Protein AF-0000000084925320 (afdb_homodimer)

Structure (mmCIF, N/CA/C/O backbone):
data_AF-0000000084925320-model_v1
#
loop_
_entity.id
_entity.type
_entity.pdbx_description
1 polymer 'Trans-isoprenyl diphosphate synthase'
#
loop_
_atom_site.g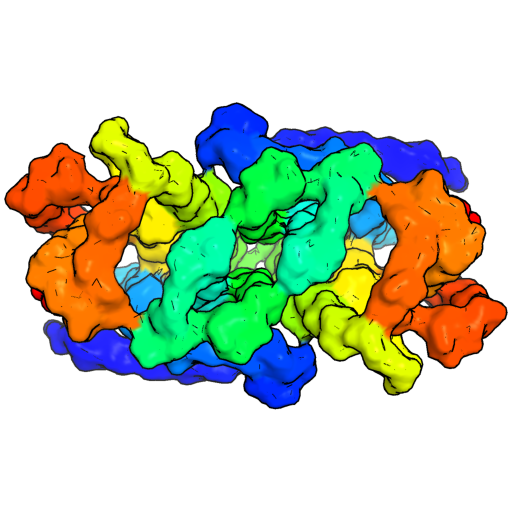roup_PDB
_atom_site.id
_atom_site.type_symbol
_atom_site.label_atom_id
_atom_site.label_alt_id
_atom_site.label_comp_id
_atom_site.label_asym_id
_atom_site.label_entity_id
_atom_site.label_seq_id
_atom_site.pdbx_PDB_ins_code
_atom_site.Cartn_x
_atom_site.Cartn_y
_atom_site.Cartn_z
_atom_site.occupancy
_atom_site.B_iso_or_equiv
_atom_site.auth_seq_id
_atom_site.auth_comp_id
_atom_site.auth_asym_id
_atom_site.auth_atom_id
_atom_site.pdbx_PDB_model_num
ATOM 1 N N . MET A 1 1 ? -9.125 21.594 29.219 1 81.38 1 MET A N 1
ATOM 2 C CA . MET A 1 1 ? -8.695 20.203 29.141 1 81.38 1 MET A CA 1
ATOM 3 C C . MET A 1 1 ? -7.172 20.109 29.188 1 81.38 1 MET A C 1
ATOM 5 O O . MET A 1 1 ? -6.469 20.984 28.703 1 81.38 1 MET A O 1
ATOM 9 N N . ASP A 1 2 ? -6.625 19.188 29.906 1 91.75 2 ASP A N 1
ATOM 10 C CA . ASP A 1 2 ? -5.199 18.875 29.953 1 91.75 2 ASP A CA 1
ATOM 11 C C . ASP A 1 2 ? -4.766 18.094 28.719 1 91.75 2 ASP A C 1
ATOM 13 O O . ASP A 1 2 ? -4.992 16.891 28.625 1 91.75 2 ASP A O 1
ATOM 17 N N . LEU A 1 3 ? -4.176 18.859 27.828 1 92.5 3 LEU A N 1
ATOM 18 C CA . LEU A 1 3 ? -3.83 18.281 26.531 1 92.5 3 LEU A CA 1
ATOM 19 C C . LEU A 1 3 ? -2.807 17.156 26.688 1 92.5 3 LEU A C 1
ATOM 21 O O . LEU A 1 3 ? -2.906 16.125 26.031 1 92.5 3 LEU A O 1
ATOM 25 N N . LYS A 1 4 ? -1.833 17.391 27.547 1 92.56 4 LYS A N 1
ATOM 26 C CA . LYS A 1 4 ? -0.781 16.406 27.766 1 92.56 4 LYS A CA 1
ATOM 27 C C . LYS A 1 4 ? -1.366 15.07 28.219 1 92.56 4 LYS A C 1
ATOM 29 O O . LYS A 1 4 ? -0.977 14.008 27.734 1 92.56 4 LYS A O 1
ATOM 34 N N . ASN A 1 5 ? -2.264 15.148 29.172 1 95.44 5 ASN A N 1
ATOM 35 C CA . ASN A 1 5 ? -2.916 13.945 29.672 1 95.44 5 ASN A CA 1
ATOM 36 C C . ASN A 1 5 ? -3.793 13.297 28.594 1 95.44 5 ASN A C 1
ATOM 38 O O . ASN A 1 5 ? -3.842 12.07 28.484 1 95.44 5 ASN A O 1
ATOM 42 N N . TYR A 1 6 ? -4.496 14.148 27.891 1 95.75 6 TYR A N 1
ATOM 43 C CA . TYR A 1 6 ? -5.332 13.656 26.797 1 95.75 6 TYR A CA 1
ATOM 44 C C . TYR A 1 6 ? -4.496 12.898 25.781 1 95.75 6 TYR A C 1
ATOM 46 O O . TYR A 1 6 ? -4.852 11.789 25.375 1 95.75 6 TYR A O 1
ATOM 54 N N . LEU A 1 7 ? -3.385 13.406 25.375 1 95.75 7 LEU A N 1
ATOM 55 C CA . LEU A 1 7 ? -2.504 12.805 24.375 1 95.75 7 LEU A CA 1
ATOM 56 C C . LEU A 1 7 ? -1.914 11.5 24.891 1 95.75 7 LEU A C 1
ATOM 58 O O . LEU A 1 7 ? -1.837 10.508 24.156 1 95.75 7 LEU A O 1
ATOM 62 N N . LYS A 1 8 ? -1.522 11.531 26.125 1 95.88 8 LYS A N 1
ATOM 63 C CA . LYS A 1 8 ? -0.953 10.336 26.734 1 95.88 8 LYS A CA 1
ATOM 64 C C . LYS A 1 8 ? -1.962 9.188 26.75 1 95.88 8 LYS A C 1
ATOM 66 O O . LYS A 1 8 ? -1.623 8.047 26.422 1 95.88 8 LYS A O 1
ATOM 71 N N . GLU A 1 9 ? -3.164 9.508 27.125 1 96.94 9 GLU A N 1
ATOM 72 C CA . GLU A 1 9 ? -4.223 8.508 27.203 1 96.94 9 GLU A CA 1
ATOM 73 C C . GLU A 1 9 ? -4.559 7.953 25.828 1 96.94 9 GLU A C 1
ATOM 75 O O . GLU A 1 9 ? -4.719 6.742 25.656 1 96.94 9 GLU A O 1
ATOM 80 N N . ARG A 1 10 ? -4.723 8.828 24.891 1 97.31 10 ARG A N 1
ATOM 81 C CA . ARG A 1 10 ? -5.055 8.398 23.531 1 97.31 10 ARG A CA 1
ATOM 82 C C . ARG A 1 10 ? -3.916 7.59 22.922 1 97.31 10 ARG A C 1
ATOM 84 O O . ARG A 1 10 ? -4.152 6.609 22.219 1 97.31 10 ARG A O 1
ATOM 91 N N . CYS A 1 11 ? -2.697 8.023 23.172 1 97.19 11 CYS A N 1
ATOM 92 C CA . CYS A 1 11 ? -1.532 7.285 22.688 1 97.19 11 CYS A CA 1
ATOM 93 C C . CYS A 1 11 ? -1.534 5.859 23.219 1 97.19 11 CYS A C 1
ATOM 95 O O . CYS A 1 11 ? -1.254 4.918 22.469 1 97.19 11 CYS A O 1
ATOM 97 N N . ALA A 1 12 ? -1.853 5.723 24.469 1 97.62 12 ALA A N 1
ATOM 98 C CA . ALA A 1 12 ? -1.895 4.398 25.078 1 97.62 12 ALA A CA 1
ATOM 99 C C . ALA A 1 12 ? -2.943 3.516 24.406 1 97.62 12 ALA A C 1
ATOM 101 O O . ALA A 1 12 ? -2.711 2.326 24.188 1 97.62 12 ALA A O 1
ATOM 102 N N . ILE A 1 13 ? -4.074 4.082 24.125 1 98.12 13 ILE A N 1
ATOM 103 C CA . ILE A 1 13 ? -5.16 3.357 23.469 1 98.12 13 ILE A CA 1
ATOM 104 C C . ILE A 1 13 ? -4.719 2.92 22.078 1 98.12 13 ILE A C 1
ATOM 106 O O . ILE A 1 13 ? -4.945 1.773 21.688 1 98.12 13 ILE A O 1
ATOM 110 N N . VAL A 1 14 ? -4.066 3.777 21.359 1 98.5 14 VAL A N 1
ATOM 111 C CA . VAL A 1 14 ? -3.602 3.492 20 1 98.5 14 VAL A CA 1
ATOM 112 C C . VAL A 1 14 ? -2.518 2.418 20.047 1 98.5 14 VAL A C 1
ATOM 114 O O . VAL A 1 14 ? -2.529 1.481 19.25 1 98.5 14 VAL A O 1
ATOM 117 N N . ASP A 1 15 ? -1.603 2.529 21 1 98.38 15 ASP A N 1
ATOM 118 C CA . ASP A 1 15 ? -0.518 1.561 21.125 1 98.38 15 ASP A CA 1
ATOM 119 C C . ASP A 1 15 ? -1.062 0.161 21.406 1 98.38 15 ASP A C 1
ATOM 121 O O . ASP A 1 15 ? -0.58 -0.822 20.844 1 98.38 15 ASP A O 1
ATOM 125 N N . GLU A 1 16 ? -2.014 0.136 22.281 1 98.31 16 GLU A N 1
ATOM 126 C CA . GLU A 1 16 ? -2.625 -1.151 22.594 1 98.31 16 GLU A CA 1
ATOM 127 C C . GLU A 1 16 ? -3.316 -1.746 21.359 1 98.31 16 GLU A C 1
ATOM 129 O O . GLU A 1 16 ? -3.227 -2.951 21.125 1 98.31 16 GLU A O 1
ATOM 134 N N . ALA A 1 17 ? -4.012 -0.927 20.656 1 98.56 17 ALA A N 1
ATOM 135 C CA . ALA A 1 17 ? -4.699 -1.382 19.453 1 98.56 17 ALA A CA 1
ATOM 136 C C . ALA A 1 17 ? -3.703 -1.823 18.391 1 98.56 17 ALA A C 1
ATOM 138 O O . ALA A 1 17 ? -3.934 -2.809 17.688 1 98.56 17 ALA A O 1
ATOM 139 N N . LEU A 1 18 ? -2.602 -1.11 18.234 1 98.69 18 LEU A N 1
ATOM 140 C CA . LEU A 1 18 ? -1.544 -1.481 17.297 1 98.69 18 LEU A CA 1
ATOM 141 C C . LEU A 1 18 ? -0.941 -2.832 17.672 1 98.69 18 LEU A C 1
ATOM 143 O O . LEU A 1 18 ? -0.675 -3.66 16.797 1 98.69 18 LEU A O 1
ATOM 147 N N . GLU A 1 19 ? -0.722 -2.99 18.938 1 98.38 19 GLU A N 1
ATOM 148 C CA . GLU A 1 19 ? -0.176 -4.254 19.422 1 98.38 19 GLU A CA 1
ATOM 149 C C . GLU A 1 19 ? -1.058 -5.43 19 1 98.38 19 GLU A C 1
ATOM 151 O O . GLU A 1 19 ? -0.553 -6.48 18.609 1 98.38 19 GLU A O 1
ATOM 156 N N . ARG A 1 20 ? -2.328 -5.234 19.016 1 97.56 20 ARG A N 1
ATOM 157 C CA . ARG A 1 20 ? -3.287 -6.293 18.719 1 97.56 20 ARG A CA 1
ATOM 158 C C . ARG A 1 20 ? -3.443 -6.469 17.203 1 97.56 20 ARG A C 1
ATOM 160 O O . ARG A 1 20 ? -3.725 -7.57 16.734 1 97.56 20 ARG A O 1
ATOM 167 N N . SER A 1 21 ? -3.279 -5.434 16.516 1 97.88 21 SER A N 1
ATOM 168 C CA . SER A 1 21 ? -3.617 -5.426 15.094 1 97.88 21 SER A CA 1
ATOM 169 C C . SER A 1 21 ? -2.449 -5.906 14.242 1 97.88 21 SER A C 1
ATOM 171 O O . SER A 1 21 ? -2.648 -6.453 13.156 1 97.88 21 SER A O 1
ATOM 173 N N . LEU A 1 22 ? -1.185 -5.738 14.695 1 98.5 22 LEU A N 1
ATOM 174 C CA . LEU A 1 22 ? -0.009 -6.125 13.93 1 98.5 22 LEU A CA 1
ATOM 175 C C . LEU A 1 22 ? 0.326 -7.598 14.148 1 98.5 22 LEU A C 1
ATOM 177 O O . LEU A 1 22 ? 0.089 -8.133 15.234 1 98.5 22 LEU A O 1
ATOM 181 N N . PRO A 1 23 ? 0.88 -8.219 13.07 1 97.75 23 PRO A N 1
ATOM 182 C CA . PRO A 1 23 ? 1.392 -9.562 13.328 1 97.75 23 PRO A CA 1
ATOM 183 C C . PRO A 1 23 ? 2.383 -9.602 14.492 1 97.75 23 PRO A C 1
ATOM 185 O O . PRO A 1 23 ? 3.168 -8.672 14.672 1 97.75 23 PRO A O 1
ATOM 188 N N . GLY A 1 24 ? 2.32 -10.688 15.18 1 97.06 24 GLY A N 1
ATOM 189 C CA . GLY A 1 24 ? 3.221 -10.836 16.312 1 97.06 24 GLY A CA 1
ATOM 190 C C . GLY A 1 24 ? 4.676 -10.945 15.906 1 97.06 24 GLY A C 1
ATOM 191 O O . GLY A 1 24 ? 4.984 -11.359 14.789 1 97.06 24 GLY A O 1
ATOM 192 N N . GLU A 1 25 ? 5.508 -10.609 16.797 1 94.88 25 GLU A N 1
ATOM 193 C CA . GLU A 1 25 ? 6.945 -10.602 16.547 1 94.88 25 GLU A CA 1
ATOM 194 C C . GLU A 1 25 ? 7.449 -12 16.188 1 94.88 25 GLU A C 1
ATOM 196 O O . GLU A 1 25 ? 8.406 -12.148 15.438 1 94.88 25 GLU A O 1
ATOM 201 N N . GLY A 1 26 ? 6.852 -12.992 16.688 1 95.5 26 GLY A N 1
ATOM 202 C CA . GLY A 1 26 ? 7.266 -14.367 16.453 1 95.5 26 GLY A CA 1
ATOM 203 C C . GLY A 1 26 ? 6.551 -15.016 15.281 1 95.5 26 GLY A C 1
ATOM 204 O O . GLY A 1 26 ? 6.887 -16.141 14.891 1 95.5 26 GLY A O 1
ATOM 205 N N . ASP A 1 27 ? 5.555 -14.312 14.68 1 96 27 ASP A N 1
ATOM 206 C CA . ASP A 1 27 ? 4.824 -14.859 13.539 1 96 27 ASP A CA 1
ATOM 207 C C . ASP A 1 27 ? 5.711 -14.938 12.305 1 96 27 ASP A C 1
ATOM 209 O O . ASP A 1 27 ? 6.531 -14.047 12.062 1 96 27 ASP A O 1
ATOM 213 N N . LEU A 1 28 ? 5.547 -15.969 11.484 1 93.88 28 LEU A N 1
ATOM 214 C CA . LEU A 1 28 ? 6.305 -16.109 10.242 1 93.88 28 LEU A CA 1
ATOM 215 C C . LEU A 1 28 ? 5.75 -15.195 9.156 1 93.88 28 LEU A C 1
ATOM 217 O O . LEU A 1 28 ? 4.531 -15.023 9.055 1 93.88 28 LEU A O 1
ATOM 221 N N . PRO A 1 29 ? 6.625 -14.672 8.328 1 96.94 29 PRO A N 1
ATOM 222 C CA . PRO A 1 29 ? 8.078 -14.68 8.469 1 96.94 29 PRO A CA 1
ATOM 223 C C . PRO A 1 29 ? 8.57 -13.75 9.578 1 96.94 29 PRO A C 1
ATOM 225 O O . PRO A 1 29 ? 8.211 -12.57 9.602 1 96.94 29 PRO A O 1
ATOM 228 N N . VAL A 1 30 ? 9.391 -14.141 10.367 1 97.44 30 VAL A N 1
ATOM 229 C CA . VAL A 1 30 ? 9.766 -13.508 11.625 1 97.44 30 VAL A CA 1
ATOM 230 C C . VAL A 1 30 ? 10.5 -12.203 11.359 1 97.44 30 VAL A C 1
ATOM 232 O O . VAL A 1 30 ? 10.219 -11.18 11.992 1 97.44 30 VAL A O 1
ATOM 235 N N . SER A 1 31 ? 11.383 -12.164 10.422 1 98 31 SER A N 1
ATOM 236 C CA . SER A 1 31 ? 12.258 -11.023 10.188 1 98 31 SER A CA 1
ATOM 237 C C . SER A 1 31 ? 11.461 -9.773 9.82 1 98 31 SER A C 1
ATOM 239 O O . SER A 1 31 ? 11.68 -8.703 10.383 1 98 31 SER A O 1
ATOM 241 N N . VAL A 1 32 ? 10.438 -9.961 8.922 1 98.62 32 VAL A N 1
ATOM 242 C CA . VAL A 1 32 ? 9.688 -8.797 8.461 1 98.62 32 VAL A CA 1
ATOM 243 C C . VAL A 1 32 ? 8.727 -8.328 9.555 1 98.62 32 VAL A C 1
ATOM 245 O O . VAL A 1 32 ? 8.508 -7.133 9.727 1 98.62 32 VAL A O 1
ATOM 248 N N . HIS A 1 33 ? 8.195 -9.242 10.336 1 98.75 33 HIS A N 1
ATOM 249 C CA . HIS A 1 33 ? 7.277 -8.859 11.398 1 98.75 33 HIS A CA 1
ATOM 250 C C . HIS A 1 33 ? 8.016 -8.172 12.539 1 98.75 33 HIS A C 1
ATOM 252 O O . HIS A 1 33 ? 7.5 -7.219 13.133 1 98.75 33 HIS A O 1
ATOM 258 N N . ARG A 1 34 ? 9.227 -8.586 12.773 1 98.69 34 ARG A N 1
ATOM 259 C CA . ARG A 1 34 ? 10.062 -7.883 13.734 1 98.69 34 ARG A CA 1
ATOM 260 C C . ARG A 1 34 ? 10.406 -6.48 13.242 1 98.69 34 ARG A C 1
ATOM 262 O O . ARG A 1 34 ? 10.375 -5.52 14.016 1 98.69 34 ARG A O 1
ATOM 269 N N . ALA A 1 35 ? 10.711 -6.418 12.016 1 98.75 35 ALA A N 1
ATOM 270 C CA . ALA A 1 35 ? 11.078 -5.137 11.422 1 98.75 35 ALA A CA 1
ATOM 271 C C . ALA A 1 35 ? 9.906 -4.156 11.461 1 98.75 35 ALA A C 1
ATOM 273 O O . ALA A 1 35 ? 10.086 -2.979 11.773 1 98.75 35 ALA A O 1
ATOM 274 N N . MET A 1 36 ? 8.688 -4.656 11.156 1 98.81 36 MET A N 1
ATOM 275 C CA . MET A 1 36 ? 7.484 -3.836 11.219 1 98.81 36 MET A CA 1
ATOM 276 C C . MET A 1 36 ? 7.266 -3.301 12.633 1 98.81 36 MET A C 1
ATOM 278 O O . MET A 1 36 ? 7.113 -2.094 12.828 1 98.81 36 MET A O 1
ATOM 282 N N . ARG A 1 37 ? 7.316 -4.191 13.555 1 98.69 37 ARG A N 1
ATOM 283 C CA . ARG A 1 37 ? 7.027 -3.84 14.938 1 98.69 37 ARG A CA 1
ATOM 284 C C . ARG A 1 37 ? 8.102 -2.924 15.508 1 98.69 37 ARG A C 1
ATOM 286 O O . ARG A 1 37 ? 7.805 -2.01 16.281 1 98.69 37 ARG A O 1
ATOM 293 N N . TYR A 1 38 ? 9.352 -3.146 15.109 1 98.62 38 TYR A N 1
ATOM 294 C CA . TYR A 1 38 ? 10.477 -2.352 15.578 1 98.62 38 TYR A CA 1
ATOM 295 C C . TYR A 1 38 ? 10.234 -0.866 15.336 1 98.62 38 TYR A C 1
ATOM 297 O O . TYR A 1 38 ? 10.391 -0.052 16.25 1 98.62 38 TYR A O 1
ATOM 305 N N . SER A 1 39 ? 9.773 -0.536 14.164 1 98.44 39 SER A N 1
ATOM 306 C CA . SER A 1 39 ? 9.609 0.868 13.805 1 98.44 39 SER A CA 1
ATOM 307 C C . SER A 1 39 ? 8.297 1.423 14.344 1 98.44 39 SER A C 1
ATOM 309 O O . SER A 1 39 ? 8.227 2.582 14.766 1 98.44 39 SER A O 1
ATOM 311 N N . VAL A 1 40 ? 7.262 0.594 14.375 1 98.56 40 VAL A N 1
ATOM 312 C CA . VAL A 1 40 ? 5.957 1.059 14.836 1 98.56 40 VAL A CA 1
ATOM 313 C C . VAL A 1 40 ? 6.027 1.399 16.328 1 98.56 40 VAL A C 1
ATOM 315 O O . VAL A 1 40 ? 5.438 2.385 16.766 1 98.56 40 VAL A O 1
ATOM 318 N N . PHE A 1 41 ? 6.773 0.626 17.047 1 97.75 41 PHE A N 1
ATOM 319 C CA . PHE A 1 41 ? 6.754 0.775 18.5 1 97.75 41 PHE A CA 1
ATOM 320 C C . PHE A 1 41 ? 8.023 1.468 18.984 1 97.75 41 PHE A C 1
ATOM 322 O O . PHE A 1 41 ? 8.367 1.38 20.172 1 97.75 41 PHE A O 1
ATOM 329 N N . ALA A 1 42 ? 8.797 2.074 18.094 1 94.88 42 ALA A N 1
ATOM 330 C CA . ALA A 1 42 ? 9.977 2.852 18.453 1 94.88 42 ALA A CA 1
ATOM 331 C C . ALA A 1 42 ? 9.586 4.152 19.156 1 94.88 42 ALA A C 1
ATOM 333 O O . ALA A 1 42 ? 10.438 4.875 19.672 1 94.88 42 ALA A O 1
ATOM 334 N N . GLY A 1 43 ? 8.266 4.398 19.234 1 89.25 43 GLY A N 1
ATOM 335 C CA . GLY A 1 43 ? 7.777 5.621 19.859 1 89.25 43 GLY A CA 1
ATOM 336 C C . GLY A 1 43 ? 7.012 6.516 18.906 1 89.25 43 GLY A C 1
ATOM 337 O O . GLY A 1 43 ? 6.43 6.035 17.922 1 89.25 43 GLY A O 1
ATOM 338 N N . GLY A 1 44 ? 6.93 7.77 19.297 1 86.19 44 GLY A N 1
ATOM 339 C CA . GLY A 1 44 ? 6.16 8.734 18.531 1 86.19 44 GLY A CA 1
ATOM 340 C C . GLY A 1 44 ? 4.965 9.281 19.281 1 86.19 44 GLY A C 1
ATOM 341 O O . GLY A 1 44 ? 4.414 8.609 20.156 1 86.19 44 GLY A O 1
ATOM 342 N N . LYS A 1 45 ? 4.594 10.391 18.922 1 87.5 45 LYS A N 1
ATOM 343 C CA . LYS A 1 45 ? 3.539 11.117 19.625 1 87.5 45 LYS A CA 1
ATOM 344 C C . LYS A 1 45 ? 2.158 10.688 19.125 1 87.5 45 LYS A C 1
ATOM 346 O O . LYS A 1 45 ? 1.143 11.055 19.734 1 87.5 45 LYS A O 1
ATOM 351 N N . ARG A 1 46 ? 2.084 9.883 18.078 1 96.31 46 ARG A N 1
ATOM 352 C CA . ARG A 1 46 ? 0.838 9.359 17.531 1 96.31 46 ARG A CA 1
ATOM 353 C C . ARG A 1 46 ? -0.141 10.484 17.219 1 96.31 46 ARG A C 1
ATOM 355 O O . ARG A 1 46 ? -1.337 10.375 17.5 1 96.31 46 ARG A O 1
ATOM 362 N N . ILE A 1 47 ? 0.333 11.562 16.703 1 95.12 47 ILE A N 1
ATOM 363 C CA . ILE A 1 47 ? -0.484 12.742 16.484 1 95.12 47 ILE A CA 1
ATOM 364 C C . ILE A 1 47 ? -1.556 12.445 15.438 1 95.12 47 ILE A C 1
ATOM 366 O O . ILE A 1 47 ? -2.717 12.82 15.602 1 95.12 47 ILE A O 1
ATOM 370 N N . ARG A 1 48 ? -1.229 11.734 14.422 1 97.88 48 ARG A N 1
ATOM 371 C CA . ARG A 1 48 ? -2.176 11.469 13.344 1 97.88 48 ARG A CA 1
ATOM 372 C C . ARG A 1 48 ? -3.312 10.57 13.82 1 97.88 48 ARG A C 1
ATOM 374 O O . ARG A 1 48 ? -4.488 10.906 13.648 1 97.88 48 ARG A O 1
ATOM 381 N N . PRO A 1 49 ? -3.004 9.492 14.5 1 98.75 49 PRO A N 1
ATOM 382 C CA . PRO A 1 49 ? -4.086 8.695 15.086 1 98.75 49 PRO A CA 1
ATOM 383 C C . PRO A 1 49 ? -4.953 9.492 16.047 1 98.75 49 PRO A C 1
ATOM 385 O O . PRO A 1 49 ? -6.184 9.391 16.016 1 98.75 49 PRO A O 1
ATOM 388 N N . VAL A 1 50 ? -4.32 10.273 16.891 1 98.25 50 VAL A N 1
ATOM 389 C CA . VAL A 1 50 ? -5.047 11.031 17.906 1 98.25 50 VAL A CA 1
ATOM 390 C C . VAL A 1 50 ? -5.965 12.047 17.219 1 98.25 50 VAL A C 1
ATOM 392 O O . VAL A 1 50 ? -7.105 12.242 17.641 1 98.25 50 VAL A O 1
ATOM 395 N N . LEU A 1 51 ? -5.488 12.68 16.203 1 98.44 51 LEU A N 1
ATOM 396 C CA . LEU A 1 51 ? -6.301 13.617 15.438 1 98.44 51 LEU A CA 1
ATOM 397 C C . LEU A 1 51 ? -7.535 12.93 14.867 1 98.44 51 LEU A C 1
ATOM 399 O O . LEU A 1 51 ? -8.633 13.492 14.883 1 98.44 51 LEU A O 1
ATOM 403 N N . MET A 1 52 ? -7.355 11.758 14.383 1 98.88 52 MET A N 1
ATOM 404 C CA . MET A 1 52 ? -8.469 11.016 13.805 1 98.88 52 MET A CA 1
ATOM 405 C C . MET A 1 52 ? -9.523 10.703 14.852 1 98.88 52 MET A C 1
ATOM 407 O O . MET A 1 52 ? -10.719 10.898 14.625 1 98.88 52 MET A O 1
ATOM 411 N N . LEU A 1 53 ? -9.055 10.219 16 1 98.81 53 LEU A N 1
ATOM 412 C CA . LEU A 1 53 ? -9.977 9.898 17.094 1 98.81 53 LEU A CA 1
ATOM 413 C C . LEU A 1 53 ? -10.719 11.148 17.547 1 98.81 53 LEU A C 1
ATOM 415 O O . LEU A 1 53 ? -11.938 11.109 17.75 1 98.81 53 LEU A O 1
ATOM 419 N N . ALA A 1 54 ? -9.984 12.234 17.703 1 98.62 54 ALA A N 1
ATOM 420 C CA . ALA A 1 54 ? -10.57 13.484 18.172 1 98.62 54 ALA A CA 1
ATOM 421 C C . ALA A 1 54 ? -11.602 14.016 17.172 1 98.62 54 ALA A C 1
ATOM 423 O O . ALA A 1 54 ? -12.648 14.523 17.578 1 98.62 54 ALA A O 1
ATOM 424 N N . ALA A 1 55 ? -11.312 13.922 15.906 1 98.88 55 ALA A N 1
ATOM 425 C CA . ALA A 1 55 ? -12.234 14.383 14.875 1 98.88 55 ALA A CA 1
ATOM 426 C C . ALA A 1 55 ? -13.516 13.555 14.883 1 98.88 55 ALA A C 1
ATOM 428 O O . ALA A 1 55 ? -14.617 14.094 14.742 1 98.88 55 ALA A O 1
ATOM 429 N N . CYS A 1 56 ? -13.344 12.266 15.008 1 98.81 56 CYS A N 1
ATOM 430 C CA . CYS A 1 56 ? -14.5 11.383 15.094 1 98.81 56 CYS A CA 1
ATOM 431 C C . CYS A 1 56 ? -15.414 11.781 16.25 1 98.81 56 CYS A C 1
ATOM 433 O O . CYS A 1 56 ? -16.625 11.906 16.078 1 98.81 56 CYS A O 1
ATOM 435 N N . GLU A 1 57 ? -14.805 12.078 17.359 1 98.31 57 GLU A N 1
ATOM 436 C CA . GLU A 1 57 ? -15.555 12.453 18.547 1 98.31 57 GLU A CA 1
ATOM 437 C C . GLU A 1 57 ? -16.203 13.828 18.391 1 98.31 57 GLU A C 1
ATOM 439 O O . GLU A 1 57 ? -17.328 14.055 18.828 1 98.31 57 GLU A O 1
ATOM 444 N N . ALA A 1 58 ? -15.555 14.695 17.766 1 98.5 58 ALA A N 1
ATOM 445 C CA . ALA A 1 58 ? -16.016 16.078 17.594 1 98.5 58 ALA A CA 1
ATOM 446 C C . ALA A 1 58 ? -17.328 16.125 16.812 1 98.5 58 ALA A C 1
ATOM 448 O O . ALA A 1 58 ? -18.156 17.016 17.031 1 98.5 58 ALA A O 1
ATOM 449 N N . VAL A 1 59 ? -17.547 15.094 15.984 1 98.38 59 VAL A N 1
ATOM 450 C CA . VAL A 1 59 ? -18.734 15.133 15.141 1 98.38 59 VAL A CA 1
ATOM 451 C C . VAL A 1 59 ? -19.781 14.156 15.68 1 98.38 59 VAL A C 1
ATOM 453 O O . VAL A 1 59 ? -20.766 13.867 15.008 1 98.38 59 VAL A O 1
ATOM 456 N N . GLY A 1 60 ? -19.5 13.555 16.781 1 97.38 60 GLY A N 1
ATOM 457 C CA . GLY A 1 60 ? -20.531 12.812 17.469 1 97.38 60 GLY A CA 1
ATOM 458 C C . GLY A 1 60 ? -20.297 11.312 17.484 1 97.38 60 GLY A C 1
ATOM 459 O O . GLY A 1 60 ? -21.047 10.562 18.094 1 97.38 60 GLY A O 1
ATOM 460 N N . GLY A 1 61 ? -19.188 10.844 16.875 1 97.5 61 GLY A N 1
ATOM 461 C CA . GLY A 1 61 ? -18.859 9.43 16.875 1 97.5 61 GLY A CA 1
ATOM 462 C C . GLY A 1 61 ? -18.141 8.984 18.141 1 97.5 61 GLY A C 1
ATOM 463 O O . GLY A 1 61 ? -17.891 9.797 19.031 1 97.5 61 GLY A O 1
ATOM 464 N N . THR A 1 62 ? -17.875 7.719 18.203 1 97.38 62 THR A N 1
ATOM 465 C CA . THR A 1 62 ? -17.094 7.141 19.281 1 97.38 62 THR A CA 1
ATOM 466 C C . THR A 1 62 ? -15.742 6.664 18.781 1 97.38 62 THR A C 1
ATOM 468 O O . THR A 1 62 ? -15.609 6.281 17.609 1 97.38 62 THR A O 1
ATOM 471 N N . PRO A 1 63 ? -14.766 6.75 19.641 1 95.5 63 PRO A N 1
ATOM 472 C CA . PRO A 1 63 ? -13.398 6.445 19.219 1 95.5 63 PRO A CA 1
ATOM 473 C C . PRO A 1 63 ? -13.266 5.055 18.594 1 95.5 63 PRO A C 1
ATOM 475 O O . PRO A 1 63 ? -12.43 4.844 17.719 1 95.5 63 PRO A O 1
ATOM 478 N N . ASP A 1 64 ? -14.07 4.117 19.047 1 96.5 64 ASP A N 1
ATOM 479 C CA . ASP A 1 64 ? -13.977 2.746 18.547 1 96.5 64 ASP A CA 1
ATOM 480 C C . ASP A 1 64 ? -14.266 2.686 17.047 1 96.5 64 ASP A C 1
ATOM 482 O O . ASP A 1 64 ? -13.766 1.797 16.344 1 96.5 64 ASP A O 1
ATOM 486 N N . LEU A 1 65 ? -15.039 3.615 16.547 1 98.12 65 LEU A N 1
ATOM 487 C CA . LEU A 1 65 ? -15.375 3.682 15.125 1 98.12 65 LEU A CA 1
ATOM 488 C C . LEU A 1 65 ? -14.148 4.066 14.305 1 98.12 65 LEU A C 1
ATOM 490 O O . LEU A 1 65 ? -14.039 3.689 13.133 1 98.12 65 LEU A O 1
ATOM 494 N N . ALA A 1 66 ? -13.188 4.777 14.953 1 98.69 66 ALA A N 1
ATOM 495 C CA . ALA A 1 66 ? -12.062 5.324 14.203 1 98.69 66 ALA A CA 1
ATOM 496 C C . ALA A 1 66 ? -10.773 4.59 14.539 1 98.69 66 ALA A C 1
ATOM 498 O O . ALA A 1 66 ? -9.766 4.73 13.836 1 98.69 66 ALA A O 1
ATOM 499 N N . LEU A 1 67 ? -10.766 3.783 15.531 1 98.81 67 LEU A N 1
ATOM 500 C CA . LEU A 1 67 ? -9.539 3.254 16.109 1 98.81 67 LEU A CA 1
ATOM 501 C C . LEU A 1 67 ? -8.789 2.387 15.102 1 98.81 67 LEU A C 1
ATOM 503 O O . LEU A 1 67 ? -7.586 2.553 14.906 1 98.81 67 LEU A O 1
ATOM 507 N N . PRO A 1 68 ? -9.477 1.454 14.367 1 98.88 68 PRO A N 1
ATOM 508 C CA . PRO A 1 68 ? -8.727 0.679 13.375 1 98.88 68 PRO A CA 1
ATOM 509 C C . PRO A 1 68 ? -8.133 1.55 12.266 1 98.8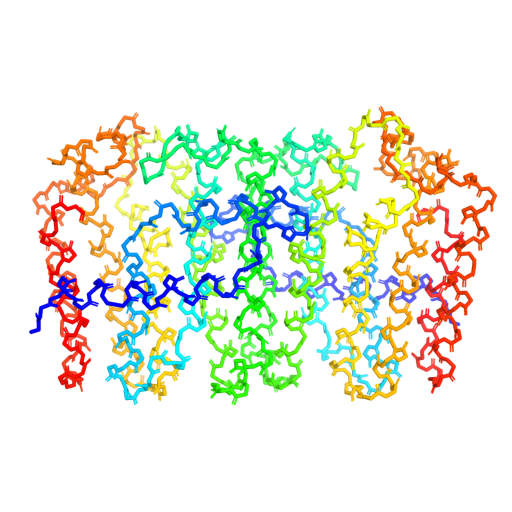8 68 PRO A C 1
ATOM 511 O O . PRO A 1 68 ? -6.992 1.337 11.852 1 98.88 68 PRO A O 1
ATOM 514 N N . ALA A 1 69 ? -8.898 2.535 11.859 1 98.94 69 ALA A N 1
ATOM 515 C CA . ALA A 1 69 ? -8.383 3.453 10.844 1 98.94 69 ALA A CA 1
ATOM 516 C C . ALA A 1 69 ? -7.223 4.281 11.391 1 98.94 69 ALA A C 1
ATOM 518 O O . ALA A 1 69 ? -6.273 4.582 10.664 1 98.94 69 ALA A O 1
ATOM 519 N N . ALA A 1 70 ? -7.305 4.652 12.609 1 98.88 70 ALA A N 1
ATOM 520 C CA . ALA A 1 70 ? -6.223 5.387 13.266 1 98.88 70 ALA A CA 1
ATOM 521 C C . ALA A 1 70 ? -4.945 4.559 13.305 1 98.88 70 ALA A C 1
ATOM 523 O O . ALA A 1 70 ? -3.854 5.074 13.055 1 98.88 70 ALA A O 1
ATOM 524 N N . CYS A 1 71 ? -5.102 3.287 13.609 1 98.88 71 CYS A N 1
ATOM 525 C CA . CYS A 1 71 ? -3.959 2.381 13.594 1 98.88 71 CYS A CA 1
ATOM 526 C C . CYS A 1 71 ? -3.396 2.24 12.18 1 98.88 71 CYS A C 1
ATOM 528 O O . CYS A 1 71 ? -2.178 2.238 11.992 1 98.88 71 CYS A O 1
ATOM 530 N N . ALA A 1 72 ? -4.289 2.146 11.273 1 98.94 72 ALA A N 1
ATOM 531 C CA . ALA A 1 72 ? -3.875 2.066 9.875 1 98.94 72 ALA A CA 1
ATOM 532 C C . ALA A 1 72 ? -3.074 3.301 9.469 1 98.94 72 ALA A C 1
ATOM 534 O O . ALA A 1 72 ? -2.055 3.188 8.781 1 98.94 72 ALA A O 1
ATOM 535 N N . MET A 1 73 ? -3.484 4.438 9.891 1 98.81 73 MET A N 1
ATOM 536 C CA . MET A 1 73 ? -2.791 5.688 9.602 1 98.81 73 MET A CA 1
ATOM 537 C C . MET A 1 73 ? -1.376 5.672 10.172 1 98.81 73 MET A C 1
ATOM 539 O O . MET A 1 73 ? -0.433 6.121 9.523 1 98.81 73 MET A O 1
ATOM 543 N N . GLU A 1 74 ? -1.257 5.164 11.336 1 98.75 74 GLU A N 1
ATOM 544 C CA . GLU A 1 74 ? 0.068 5.066 11.945 1 98.75 74 GLU A CA 1
ATOM 545 C C . GLU A 1 74 ? 0.961 4.105 11.164 1 98.75 74 GLU A C 1
ATOM 547 O O . GLU A 1 74 ? 2.164 4.336 11.031 1 98.75 74 GLU A O 1
ATOM 552 N N . MET A 1 75 ? 0.383 3.043 10.703 1 98.88 75 MET A N 1
ATOM 553 C CA . MET A 1 75 ? 1.145 2.1 9.891 1 98.88 75 MET A CA 1
ATOM 554 C C . MET A 1 75 ? 1.654 2.766 8.617 1 98.88 75 MET A C 1
ATOM 556 O O . MET A 1 75 ? 2.811 2.576 8.227 1 98.88 75 MET A O 1
ATOM 560 N N . ILE A 1 76 ? 0.819 3.564 8 1 98.88 76 ILE A N 1
ATOM 561 C CA . ILE A 1 76 ? 1.186 4.27 6.781 1 98.88 76 ILE A CA 1
ATOM 562 C C . ILE A 1 76 ? 2.27 5.301 7.082 1 98.88 76 ILE A C 1
ATOM 564 O O . ILE A 1 76 ? 3.258 5.406 6.352 1 98.88 76 ILE A O 1
ATOM 568 N N . HIS A 1 77 ? 2.098 6.004 8.148 1 98.31 77 HIS A N 1
ATOM 569 C CA . HIS A 1 77 ? 3.121 6.969 8.547 1 98.31 77 HIS A CA 1
ATOM 570 C C . HIS A 1 77 ? 4.453 6.273 8.82 1 98.31 77 HIS A C 1
ATOM 572 O O . HIS A 1 77 ? 5.504 6.742 8.375 1 98.31 77 HIS A O 1
ATOM 578 N N . THR A 1 78 ? 4.406 5.184 9.516 1 98.62 78 THR A N 1
ATOM 579 C CA . THR A 1 78 ? 5.613 4.457 9.898 1 98.62 78 THR A CA 1
ATOM 580 C C . THR A 1 78 ? 6.328 3.908 8.664 1 98.62 78 THR A C 1
ATOM 582 O O . THR A 1 78 ? 7.551 3.99 8.562 1 98.62 78 THR A O 1
ATOM 585 N N . TYR A 1 79 ? 5.535 3.34 7.723 1 98.75 79 TYR A N 1
ATOM 586 C CA . TYR A 1 79 ? 6.203 2.836 6.531 1 98.75 79 TYR A CA 1
ATOM 587 C C . TYR A 1 79 ? 6.934 3.957 5.801 1 98.75 79 TYR A C 1
ATOM 589 O O . TYR A 1 79 ? 8.016 3.748 5.25 1 98.75 79 TYR A O 1
ATOM 597 N N . SER A 1 80 ? 6.316 5.156 5.75 1 98.5 80 SER A N 1
ATOM 598 C CA . SER A 1 80 ? 6.945 6.281 5.066 1 98.5 80 SER A CA 1
ATOM 599 C C . SER A 1 80 ? 8.273 6.652 5.727 1 98.5 80 SER A C 1
ATOM 601 O O . SER A 1 80 ? 9.227 7.027 5.043 1 98.5 80 SER A O 1
ATOM 603 N N . LEU A 1 81 ? 8.359 6.535 7.078 1 97.25 81 LEU A N 1
ATOM 604 C CA . LEU A 1 81 ? 9.602 6.805 7.797 1 97.25 81 LEU A CA 1
ATOM 605 C C . LEU A 1 81 ? 10.664 5.766 7.461 1 97.25 81 LEU A C 1
ATOM 607 O O . LEU A 1 81 ? 11.828 6.109 7.238 1 97.25 81 LEU A O 1
ATOM 611 N N . ILE A 1 82 ? 10.266 4.516 7.414 1 98.69 82 ILE A N 1
ATOM 612 C CA . ILE A 1 82 ? 11.195 3.436 7.109 1 98.69 82 ILE A CA 1
ATOM 613 C C . ILE A 1 82 ? 11.812 3.656 5.73 1 98.69 82 ILE A C 1
ATOM 615 O O . ILE A 1 82 ? 13.031 3.586 5.57 1 98.69 82 ILE A O 1
ATOM 619 N N . HIS A 1 83 ? 10.961 3.939 4.762 1 98.69 83 HIS A N 1
ATOM 620 C CA . HIS A 1 83 ? 11.445 4.086 3.395 1 98.69 83 HIS A CA 1
ATOM 621 C C . HIS A 1 83 ? 12.234 5.379 3.227 1 98.69 83 HIS A C 1
ATOM 623 O O . HIS A 1 83 ? 13.25 5.406 2.527 1 98.69 83 HIS A O 1
ATOM 629 N N . ASP A 1 84 ? 11.828 6.402 3.906 1 96.62 84 ASP A N 1
ATOM 630 C CA . ASP A 1 84 ? 12.523 7.684 3.848 1 96.62 84 ASP A CA 1
ATOM 631 C C . ASP A 1 84 ? 13.93 7.57 4.426 1 96.62 84 ASP A C 1
ATOM 633 O O . ASP A 1 84 ? 14.852 8.266 3.984 1 96.62 84 ASP A O 1
ATOM 637 N N . ASP A 1 85 ? 14.148 6.707 5.375 1 96.94 85 ASP A N 1
ATOM 638 C CA . ASP A 1 85 ? 15.414 6.551 6.086 1 96.94 85 ASP A CA 1
ATOM 639 C C . ASP A 1 85 ? 16.391 5.703 5.277 1 96.94 85 ASP A C 1
ATOM 641 O O . ASP A 1 85 ? 17.562 5.594 5.633 1 96.94 85 ASP A O 1
ATOM 645 N N . LEU A 1 86 ? 16 5.133 4.133 1 98.31 86 LEU A N 1
ATOM 646 C CA . LEU A 1 86 ? 16.828 4.211 3.361 1 98.31 86 LEU A CA 1
ATOM 647 C C . LEU A 1 86 ? 18.031 4.93 2.766 1 98.31 86 LEU A C 1
ATOM 649 O O . LEU A 1 86 ? 18 6.141 2.551 1 98.31 86 LEU A O 1
A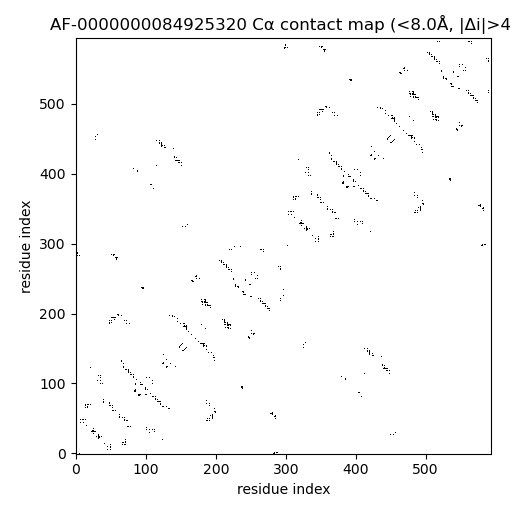TOM 653 N N . PRO A 1 87 ? 19.141 4.164 2.369 1 97.62 87 PRO A N 1
ATOM 654 C CA . PRO A 1 87 ? 20.359 4.75 1.788 1 97.62 87 PRO A CA 1
ATOM 655 C C . PRO A 1 87 ? 20.078 5.527 0.503 1 97.62 87 PRO A C 1
ATOM 657 O O . PRO A 1 87 ? 20.75 6.527 0.225 1 97.62 87 PRO A O 1
ATOM 660 N N . ALA A 1 88 ? 19.078 5.172 -0.217 1 96.69 88 ALA A N 1
ATOM 661 C CA . ALA A 1 88 ? 18.781 5.801 -1.499 1 96.69 88 ALA A CA 1
ATOM 662 C C . ALA A 1 88 ? 18.078 7.141 -1.299 1 96.69 88 ALA A C 1
ATOM 664 O O . ALA A 1 88 ? 17.938 7.918 -2.244 1 96.69 88 ALA A O 1
ATOM 665 N N . MET A 1 89 ? 17.719 7.453 -0.026 1 95.44 89 MET A N 1
ATOM 666 C CA . MET A 1 89 ? 17.016 8.695 0.268 1 95.44 89 MET A CA 1
ATOM 667 C C . MET A 1 89 ? 17.719 9.477 1.374 1 95.44 89 MET A C 1
ATOM 669 O O . MET A 1 89 ? 18.812 10.016 1.16 1 95.44 89 MET A O 1
ATOM 673 N N . ASP A 1 90 ? 17.203 9.453 2.582 1 91.12 90 ASP A N 1
ATOM 674 C CA . ASP A 1 90 ? 17.828 10.281 3.611 1 91.12 90 ASP A CA 1
ATOM 675 C C . ASP A 1 90 ? 19.016 9.57 4.242 1 91.12 90 ASP A C 1
ATOM 677 O O . ASP A 1 90 ? 19.891 10.211 4.832 1 91.12 90 ASP A O 1
ATOM 681 N N . ASP A 1 91 ? 19.062 8.305 4.141 1 94.38 91 ASP A N 1
ATOM 682 C CA . ASP A 1 91 ? 20.125 7.469 4.699 1 94.38 91 ASP A CA 1
ATOM 683 C C . ASP A 1 91 ? 20.391 7.816 6.164 1 94.38 91 ASP A C 1
ATOM 685 O O . ASP A 1 91 ? 21.547 7.961 6.578 1 94.38 91 ASP A O 1
ATOM 689 N N . ASP A 1 92 ? 19.328 7.98 6.91 1 92 92 ASP A N 1
ATOM 690 C CA . ASP A 1 92 ? 19.438 8.352 8.32 1 92 92 ASP A CA 1
ATOM 691 C C . ASP A 1 92 ? 19.906 7.16 9.156 1 92 92 ASP A C 1
ATOM 693 O O . ASP A 1 92 ? 19.484 6.027 8.93 1 92 92 ASP A O 1
ATOM 697 N N . ASP A 1 93 ? 20.719 7.438 10.219 1 94.5 93 ASP A N 1
ATOM 698 C CA . ASP A 1 93 ? 21.219 6.395 11.102 1 94.5 93 ASP A CA 1
ATOM 699 C C . ASP A 1 93 ? 20.266 6.133 12.258 1 94.5 93 ASP A C 1
ATOM 701 O O . ASP A 1 93 ? 20.188 5.016 12.766 1 94.5 93 ASP A O 1
ATOM 705 N N . PHE A 1 94 ? 19.453 7.223 12.617 1 93.12 94 PHE A N 1
ATOM 706 C CA . PHE A 1 94 ? 18.578 7.117 13.781 1 93.12 94 PHE A CA 1
ATOM 707 C C . PHE A 1 94 ? 17.188 7.68 13.477 1 93.12 94 PHE A C 1
ATOM 709 O O . PHE A 1 94 ? 17.062 8.602 12.664 1 93.12 94 PHE A O 1
ATOM 716 N N . ARG A 1 95 ? 16.219 7.113 14.102 1 91.12 95 ARG A N 1
ATOM 717 C CA . ARG A 1 95 ? 14.828 7.535 14.109 1 91.12 95 ARG A CA 1
ATOM 718 C C . ARG A 1 95 ? 14.18 7.277 15.469 1 91.12 95 ARG A C 1
ATOM 720 O O . ARG A 1 95 ? 14.211 6.152 15.969 1 91.12 95 ARG A O 1
ATOM 727 N N . ARG A 1 96 ? 13.719 8.328 16.062 1 90.31 96 ARG A N 1
ATOM 728 C CA . ARG A 1 96 ? 13.07 8.25 17.359 1 90.31 96 ARG A CA 1
ATOM 729 C C . ARG A 1 96 ? 14.016 7.66 18.406 1 90.31 96 ARG A C 1
ATOM 731 O O . ARG A 1 96 ? 13.625 6.789 19.188 1 90.31 96 ARG A O 1
ATOM 738 N N . GLY A 1 97 ? 15.266 8.055 18.281 1 90.06 97 GLY A N 1
ATOM 739 C CA . GLY A 1 97 ? 16.266 7.699 19.281 1 90.06 97 GLY A CA 1
ATOM 740 C C . GLY A 1 97 ? 16.797 6.289 19.109 1 90.06 97 GLY A C 1
ATOM 741 O O . GLY A 1 97 ? 17.625 5.84 19.906 1 90.06 97 GLY A O 1
ATOM 742 N N . ARG A 1 98 ? 16.359 5.594 18.062 1 94.88 98 ARG A N 1
ATOM 743 C CA . ARG A 1 98 ? 16.812 4.23 17.797 1 94.88 98 ARG A CA 1
ATOM 744 C C . ARG A 1 98 ? 17.422 4.117 16.406 1 94.88 98 ARG A C 1
ATOM 746 O O . ARG A 1 98 ? 17.141 4.93 15.516 1 94.88 98 ARG A O 1
ATOM 753 N N . PRO A 1 99 ? 18.359 3.146 16.234 1 97.69 99 PRO A N 1
ATOM 754 C CA . PRO A 1 99 ? 18.828 2.932 14.867 1 97.69 99 PRO A CA 1
ATOM 755 C C . PRO A 1 99 ? 17.688 2.717 13.883 1 97.69 99 PRO A C 1
ATOM 757 O O . PRO A 1 99 ? 16.672 2.104 14.227 1 97.69 99 PRO A O 1
ATOM 760 N N . THR A 1 100 ? 17.844 3.232 12.695 1 97.94 100 THR A N 1
ATOM 761 C CA . THR A 1 100 ? 16.797 3.1 11.68 1 97.94 100 THR A CA 1
ATOM 762 C C . THR A 1 100 ? 16.625 1.641 11.273 1 97.94 100 THR A C 1
ATOM 764 O O . THR A 1 100 ? 17.5 0.808 11.531 1 97.94 100 THR A O 1
ATOM 767 N N . ASN A 1 101 ? 15.555 1.389 10.711 1 98.69 101 ASN A N 1
ATOM 768 C CA . ASN A 1 101 ? 15.148 0.025 10.383 1 98.69 101 ASN A CA 1
ATOM 769 C C . ASN A 1 101 ? 16.203 -0.678 9.531 1 98.69 101 ASN A C 1
ATOM 771 O O . ASN A 1 101 ? 16.594 -1.803 9.828 1 98.69 101 ASN A O 1
ATOM 775 N N . HIS A 1 102 ? 16.719 0.027 8.453 1 98.62 102 HIS A N 1
ATOM 776 C CA . HIS A 1 102 ? 17.672 -0.594 7.535 1 98.62 102 HIS A CA 1
ATOM 777 C C . HIS A 1 102 ? 19 -0.863 8.227 1 98.62 102 HIS A C 1
ATOM 779 O O . HIS A 1 102 ? 19.75 -1.759 7.816 1 98.62 102 HIS A O 1
ATOM 785 N N . LYS A 1 103 ? 19.344 -0.064 9.234 1 98.38 103 LYS A N 1
ATOM 786 C CA . LYS A 1 103 ? 20.562 -0.295 10.008 1 98.38 103 LYS A CA 1
ATOM 787 C C . LYS A 1 103 ? 20.453 -1.562 10.852 1 98.38 103 LYS A C 1
ATOM 789 O O . LYS A 1 103 ? 21.438 -2.24 11.094 1 98.38 103 LYS A O 1
ATOM 794 N N . VAL A 1 104 ? 19.281 -1.849 11.273 1 98.62 104 VAL A N 1
ATOM 795 C CA . VAL A 1 104 ? 19.062 -2.979 12.172 1 98.62 104 VAL A CA 1
ATOM 796 C C . VAL A 1 104 ? 18.828 -4.246 11.359 1 98.62 104 VAL A C 1
ATOM 798 O O . VAL A 1 104 ? 19.375 -5.305 11.664 1 98.62 104 VAL A O 1
ATOM 801 N N . PHE A 1 105 ? 18.062 -4.152 10.258 1 98.5 105 PHE A N 1
ATOM 802 C CA . PHE A 1 105 ? 17.547 -5.359 9.617 1 98.5 105 PHE A CA 1
ATOM 803 C C . PHE A 1 105 ? 18.094 -5.496 8.203 1 98.5 105 PHE A C 1
ATOM 805 O O . PHE A 1 105 ? 17.891 -6.516 7.543 1 98.5 105 PHE A O 1
ATOM 812 N N . GLY A 1 106 ? 18.828 -4.508 7.738 1 98.19 106 GLY A N 1
ATOM 813 C CA . GLY A 1 106 ? 19.281 -4.484 6.355 1 98.19 106 GLY A CA 1
ATOM 814 C C . GLY A 1 106 ? 18.297 -3.789 5.422 1 98.19 106 GLY A C 1
ATOM 815 O O . GLY A 1 106 ? 17.125 -3.625 5.754 1 98.19 106 GLY A O 1
ATOM 816 N N . GLU A 1 107 ? 18.797 -3.389 4.305 1 98.25 107 GLU A N 1
ATOM 817 C CA . GLU A 1 107 ? 18.031 -2.582 3.355 1 98.25 107 GLU A CA 1
ATOM 818 C C . GLU A 1 107 ? 16.844 -3.359 2.789 1 98.25 107 GLU A C 1
ATOM 820 O O . GLU A 1 107 ? 15.742 -2.834 2.701 1 98.25 107 GLU A O 1
ATOM 825 N N . ALA A 1 108 ? 17.031 -4.598 2.402 1 98.25 108 ALA A N 1
ATOM 826 C CA . ALA A 1 108 ? 15.984 -5.41 1.78 1 98.25 108 ALA A CA 1
ATOM 827 C C . ALA A 1 108 ? 14.797 -5.598 2.725 1 98.25 108 ALA A C 1
ATOM 829 O O . ALA A 1 108 ? 13.648 -5.355 2.344 1 98.25 108 ALA A O 1
ATOM 830 N N . ILE A 1 109 ? 15.031 -5.969 3.924 1 98.69 109 ILE A N 1
ATOM 831 C CA . ILE A 1 109 ? 13.977 -6.211 4.898 1 98.69 109 ILE A CA 1
ATOM 832 C C . ILE A 1 109 ? 13.281 -4.895 5.242 1 98.69 109 ILE A C 1
ATOM 834 O O . ILE A 1 109 ? 12.062 -4.867 5.453 1 98.69 109 ILE A O 1
ATOM 838 N N . ALA A 1 110 ? 14.062 -3.775 5.305 1 98.81 110 ALA A N 1
ATOM 839 C CA . ALA A 1 110 ? 13.461 -2.469 5.555 1 98.81 110 ALA A CA 1
ATOM 840 C C . ALA A 1 110 ? 12.461 -2.111 4.461 1 98.81 110 ALA A C 1
ATOM 842 O O . ALA A 1 110 ? 11.359 -1.636 4.75 1 98.81 110 ALA A O 1
ATOM 843 N N . ILE A 1 111 ? 12.836 -2.357 3.193 1 98.88 111 ILE A N 1
ATOM 844 C CA . ILE A 1 111 ? 11.938 -2.088 2.074 1 98.88 111 ILE A CA 1
ATOM 845 C C . ILE A 1 111 ? 10.68 -2.941 2.205 1 98.88 111 ILE A C 1
ATOM 847 O O . ILE A 1 111 ? 9.562 -2.43 2.113 1 98.88 111 ILE A O 1
ATOM 851 N N . LEU A 1 112 ? 10.844 -4.199 2.529 1 98.88 112 LEU A N 1
ATOM 852 C CA . LEU A 1 112 ? 9.719 -5.133 2.611 1 98.88 112 LEU A CA 1
ATOM 853 C C . LEU A 1 112 ? 8.859 -4.836 3.832 1 98.88 112 LEU A C 1
ATOM 855 O O . LEU A 1 112 ? 7.637 -5.02 3.795 1 98.88 112 LEU A O 1
ATOM 859 N N . ALA A 1 113 ? 9.477 -4.375 4.914 1 98.88 113 ALA A N 1
ATOM 860 C CA . ALA A 1 113 ? 8.711 -3.971 6.094 1 98.88 113 ALA A CA 1
ATOM 861 C C . ALA A 1 113 ? 7.809 -2.783 5.777 1 98.88 113 ALA A C 1
ATOM 863 O O . ALA A 1 113 ? 6.668 -2.725 6.238 1 98.88 113 ALA A O 1
ATOM 864 N N . GLY A 1 114 ? 8.375 -1.824 5.047 1 98.88 114 GLY A N 1
ATOM 865 C CA . GLY A 1 114 ? 7.539 -0.721 4.598 1 98.88 114 GLY A CA 1
ATOM 866 C C . GLY A 1 114 ? 6.379 -1.165 3.725 1 98.88 114 GLY A C 1
ATOM 867 O O . GLY A 1 114 ? 5.238 -0.753 3.941 1 98.88 114 GLY A O 1
ATOM 868 N N . ASP A 1 115 ? 6.652 -2.053 2.762 1 98.94 115 ASP A N 1
ATOM 869 C CA . ASP A 1 115 ? 5.609 -2.598 1.9 1 98.94 115 ASP A CA 1
ATOM 870 C C . ASP A 1 115 ? 4.531 -3.305 2.721 1 98.94 115 ASP A C 1
ATOM 872 O O . ASP A 1 115 ? 3.338 -3.156 2.447 1 98.94 115 ASP A O 1
ATOM 876 N N . ALA A 1 116 ? 4.973 -4.047 3.672 1 98.88 116 ALA A N 1
ATOM 877 C CA . ALA A 1 116 ? 4.07 -4.832 4.508 1 98.88 116 ALA A CA 1
ATOM 878 C C . ALA A 1 116 ? 3.188 -3.924 5.363 1 98.88 116 ALA A C 1
ATOM 880 O O . ALA A 1 116 ? 1.986 -4.164 5.496 1 98.88 116 ALA A O 1
ATOM 881 N N . LEU A 1 117 ? 3.777 -2.91 5.941 1 98.94 117 LEU A N 1
ATOM 882 C CA . LEU A 1 117 ? 3.021 -1.992 6.785 1 98.94 117 LEU A CA 1
ATOM 883 C C . LEU A 1 117 ? 1.972 -1.243 5.973 1 98.94 117 LEU A C 1
ATOM 885 O O . LEU A 1 117 ? 0.829 -1.094 6.41 1 98.94 117 LEU A O 1
ATOM 889 N N . LEU A 1 118 ? 2.373 -0.747 4.793 1 98.94 118 LEU A N 1
ATOM 890 C CA . LEU A 1 118 ? 1.422 -0.066 3.922 1 98.94 118 LEU A CA 1
ATOM 891 C C . LEU A 1 118 ? 0.242 -0.974 3.59 1 98.94 118 LEU A C 1
ATOM 893 O O . LEU A 1 118 ? -0.914 -0.555 3.682 1 98.94 118 LEU A O 1
ATOM 897 N N . THR A 1 119 ? 0.542 -2.191 3.244 1 98.94 119 THR A N 1
ATOM 898 C CA . THR A 1 119 ? -0.5 -3.148 2.889 1 98.94 119 THR A CA 1
ATOM 899 C C . THR A 1 119 ? -1.349 -3.502 4.109 1 98.94 119 THR A C 1
ATOM 901 O O . THR A 1 119 ? -2.572 -3.619 4.008 1 98.94 119 THR A O 1
ATOM 904 N N . GLU A 1 120 ? -0.69 -3.643 5.25 1 98.88 120 GLU A N 1
ATOM 905 C CA . GLU A 1 120 ? -1.378 -3.994 6.488 1 98.88 120 GLU A CA 1
ATOM 906 C C . GLU A 1 120 ? -2.416 -2.939 6.863 1 98.88 120 GLU A C 1
ATOM 908 O O . GLU A 1 120 ? -3.463 -3.262 7.426 1 98.88 120 GLU A O 1
ATOM 913 N N . ALA A 1 121 ? -2.105 -1.722 6.59 1 98.94 121 ALA A N 1
ATOM 914 C CA . ALA A 1 121 ? -3.049 -0.637 6.848 1 98.94 121 ALA A CA 1
ATOM 915 C C . ALA A 1 121 ? -4.375 -0.881 6.129 1 98.94 121 ALA A C 1
ATOM 917 O O . ALA A 1 121 ? -5.445 -0.745 6.727 1 98.94 121 ALA A O 1
ATOM 918 N N . PHE A 1 122 ? -4.309 -1.284 4.898 1 98.94 122 PHE A N 1
ATOM 919 C CA . PHE A 1 122 ? -5.52 -1.494 4.109 1 98.94 122 PHE A CA 1
ATOM 920 C C . PHE A 1 122 ? -6.211 -2.791 4.516 1 98.94 122 PHE A C 1
ATOM 922 O O . PHE A 1 122 ? -7.438 -2.885 4.477 1 98.94 122 PHE A O 1
ATOM 929 N N . ILE A 1 123 ? -5.414 -3.811 4.93 1 98.94 123 ILE A N 1
ATOM 930 C CA . ILE A 1 123 ? -5.996 -5.035 5.473 1 98.94 123 ILE A CA 1
ATOM 931 C C . ILE A 1 123 ? -6.836 -4.707 6.703 1 98.94 123 ILE A C 1
ATOM 933 O O . ILE A 1 123 ? -7.984 -5.141 6.812 1 98.94 123 ILE A O 1
ATOM 937 N N . LEU A 1 124 ? -6.289 -3.895 7.559 1 98.88 124 LEU A N 1
ATOM 938 C CA . LEU A 1 124 ? -6.961 -3.559 8.805 1 98.88 124 LEU A CA 1
ATOM 939 C C . LEU A 1 124 ? -8.25 -2.781 8.547 1 98.88 124 LEU A C 1
ATOM 941 O O . LEU A 1 124 ? -9.297 -3.094 9.117 1 98.88 124 LEU A O 1
ATOM 945 N N . MET A 1 125 ? -8.219 -1.818 7.66 1 98.88 125 MET A N 1
ATOM 946 C CA . MET A 1 125 ? -9.383 -0.974 7.395 1 98.88 125 MET A CA 1
ATOM 947 C C . MET A 1 125 ? -10.477 -1.761 6.68 1 98.88 125 MET A C 1
ATOM 949 O O . MET A 1 125 ? -11.656 -1.435 6.793 1 98.88 125 MET A O 1
ATOM 953 N N . SER A 1 126 ? -10.07 -2.82 5.957 1 98.81 126 SER A N 1
ATOM 954 C CA . SER A 1 126 ? -11.047 -3.553 5.16 1 98.81 126 SER A CA 1
ATOM 955 C C . SER A 1 126 ? -11.508 -4.816 5.879 1 98.81 126 SER A C 1
ATOM 957 O O . SER A 1 126 ? -12.266 -5.617 5.32 1 98.81 126 SER A O 1
ATOM 959 N N . SER A 1 127 ? -11.102 -5.012 7.102 1 98.56 127 SER A N 1
ATOM 960 C CA . SER A 1 127 ? -11.398 -6.258 7.801 1 98.56 127 SER A CA 1
ATOM 961 C C . SER A 1 127 ? -12.898 -6.426 8.008 1 98.56 127 SER A C 1
ATOM 963 O O . SER A 1 127 ? -13.617 -5.449 8.234 1 98.56 127 SER A O 1
ATOM 965 N N . PRO A 1 128 ? -13.352 -7.68 7.984 1 97.94 128 PRO A N 1
ATOM 966 C CA . PRO A 1 128 ? -14.781 -7.93 8.211 1 97.94 128 PRO A CA 1
ATOM 967 C C . PRO A 1 128 ? -15.25 -7.445 9.578 1 97.94 128 PRO A C 1
ATOM 969 O O . PRO A 1 128 ? -16.375 -6.961 9.711 1 97.94 128 PRO A O 1
ATOM 972 N N . GLU A 1 129 ? -14.422 -7.578 10.531 1 97.81 129 GLU A N 1
ATOM 973 C CA . GLU A 1 129 ? -14.773 -7.121 11.875 1 97.81 129 GLU A CA 1
ATOM 974 C C . GLU A 1 129 ? -14.992 -5.609 11.898 1 97.81 129 GLU A C 1
ATOM 976 O O . GLU A 1 129 ? -15.945 -5.125 12.523 1 97.81 129 GLU A O 1
ATOM 981 N N . TYR A 1 130 ? -14.156 -4.926 11.258 1 98.31 130 TYR A N 1
ATOM 982 C CA . TYR A 1 130 ? -14.305 -3.473 11.227 1 98.31 130 TYR A CA 1
ATOM 983 C C . TYR A 1 130 ? -15.523 -3.064 10.406 1 98.31 130 TYR A C 1
ATOM 985 O O . TYR A 1 130 ? -16.25 -2.143 10.781 1 98.31 130 TYR A O 1
ATOM 993 N N . ALA A 1 131 ? -15.719 -3.768 9.297 1 97.38 131 ALA A N 1
ATOM 994 C CA . ALA A 1 131 ? -16.875 -3.498 8.453 1 97.38 131 ALA A CA 1
ATOM 995 C C . ALA A 1 131 ? -18.188 -3.684 9.227 1 97.38 131 ALA A C 1
ATOM 997 O O . ALA A 1 131 ? -19.141 -2.926 9.047 1 97.38 131 ALA A O 1
ATOM 998 N N . ALA A 1 132 ? -18.188 -4.707 10.047 1 97.38 132 ALA A N 1
ATOM 999 C CA . ALA A 1 132 ? -19.391 -4.984 10.844 1 97.38 132 ALA A CA 1
ATOM 1000 C C . ALA A 1 132 ? -19.656 -3.859 11.836 1 97.38 132 ALA A C 1
ATOM 1002 O O . ALA A 1 132 ? -20.797 -3.561 12.156 1 97.38 132 ALA A O 1
ATOM 1003 N N . LYS A 1 133 ? -18.625 -3.191 12.234 1 97.12 133 LYS A N 1
ATOM 1004 C CA . LYS A 1 133 ? -18.719 -2.158 13.258 1 97.12 133 LYS A CA 1
ATOM 1005 C C . LYS A 1 133 ? -19.031 -0.798 12.641 1 97.12 133 LYS A C 1
ATOM 1007 O O . LYS A 1 133 ? -19.953 -0.109 13.078 1 97.12 133 LYS A O 1
ATOM 1012 N N . ALA A 1 134 ? -18.312 -0.41 11.625 1 97.38 134 ALA A N 1
ATOM 1013 C CA . ALA A 1 134 ? -18.375 0.958 11.117 1 97.38 134 ALA A CA 1
ATOM 1014 C C . ALA A 1 134 ? -19.234 1.038 9.852 1 97.38 134 ALA A C 1
ATOM 1016 O O . ALA A 1 134 ? -19.688 2.119 9.477 1 97.38 134 ALA A O 1
ATOM 1017 N N . GLY A 1 135 ? -19.438 -0.113 9.203 1 97.19 135 GLY A N 1
ATOM 1018 C CA . GLY A 1 135 ? -20.219 -0.14 7.977 1 97.19 135 GLY A CA 1
ATOM 1019 C C . GLY A 1 135 ? -19.375 0.08 6.734 1 97.19 135 GLY A C 1
ATOM 1020 O O . GLY A 1 135 ? -18.484 0.943 6.719 1 97.19 135 GLY A O 1
ATOM 1021 N N . HIS A 1 136 ? -19.719 -0.634 5.648 1 96.75 136 HIS A N 1
ATOM 1022 C CA . HIS A 1 136 ? -18.984 -0.589 4.395 1 96.75 136 HIS A CA 1
ATOM 1023 C C . HIS A 1 136 ? -19.016 0.808 3.785 1 96.75 136 HIS A C 1
ATOM 1025 O O . HIS A 1 136 ? -18 1.278 3.246 1 96.75 136 HIS A O 1
ATOM 1031 N N . ALA A 1 137 ? -20.094 1.483 3.92 1 95.38 137 ALA A N 1
ATOM 1032 C CA . ALA A 1 137 ? -20.328 2.758 3.246 1 95.38 137 ALA A CA 1
ATOM 1033 C C . ALA A 1 137 ? -19.484 3.871 3.865 1 95.38 137 ALA A C 1
ATOM 1035 O O . ALA A 1 137 ? -19.234 4.895 3.227 1 95.38 137 ALA A O 1
ATOM 1036 N N . ARG A 1 138 ? -19.031 3.682 5.09 1 96.62 138 ARG A N 1
ATOM 1037 C CA . ARG A 1 138 ? -18.188 4.668 5.742 1 96.62 138 ARG A CA 1
ATOM 1038 C C . ARG A 1 138 ? -16.703 4.316 5.566 1 96.62 138 ARG A C 1
ATOM 1040 O O . ARG A 1 138 ? -15.867 5.203 5.406 1 96.62 138 ARG A O 1
ATOM 1047 N N . ILE A 1 139 ? -16.5 3.035 5.527 1 98.5 139 ILE A N 1
ATOM 1048 C CA . ILE A 1 139 ? -15.117 2.578 5.516 1 98.5 139 ILE A CA 1
ATOM 1049 C C . ILE A 1 139 ? -14.508 2.814 4.137 1 98.5 139 ILE A C 1
ATOM 1051 O O . ILE A 1 139 ? -13.367 3.258 4.023 1 98.5 139 ILE A O 1
ATOM 1055 N N . LEU A 1 140 ? -15.266 2.555 3.082 1 98.56 140 LEU A N 1
ATOM 1056 C CA . LEU A 1 140 ? -14.703 2.609 1.736 1 98.56 140 LEU A CA 1
ATOM 1057 C C . LEU A 1 140 ? -14.273 4.027 1.386 1 98.56 140 LEU A C 1
ATOM 1059 O O . LEU A 1 140 ? -13.172 4.234 0.868 1 98.56 140 LEU A O 1
ATOM 1063 N N . PRO A 1 141 ? -15.062 5.066 1.734 1 98.38 141 PRO A N 1
ATOM 1064 C CA . PRO A 1 141 ? -14.594 6.438 1.514 1 98.38 141 PRO A CA 1
ATOM 1065 C C . PRO A 1 141 ? -13.344 6.773 2.326 1 98.38 141 PRO A C 1
ATOM 1067 O O . PRO A 1 141 ? -12.5 7.551 1.873 1 98.38 141 PRO A O 1
ATOM 1070 N N . VAL A 1 142 ? -13.242 6.223 3.465 1 98.88 142 VAL A N 1
ATOM 1071 C CA . VAL A 1 142 ? -12.078 6.449 4.32 1 98.88 142 VAL A CA 1
ATOM 1072 C C . VAL A 1 142 ? -10.844 5.824 3.684 1 98.88 142 VAL A C 1
ATOM 1074 O O . VAL A 1 142 ? -9.781 6.453 3.623 1 98.88 142 VAL A O 1
ATOM 1077 N N . ILE A 1 143 ? -11 4.609 3.168 1 98.94 143 ILE A N 1
ATOM 1078 C CA . ILE A 1 143 ? -9.906 3.947 2.461 1 98.94 143 ILE A CA 1
ATOM 1079 C C . ILE A 1 143 ? -9.484 4.789 1.259 1 98.94 143 ILE A C 1
ATOM 1081 O O . ILE A 1 143 ? -8.289 4.988 1.02 1 98.94 143 ILE A O 1
ATOM 1085 N N . HIS A 1 144 ? -10.422 5.297 0.579 1 98.88 144 HIS A N 1
ATOM 1086 C CA . HIS A 1 144 ? -10.164 6.098 -0.613 1 98.88 144 HIS A CA 1
ATOM 1087 C C . HIS A 1 144 ? -9.43 7.387 -0.26 1 98.88 144 HIS A C 1
ATOM 1089 O O . HIS A 1 144 ? -8.438 7.738 -0.903 1 98.88 144 HIS A O 1
ATOM 1095 N N . GLU A 1 145 ? -9.891 8.07 0.754 1 98.75 145 GLU A N 1
ATOM 1096 C CA . GLU A 1 145 ? -9.297 9.336 1.184 1 98.75 145 GLU A CA 1
ATOM 1097 C C . GLU A 1 145 ? -7.863 9.133 1.663 1 98.75 145 GLU A C 1
ATOM 1099 O O . GLU A 1 145 ? -6.961 9.883 1.274 1 98.75 145 GLU A O 1
ATOM 1104 N N . ILE A 1 146 ? -7.691 8.164 2.484 1 98.88 146 ILE A N 1
ATOM 1105 C CA . ILE A 1 146 ? -6.363 7.891 3.014 1 98.88 146 ILE A CA 1
ATOM 1106 C C . ILE A 1 146 ? -5.43 7.473 1.876 1 98.88 146 ILE A C 1
ATOM 1108 O O . ILE A 1 146 ? -4.277 7.91 1.817 1 98.88 146 ILE A O 1
ATOM 1112 N N . GLY A 1 147 ? -5.918 6.672 0.931 1 98.88 147 GLY A N 1
ATOM 1113 C CA . GLY A 1 147 ? -5.141 6.297 -0.238 1 98.88 147 GLY A CA 1
ATOM 1114 C C . GLY A 1 147 ? -4.68 7.488 -1.057 1 98.88 147 GLY A C 1
ATOM 1115 O O . GLY A 1 147 ? -3.494 7.617 -1.364 1 98.88 147 GLY A O 1
ATOM 1116 N N . ILE A 1 148 ? -5.586 8.367 -1.363 1 98.69 148 ILE A N 1
ATOM 1117 C CA . ILE A 1 148 ? -5.273 9.547 -2.168 1 98.69 148 ILE A CA 1
ATOM 1118 C C . ILE A 1 148 ? -4.199 10.383 -1.474 1 98.69 148 ILE A C 1
ATOM 1120 O O . ILE A 1 148 ? -3.227 10.797 -2.104 1 98.69 148 ILE A O 1
ATOM 1124 N N . CYS A 1 149 ? -4.328 10.539 -0.223 1 98.75 149 CYS A N 1
ATOM 1125 C CA . CYS A 1 149 ? -3.42 11.391 0.542 1 98.75 149 CYS A CA 1
ATOM 1126 C C . CYS A 1 149 ? -2.066 10.711 0.726 1 98.75 149 CYS A C 1
ATOM 1128 O O . CYS A 1 149 ? -1.04 11.391 0.832 1 98.75 149 CYS A O 1
ATOM 1130 N N . ALA A 1 150 ? -2.041 9.391 0.718 1 98.81 150 ALA A N 1
ATOM 1131 C CA . ALA A 1 150 ? -0.799 8.641 0.911 1 98.81 150 ALA A CA 1
ATOM 1132 C C . ALA A 1 150 ? -0.101 8.383 -0.422 1 98.81 150 ALA A C 1
ATOM 1134 O O . ALA A 1 150 ? 1.077 8.023 -0.453 1 98.81 150 ALA A O 1
ATOM 1135 N N . GLY A 1 151 ? -0.789 8.547 -1.564 1 98.69 151 GLY A N 1
ATOM 1136 C CA . GLY A 1 151 ? -0.33 8.102 -2.869 1 98.69 151 GLY A CA 1
ATOM 1137 C C . GLY A 1 151 ? 0.534 9.125 -3.582 1 98.69 151 GLY A C 1
ATOM 1138 O O . GLY A 1 151 ? 1.115 10 -2.947 1 98.69 151 GLY A O 1
ATOM 1139 N N . SER A 1 152 ? 0.665 9.008 -4.906 1 98.5 152 SER A N 1
ATOM 1140 C CA . SER A 1 152 ? 1.576 9.797 -5.73 1 98.5 152 SER A CA 1
ATOM 1141 C C . SER A 1 152 ? 1.115 11.242 -5.836 1 98.5 152 SER A C 1
ATOM 1143 O O . SER A 1 152 ? 1.906 12.133 -6.164 1 98.5 152 SER A O 1
ATOM 1145 N N . ARG A 1 153 ? -0.145 11.477 -5.52 1 97.5 153 ARG A N 1
ATOM 1146 C CA . ARG A 1 153 ? -0.66 12.844 -5.535 1 97.5 153 ARG A CA 1
ATOM 1147 C C . ARG A 1 153 ? -0.778 13.406 -4.121 1 97.5 153 ARG A C 1
ATOM 1149 O O . ARG A 1 153 ? -1.355 14.469 -3.916 1 97.5 153 ARG A O 1
ATOM 1156 N N . GLY A 1 154 ? -0.305 12.664 -3.17 1 98.38 154 GLY A N 1
ATOM 1157 C CA . GLY A 1 154 ? -0.211 13.023 -1.764 1 98.38 154 GLY A CA 1
ATOM 1158 C C . GLY A 1 154 ? 1.189 12.883 -1.201 1 98.38 154 GLY A C 1
ATOM 1159 O O . GLY A 1 154 ? 2.148 13.414 -1.764 1 98.38 154 GLY A O 1
ATOM 1160 N N . MET A 1 155 ? 1.336 12.07 -0.219 1 98.56 155 MET A N 1
ATOM 1161 C CA . MET A 1 155 ? 2.555 11.922 0.569 1 98.56 155 MET A CA 1
ATOM 1162 C C . MET A 1 155 ? 3.719 11.469 -0.307 1 98.56 155 MET A C 1
ATOM 1164 O O . MET A 1 155 ? 4.812 12.031 -0.238 1 98.56 155 MET A O 1
ATOM 1168 N N . VAL A 1 156 ? 3.498 10.461 -1.153 1 98.81 156 VAL A N 1
ATOM 1169 C CA . VAL A 1 156 ? 4.562 9.953 -2.01 1 98.81 156 VAL A CA 1
ATOM 1170 C C . VAL A 1 156 ? 5.012 11.039 -2.982 1 98.81 156 VAL A C 1
ATOM 1172 O O . VAL A 1 156 ? 6.211 11.211 -3.215 1 98.81 156 VAL A O 1
ATOM 1175 N N . GLY A 1 157 ? 4.016 11.727 -3.533 1 98.38 157 GLY A N 1
ATOM 1176 C CA . GLY A 1 157 ? 4.348 12.828 -4.426 1 98.38 157 GLY A CA 1
ATOM 1177 C C . GLY A 1 157 ? 5.152 13.922 -3.748 1 98.38 157 GLY A C 1
ATOM 1178 O O . GLY A 1 157 ? 6.098 14.453 -4.332 1 98.38 157 GLY A O 1
ATOM 1179 N N . GLY A 1 158 ? 4.781 14.297 -2.529 1 97.38 158 GLY A N 1
ATOM 1180 C CA . GLY A 1 158 ? 5.547 15.25 -1.746 1 97.38 158 GLY A CA 1
ATOM 1181 C C . GLY A 1 158 ? 6.984 14.82 -1.519 1 97.38 158 GLY A C 1
ATOM 1182 O O . GLY A 1 158 ? 7.906 15.633 -1.61 1 97.38 158 GLY A O 1
ATOM 1183 N N . GLN A 1 159 ? 7.207 13.555 -1.222 1 96.94 159 GLN A N 1
ATOM 1184 C CA . GLN A 1 159 ? 8.547 13.008 -1.021 1 96.94 159 GLN A CA 1
ATOM 1185 C C . GLN A 1 159 ? 9.375 13.109 -2.295 1 96.94 159 GLN A C 1
ATOM 1187 O O . GLN A 1 159 ? 10.57 13.422 -2.24 1 96.94 159 GLN A O 1
ATOM 1192 N N . VAL A 1 160 ? 8.75 12.828 -3.434 1 97.94 160 VAL A N 1
ATOM 1193 C CA . VAL A 1 160 ? 9.438 12.891 -4.723 1 97.94 160 VAL A CA 1
ATOM 1194 C C . VAL A 1 160 ? 9.953 14.305 -4.961 1 97.94 160 VAL A C 1
ATOM 1196 O O . VAL A 1 160 ? 11.133 14.5 -5.273 1 97.94 160 VAL A O 1
ATOM 1199 N N . VAL A 1 161 ? 9.109 15.266 -4.781 1 96.44 161 VAL A N 1
ATOM 1200 C CA . VAL A 1 161 ? 9.477 16.656 -5.055 1 96.44 161 VAL A CA 1
ATOM 1201 C C . VAL A 1 161 ? 10.492 17.125 -4.02 1 96.44 161 VAL A C 1
ATOM 1203 O O . VAL A 1 161 ? 11.398 17.906 -4.34 1 96.44 161 VAL A O 1
ATOM 1206 N N . ASP A 1 162 ? 10.305 16.672 -2.771 1 93.62 162 ASP A N 1
ATOM 1207 C CA . ASP A 1 162 ? 11.289 16.984 -1.733 1 93.62 162 ASP A CA 1
ATOM 1208 C C . ASP A 1 162 ? 12.68 16.516 -2.139 1 93.62 162 ASP A C 1
ATOM 1210 O O . ASP A 1 162 ? 13.648 17.281 -2.053 1 93.62 162 ASP A O 1
ATOM 1214 N N . MET A 1 163 ? 12.789 15.289 -2.609 1 93.75 163 MET A N 1
ATOM 1215 C CA . MET A 1 163 ? 14.07 14.719 -3.027 1 93.75 163 MET A CA 1
ATOM 1216 C C . MET A 1 163 ? 14.633 15.477 -4.227 1 93.75 163 MET A C 1
ATOM 1218 O O . MET A 1 163 ? 15.828 15.773 -4.273 1 93.75 163 MET A O 1
ATOM 1222 N N . GLU A 1 164 ? 13.773 15.812 -5.125 1 93.88 164 GLU A N 1
ATOM 1223 C CA . GLU A 1 164 ? 14.203 16.484 -6.348 1 93.88 164 GLU A CA 1
ATOM 1224 C C . GLU A 1 164 ? 14.648 17.922 -6.062 1 93.88 164 GLU A C 1
ATOM 1226 O O . GLU A 1 164 ? 15.352 18.531 -6.867 1 93.88 164 GLU A O 1
ATOM 1231 N N . SER A 1 165 ? 14.203 18.469 -4.953 1 91.56 165 SER A N 1
ATOM 1232 C CA . SER A 1 165 ? 14.5 19.844 -4.59 1 91.56 165 SER A CA 1
ATOM 1233 C C . SER A 1 165 ? 15.789 19.938 -3.775 1 91.56 165 SER A C 1
ATOM 1235 O O . SER A 1 165 ? 16.344 21.016 -3.592 1 91.56 165 SER A O 1
ATOM 1237 N N . GLU A 1 166 ? 16.234 18.828 -3.328 1 86.5 166 GLU A N 1
ATOM 1238 C CA . GLU A 1 166 ? 17.422 18.828 -2.488 1 86.5 166 GLU A CA 1
ATOM 1239 C C . GLU A 1 166 ? 18.641 19.359 -3.246 1 86.5 166 GLU A C 1
ATOM 1241 O O . GLU A 1 166 ? 18.891 18.953 -4.379 1 86.5 166 GLU A O 1
ATOM 1246 N N . GLY A 1 167 ? 19.312 20.234 -2.693 1 80.38 167 GLY A N 1
ATOM 1247 C CA . GLY A 1 167 ? 20.547 20.781 -3.262 1 80.38 167 GLY A CA 1
ATOM 1248 C C . GLY A 1 167 ? 20.297 21.906 -4.238 1 80.38 167 GLY A C 1
ATOM 1249 O O . GLY A 1 167 ? 21.25 22.531 -4.719 1 80.38 167 GLY A O 1
ATOM 1250 N N . LYS A 1 168 ? 19.047 22.203 -4.457 1 82.88 168 LYS A N 1
ATOM 1251 C CA . LYS A 1 168 ? 18.734 23.312 -5.359 1 82.88 168 LYS A CA 1
ATOM 1252 C C . LYS A 1 168 ? 18.766 24.641 -4.625 1 82.88 168 LYS A C 1
ATOM 1254 O O . LYS A 1 168 ? 18.266 24.75 -3.5 1 82.88 168 LYS A O 1
ATOM 1259 N N . LYS A 1 169 ? 19.469 25.594 -5.121 1 75.81 169 LYS A N 1
ATOM 1260 C CA . LYS A 1 169 ? 19.703 26.859 -4.457 1 75.81 169 LYS A CA 1
ATOM 1261 C C . LYS A 1 169 ? 18.469 27.766 -4.566 1 75.81 169 LYS A C 1
ATOM 1263 O O . LYS A 1 169 ? 18.203 28.562 -3.662 1 75.81 169 LYS A O 1
ATOM 1268 N N . ASP A 1 170 ? 17.703 27.609 -5.594 1 81.19 170 ASP A N 1
ATOM 1269 C CA . ASP A 1 170 ? 16.641 28.578 -5.82 1 81.19 170 ASP A CA 1
ATOM 1270 C C . ASP A 1 170 ? 15.273 27.906 -5.844 1 81.19 170 ASP A C 1
ATOM 1272 O O . ASP A 1 170 ? 14.539 28.016 -6.828 1 81.19 170 ASP A O 1
ATOM 1276 N N . ILE A 1 171 ? 14.961 27.375 -4.578 1 86.88 171 ILE A N 1
ATOM 1277 C CA . ILE A 1 171 ? 13.625 26.797 -4.504 1 86.88 171 ILE A CA 1
ATOM 1278 C C . ILE A 1 171 ? 12.602 27.891 -4.172 1 86.88 171 ILE A C 1
ATOM 1280 O O . ILE A 1 171 ? 12.836 28.719 -3.285 1 86.88 171 ILE A O 1
ATOM 1284 N N . ASP A 1 172 ? 11.562 27.922 -4.934 1 89.56 172 ASP A N 1
ATOM 1285 C CA . ASP A 1 172 ? 10.562 28.953 -4.73 1 89.56 172 ASP A CA 1
ATOM 1286 C C . ASP A 1 172 ? 9.523 28.531 -3.699 1 89.56 172 ASP A C 1
ATOM 1288 O O . ASP A 1 172 ? 9.469 27.359 -3.312 1 89.56 172 ASP A O 1
ATOM 1292 N N . LEU A 1 173 ? 8.766 29.438 -3.271 1 89.5 173 LEU A N 1
ATOM 1293 C CA . LEU A 1 173 ? 7.777 29.25 -2.217 1 89.5 173 LEU A CA 1
ATOM 1294 C C . LEU A 1 173 ? 6.715 28.234 -2.65 1 89.5 173 LEU A C 1
ATOM 1296 O O . LEU A 1 173 ? 6.223 27.469 -1.834 1 89.5 173 LEU A O 1
ATOM 1300 N N . ALA A 1 174 ? 6.375 28.266 -3.875 1 92.38 174 ALA A N 1
ATOM 1301 C CA . ALA A 1 174 ? 5.352 27.359 -4.391 1 92.38 174 ALA A CA 1
ATOM 1302 C C . ALA A 1 174 ? 5.785 25.906 -4.25 1 92.38 174 ALA A C 1
ATOM 1304 O O . ALA A 1 174 ? 4.969 25.047 -3.926 1 92.38 174 ALA A O 1
ATOM 1305 N N . THR A 1 175 ? 7.008 25.672 -4.496 1 93.56 175 THR A N 1
ATOM 1306 C CA . THR A 1 175 ? 7.559 24.312 -4.371 1 93.56 175 THR A CA 1
ATOM 1307 C C . THR A 1 175 ? 7.582 23.875 -2.908 1 93.56 175 THR A C 1
ATOM 1309 O O . THR A 1 175 ? 7.219 22.75 -2.59 1 93.56 175 THR A O 1
ATOM 1312 N N . VAL A 1 176 ? 7.996 24.781 -2.055 1 92.38 176 VAL A N 1
ATOM 1313 C CA . VAL A 1 176 ? 8.031 24.484 -0.627 1 92.38 176 VAL A CA 1
ATOM 1314 C C . VAL A 1 176 ? 6.617 24.172 -0.131 1 92.38 176 VAL A C 1
ATOM 1316 O O . VAL A 1 176 ? 6.41 23.203 0.606 1 92.38 176 VAL A O 1
ATOM 1319 N N . GLN A 1 177 ? 5.715 24.922 -0.577 1 92.69 177 GLN A N 1
ATOM 1320 C CA . GLN A 1 177 ? 4.32 24.719 -0.191 1 92.69 177 GLN A CA 1
ATOM 1321 C C . GLN A 1 177 ? 3.805 23.375 -0.69 1 92.69 177 GLN A C 1
ATOM 1323 O O . GLN A 1 177 ? 3.061 22.688 0.014 1 92.69 177 GLN A O 1
ATOM 1328 N N . TYR A 1 178 ? 4.168 23.062 -1.899 1 94.75 178 TYR A N 1
ATOM 1329 C CA . TYR A 1 178 ? 3.777 21.766 -2.453 1 94.75 178 TYR A CA 1
ATOM 1330 C C . TYR A 1 178 ? 4.285 20.625 -1.581 1 94.75 178 TYR A C 1
ATOM 1332 O O . TYR A 1 178 ? 3.531 19.719 -1.235 1 94.75 178 TYR A O 1
ATOM 1340 N N . ILE A 1 179 ? 5.527 20.719 -1.238 1 95 179 ILE A N 1
ATOM 1341 C CA . ILE A 1 179 ? 6.164 19.672 -0.447 1 95 179 ILE A CA 1
ATOM 1342 C C . ILE A 1 179 ? 5.473 19.547 0.91 1 95 179 ILE A C 1
ATOM 1344 O O . ILE A 1 179 ? 5.078 18.453 1.324 1 95 179 ILE A O 1
ATOM 1348 N N . HIS A 1 180 ? 5.18 20.625 1.559 1 94.25 180 HIS A N 1
ATOM 1349 C CA . HIS A 1 180 ? 4.605 20.609 2.898 1 94.25 180 HIS A CA 1
ATOM 1350 C C . HIS A 1 180 ? 3.164 20.125 2.879 1 94.25 180 HIS A C 1
ATOM 1352 O O . HIS A 1 180 ? 2.758 19.344 3.75 1 94.25 180 HIS A O 1
ATOM 1358 N N . THR A 1 181 ? 2.443 20.531 1.868 1 95.69 181 THR A N 1
ATOM 1359 C CA . THR A 1 181 ? 1.039 20.172 1.729 1 95.69 181 THR A CA 1
ATOM 1360 C C . THR A 1 181 ? 0.899 18.672 1.464 1 95.69 181 THR A C 1
ATOM 1362 O O . THR A 1 181 ? -0.037 18.031 1.95 1 95.69 181 THR A O 1
ATOM 1365 N N . HIS A 1 182 ? 1.849 18.141 0.778 1 96.94 182 HIS A N 1
ATOM 1366 C CA . HIS A 1 182 ? 1.699 16.75 0.326 1 96.94 182 HIS A CA 1
ATOM 1367 C C . HIS A 1 182 ? 2.473 15.797 1.224 1 96.94 182 HIS A C 1
ATOM 1369 O O . HIS A 1 182 ? 1.896 14.867 1.788 1 96.94 182 HIS A O 1
ATOM 1375 N N . LYS A 1 183 ? 3.795 16.062 1.472 1 94.94 183 LYS A N 1
ATOM 1376 C CA . LYS A 1 183 ? 4.648 15.148 2.219 1 94.94 183 LYS A CA 1
ATOM 1377 C C . LYS A 1 183 ? 4.16 14.984 3.656 1 94.94 183 LYS A C 1
ATOM 1379 O O . LYS A 1 183 ? 4.16 13.875 4.199 1 94.94 183 LYS A O 1
ATOM 1384 N N . THR A 1 184 ? 3.672 16.062 4.254 1 92.62 184 THR A N 1
ATOM 1385 C CA . THR A 1 184 ? 3.291 16.031 5.664 1 92.62 184 THR A CA 1
ATOM 1386 C C . THR A 1 184 ? 1.812 16.375 5.832 1 92.62 184 THR A C 1
ATOM 1388 O O . THR A 1 184 ? 1.07 15.625 6.477 1 92.62 184 THR A O 1
ATOM 1391 N N . GLY A 1 185 ? 1.364 17.391 5.219 1 96 185 GLY A N 1
ATOM 1392 C CA . GLY A 1 185 ? 0.02 17.906 5.41 1 96 185 GLY A CA 1
ATOM 1393 C C . GLY A 1 185 ? -1.062 16.938 4.969 1 96 185 GLY A C 1
ATOM 1394 O O . GLY A 1 185 ? -2.133 16.875 5.578 1 96 185 GLY A O 1
ATOM 1395 N N . ALA A 1 186 ? -0.76 16.172 3.965 1 97.94 186 ALA A N 1
ATOM 1396 C CA . ALA A 1 186 ? -1.766 15.297 3.373 1 97.94 186 ALA A CA 1
ATOM 1397 C C . ALA A 1 186 ? -2.256 14.266 4.383 1 97.94 186 ALA A C 1
ATOM 1399 O O . ALA A 1 186 ? -3.461 14.031 4.508 1 97.94 186 ALA A O 1
ATOM 1400 N N . LEU A 1 187 ? -1.367 13.672 5.105 1 98.31 187 LEU A N 1
ATOM 1401 C CA . LEU A 1 187 ? -1.771 12.625 6.035 1 98.31 187 LEU A CA 1
ATOM 1402 C C . LEU A 1 187 ? -2.459 13.219 7.262 1 98.31 187 LEU A C 1
ATOM 1404 O O . LEU A 1 187 ? -3.326 12.578 7.863 1 98.31 187 LEU A O 1
ATOM 1408 N N . MET A 1 188 ? -2.129 14.398 7.629 1 97.06 188 MET A N 1
ATOM 1409 C CA . MET A 1 188 ? -2.83 15.062 8.727 1 97.06 188 MET A CA 1
ATOM 1410 C C . MET A 1 188 ? -4.266 15.398 8.328 1 97.06 188 MET A C 1
ATOM 1412 O O . MET A 1 188 ? -5.199 15.133 9.094 1 97.06 188 MET A O 1
ATOM 1416 N N . LYS A 1 189 ? -4.352 15.961 7.16 1 98.44 189 LYS A N 1
ATOM 1417 C CA . LYS A 1 189 ? -5.684 16.234 6.625 1 98.44 189 LYS A CA 1
ATOM 1418 C C . LYS A 1 189 ? -6.516 14.953 6.551 1 98.44 189 LYS A C 1
ATOM 1420 O O . LYS A 1 189 ? -7.676 14.938 6.969 1 98.44 189 LYS A O 1
ATOM 1425 N N . ALA A 1 190 ? -5.906 13.898 6.059 1 98.81 190 ALA A N 1
ATOM 1426 C CA . ALA A 1 190 ? -6.598 12.617 5.926 1 98.81 190 ALA A CA 1
ATOM 1427 C C . ALA A 1 190 ? -7.051 12.102 7.285 1 98.81 190 ALA A C 1
ATOM 1429 O O . ALA A 1 190 ? -8.125 11.5 7.402 1 98.81 190 ALA A O 1
ATOM 1430 N N . SER A 1 191 ? -6.219 12.266 8.266 1 98.81 191 SER A N 1
ATOM 1431 C CA . SER A 1 191 ? -6.562 11.805 9.609 1 98.81 191 SER A CA 1
ATOM 1432 C C . SER A 1 191 ? -7.836 12.477 10.117 1 98.81 191 SER A C 1
ATOM 1434 O O . SER A 1 191 ? -8.773 11.797 10.547 1 98.81 191 SER A O 1
ATOM 1436 N N . VAL A 1 192 ? -7.887 13.734 9.977 1 98.88 192 VAL A N 1
ATOM 1437 C CA . VAL A 1 192 ? -9.023 14.492 10.477 1 98.88 192 VAL A CA 1
ATOM 1438 C C . VAL A 1 192 ? -10.266 14.172 9.648 1 98.88 192 VAL A C 1
ATOM 1440 O O . VAL A 1 192 ? -11.328 13.875 10.203 1 98.88 192 VAL A O 1
ATOM 1443 N N . LYS A 1 193 ? -10.102 14.203 8.359 1 98.88 193 LYS A N 1
ATOM 1444 C CA . LYS A 1 193 ? -11.242 13.961 7.477 1 98.88 193 LYS A CA 1
ATOM 1445 C C . LYS A 1 193 ? -11.781 12.547 7.652 1 98.88 193 LYS A C 1
ATOM 1447 O O . LYS A 1 193 ? -13 12.344 7.695 1 98.88 193 LYS A O 1
ATOM 1452 N N . ALA A 1 194 ? -10.906 11.594 7.711 1 98.88 194 ALA A N 1
ATOM 1453 C CA . ALA A 1 194 ? -11.328 10.203 7.918 1 98.88 194 ALA A CA 1
ATOM 1454 C C . ALA A 1 194 ? -12.07 10.047 9.234 1 98.88 194 ALA A C 1
ATOM 1456 O O . ALA A 1 194 ? -13.102 9.367 9.297 1 98.88 194 ALA A O 1
ATOM 1457 N N . GLY A 1 195 ? -11.531 10.68 10.289 1 98.88 195 GLY A N 1
ATOM 1458 C CA . GLY A 1 195 ? -12.234 10.656 11.562 1 98.88 195 GLY A CA 1
ATOM 1459 C C . GLY A 1 195 ? -13.633 11.227 11.484 1 98.88 195 GLY A C 1
ATOM 1460 O O . GLY A 1 195 ? -14.578 10.648 12.023 1 98.88 195 GLY A O 1
ATOM 1461 N N . ALA A 1 196 ? -13.742 12.32 10.789 1 98.88 196 ALA A N 1
ATOM 1462 C CA . ALA A 1 196 ? -15.039 12.977 10.633 1 98.88 196 ALA A CA 1
ATOM 1463 C C . ALA A 1 196 ? -16.016 12.086 9.859 1 98.88 196 ALA A C 1
ATOM 1465 O O . ALA A 1 196 ? -17.172 11.953 10.234 1 98.88 196 ALA A O 1
ATOM 1466 N N . ILE A 1 197 ? -15.531 11.438 8.812 1 98.75 197 ILE A N 1
ATOM 1467 C CA . ILE A 1 197 ? -16.359 10.539 8.016 1 98.75 197 ILE A CA 1
ATOM 1468 C C . ILE A 1 197 ? -16.859 9.383 8.891 1 98.75 197 ILE A C 1
ATOM 1470 O O . ILE A 1 197 ? -18.047 9.07 8.898 1 98.75 197 ILE A O 1
ATOM 1474 N N . LEU A 1 198 ? -15.984 8.836 9.641 1 98.75 198 LEU A N 1
ATOM 1475 C CA . LEU A 1 198 ? -16.297 7.684 10.477 1 98.75 198 LEU A CA 1
ATOM 1476 C C . LEU A 1 198 ? -17.266 8.078 11.594 1 98.75 198 LEU A C 1
ATOM 1478 O O . LEU A 1 198 ? -18.078 7.262 12.031 1 98.75 198 LEU A O 1
ATOM 1482 N N . GLY A 1 199 ? -17.156 9.328 11.984 1 98.31 199 GLY A N 1
ATOM 1483 C CA . GLY A 1 199 ? -18.047 9.828 13.016 1 98.31 199 GLY A CA 1
ATOM 1484 C C . GLY A 1 199 ? -19.406 10.227 12.484 1 98.31 199 GLY A C 1
ATOM 1485 O O . GLY A 1 199 ? -20.312 10.57 13.258 1 98.31 199 GLY A O 1
ATOM 1486 N N . GLY A 1 200 ? -19.547 10.281 11.148 1 97.56 200 GLY A N 1
ATOM 1487 C CA . GLY A 1 200 ? -20.859 10.508 10.555 1 97.56 200 GLY A CA 1
ATOM 1488 C C . GLY A 1 200 ? -21.031 11.898 9.984 1 97.56 200 GLY A C 1
ATOM 1489 O O . GLY A 1 200 ? -22.125 12.289 9.594 1 97.56 200 GLY A O 1
ATOM 1490 N N . ALA A 1 201 ? -19.953 12.648 9.898 1 97.5 201 ALA A N 1
ATOM 1491 C CA . ALA A 1 201 ? -20.031 14.008 9.375 1 97.5 201 ALA A CA 1
ATOM 1492 C C . ALA A 1 201 ? -20.312 14 7.871 1 97.5 201 ALA A C 1
ATOM 1494 O O . ALA A 1 201 ? -19.766 13.172 7.141 1 97.5 201 ALA A O 1
ATOM 1495 N N . GLU A 1 202 ? -21.141 14.922 7.457 1 96.38 202 GLU A N 1
ATOM 1496 C CA . GLU A 1 202 ? -21.453 15.172 6.051 1 96.38 202 GLU A CA 1
ATOM 1497 C C . GLU A 1 202 ? -21.562 16.672 5.773 1 96.38 202 GLU A C 1
ATOM 1499 O O . GLU A 1 202 ? -21.516 17.484 6.699 1 96.38 202 GLU A O 1
ATOM 1504 N N . GLY A 1 203 ? -21.516 17.016 4.52 1 96.88 203 GLY A N 1
ATOM 1505 C CA . GLY A 1 203 ? -21.797 18.391 4.117 1 96.88 203 GLY A CA 1
ATOM 1506 C C . GLY A 1 203 ? -20.844 19.391 4.75 1 96.88 203 GLY A C 1
ATOM 1507 O O . GLY A 1 203 ? -19.625 19.234 4.691 1 96.88 203 GLY A O 1
ATOM 1508 N N . ASP A 1 204 ? -21.422 20.359 5.492 1 97.81 204 ASP A N 1
ATOM 1509 C CA . ASP A 1 204 ? -20.672 21.484 6.039 1 97.81 204 ASP A CA 1
ATOM 1510 C C . ASP A 1 204 ? -19.75 21.047 7.172 1 97.81 204 ASP A C 1
ATOM 1512 O O . ASP A 1 204 ? -18.656 21.578 7.332 1 97.81 204 ASP A O 1
ATOM 1516 N N . ALA A 1 205 ? -20.281 20.078 7.902 1 98.25 205 ALA A N 1
ATOM 1517 C CA . ALA A 1 205 ? -19.453 19.594 9.008 1 98.25 205 ALA A CA 1
ATOM 1518 C C . ALA A 1 205 ? -18.172 18.938 8.5 1 98.25 205 ALA A C 1
ATOM 1520 O O . ALA A 1 205 ? -17.094 19.172 9.047 1 98.25 205 ALA A O 1
ATOM 1521 N N . LEU A 1 206 ? -18.328 18.156 7.469 1 98.5 206 LEU A N 1
ATOM 1522 C CA . LEU A 1 206 ? -17.156 17.5 6.875 1 98.5 206 LEU A CA 1
ATOM 1523 C C . LEU A 1 206 ? -16.234 18.531 6.238 1 98.5 206 LEU A C 1
ATOM 1525 O O . LEU A 1 206 ? -15.008 18.422 6.352 1 98.5 206 LEU A O 1
ATOM 1529 N N . ALA A 1 207 ? -16.766 19.5 5.621 1 98.62 207 ALA A N 1
ATOM 1530 C CA . ALA A 1 207 ? -15.969 20.562 5 1 98.62 207 ALA A CA 1
ATOM 1531 C C . ALA A 1 207 ? -15.172 21.344 6.047 1 98.62 207 ALA A C 1
ATOM 1533 O O . ALA A 1 207 ? -14.008 21.672 5.828 1 98.62 207 ALA A O 1
ATOM 1534 N N . ALA A 1 208 ? -15.844 21.609 7.125 1 98.69 208 ALA A N 1
ATOM 1535 C CA . ALA A 1 208 ? -15.195 22.328 8.211 1 98.69 208 ALA A CA 1
ATOM 1536 C C . ALA A 1 208 ? -14.039 21.516 8.797 1 98.69 208 ALA A C 1
ATOM 1538 O O . ALA A 1 208 ? -12.961 22.062 9.039 1 98.69 208 ALA A O 1
ATOM 1539 N N . MET A 1 209 ? -14.281 20.266 8.992 1 98.75 209 MET A N 1
ATOM 1540 C CA . MET A 1 209 ? -13.234 19.391 9.508 1 98.75 209 MET A CA 1
ATOM 1541 C C . MET A 1 209 ? -12.078 19.281 8.531 1 98.75 209 MET A C 1
ATOM 1543 O O . MET A 1 209 ? -10.914 19.266 8.938 1 98.75 209 MET A O 1
ATOM 1547 N N . THR A 1 210 ? -12.391 19.203 7.277 1 98.69 210 THR A N 1
ATOM 1548 C CA . THR A 1 210 ? -11.359 19.141 6.246 1 98.69 210 THR A CA 1
ATOM 1549 C C . THR A 1 210 ? -10.5 20.406 6.258 1 98.69 210 THR A C 1
ATOM 1551 O O . THR A 1 210 ? -9.273 20.328 6.164 1 98.69 210 THR A O 1
ATOM 1554 N N . ARG A 1 211 ? -11.109 21.547 6.434 1 98.5 211 ARG A N 1
ATOM 1555 C CA . ARG A 1 211 ? -10.391 22.812 6.512 1 98.5 211 ARG A CA 1
ATOM 1556 C C . ARG A 1 211 ? -9.461 22.844 7.719 1 98.5 211 ARG A C 1
ATOM 1558 O O . ARG A 1 211 ? -8.328 23.328 7.625 1 98.5 211 ARG A O 1
ATOM 1565 N N . TYR A 1 212 ? -10.008 22.375 8.797 1 98.69 212 TYR A N 1
ATOM 1566 C CA . TYR A 1 212 ? -9.18 22.266 9.984 1 98.69 212 TYR A CA 1
ATOM 1567 C C . TYR A 1 212 ? -7.945 21.406 9.711 1 98.69 212 TYR A C 1
ATOM 1569 O O . TYR A 1 212 ? -6.824 21.797 10.031 1 98.69 212 TYR A O 1
ATOM 1577 N N . GLY A 1 213 ? -8.156 20.219 9.133 1 98.38 213 GLY A N 1
ATOM 1578 C CA . GLY A 1 213 ? -7.062 19.312 8.836 1 98.38 213 GLY A CA 1
ATOM 1579 C C . GLY A 1 213 ? -6.02 19.922 7.91 1 98.38 213 GLY A C 1
ATOM 1580 O O . GLY A 1 213 ? -4.816 19.75 8.133 1 98.38 213 GLY A O 1
ATOM 1581 N N . GLU A 1 214 ? -6.457 20.609 6.895 1 98.06 214 GLU A N 1
ATOM 1582 C CA . GLU A 1 214 ? -5.555 21.25 5.945 1 98.06 214 GLU A CA 1
ATOM 1583 C C . GLU A 1 214 ? -4.699 22.312 6.629 1 98.06 214 GLU A C 1
ATOM 1585 O O . GLU A 1 214 ? -3.486 22.375 6.422 1 98.06 214 GLU A O 1
ATOM 1590 N N . ALA A 1 215 ? -5.32 23.078 7.438 1 97.5 215 ALA A N 1
ATOM 1591 C CA . ALA A 1 215 ? -4.637 24.188 8.117 1 97.5 215 ALA A CA 1
ATOM 1592 C C . ALA A 1 215 ? -3.613 23.656 9.117 1 97.5 215 ALA A C 1
ATOM 1594 O O . ALA A 1 215 ? -2.465 24.109 9.133 1 97.5 215 ALA A O 1
ATOM 1595 N N . ILE A 1 216 ? -3.992 22.703 9.883 1 96.5 216 ILE A N 1
ATOM 1596 C CA . ILE A 1 216 ? -3.1 22.25 10.938 1 96.5 216 ILE A CA 1
ATOM 1597 C C . ILE A 1 216 ? -1.951 21.438 10.336 1 96.5 216 ILE A C 1
ATOM 1599 O O . ILE A 1 216 ? -0.839 21.438 10.867 1 96.5 216 ILE A O 1
ATOM 1603 N N . GLY A 1 217 ? -2.273 20.734 9.242 1 95.5 217 GLY A N 1
ATOM 1604 C CA . GLY A 1 217 ? -1.207 20.031 8.562 1 95.5 217 GLY A CA 1
ATOM 1605 C C . GLY A 1 217 ? -0.08 20.938 8.109 1 95.5 217 GLY A C 1
ATOM 1606 O O . GLY A 1 217 ? 1.095 20.625 8.32 1 95.5 217 GLY A O 1
ATOM 1607 N N . LEU A 1 218 ? -0.416 22 7.543 1 94.25 218 LEU A N 1
ATOM 1608 C CA . LEU A 1 218 ? 0.574 22.953 7.07 1 94.25 218 LEU A CA 1
ATOM 1609 C C . LEU A 1 218 ? 1.267 23.641 8.242 1 94.25 218 LEU A C 1
ATOM 1611 O O . LEU A 1 218 ? 2.486 23.828 8.234 1 94.25 218 LEU A O 1
ATOM 1615 N N . ALA A 1 219 ? 0.499 23.984 9.234 1 94.38 219 ALA A N 1
ATOM 1616 C CA . ALA A 1 219 ? 1.054 24.625 10.422 1 94.38 219 ALA A CA 1
ATOM 1617 C C . ALA A 1 219 ? 2.08 23.734 11.102 1 94.38 219 ALA A C 1
ATOM 1619 O O . ALA A 1 219 ? 3.117 24.203 11.57 1 94.38 219 ALA A O 1
ATOM 1620 N N . PHE A 1 220 ? 1.759 22.5 11.188 1 92.88 220 PHE A N 1
ATOM 1621 C CA . PHE A 1 220 ? 2.637 21.516 11.805 1 92.88 220 PHE A CA 1
ATOM 1622 C C . PHE A 1 220 ? 3.996 21.484 11.117 1 92.88 220 PHE A C 1
ATOM 1624 O O . PHE A 1 220 ? 5.035 21.453 11.781 1 92.88 220 PHE A O 1
ATOM 1631 N N . GLN A 1 221 ? 3.953 21.484 9.859 1 89.81 221 GLN A N 1
ATOM 1632 C CA . GLN A 1 221 ? 5.207 21.406 9.117 1 89.81 221 GLN A CA 1
ATOM 1633 C C . GLN A 1 221 ? 6.023 22.688 9.281 1 89.81 221 GLN A C 1
ATOM 1635 O O . GLN A 1 221 ? 7.246 22.625 9.438 1 89.81 221 GLN A O 1
ATOM 1640 N N . ILE A 1 222 ? 5.398 23.812 9.172 1 90.44 222 ILE A N 1
ATOM 1641 C CA . ILE A 1 222 ? 6.09 25.078 9.359 1 90.44 222 ILE A CA 1
ATOM 1642 C C . ILE A 1 222 ? 6.734 25.109 10.742 1 90.44 222 ILE A C 1
ATOM 1644 O O . ILE A 1 222 ? 7.891 25.516 10.883 1 90.44 222 ILE A O 1
ATOM 1648 N N . ALA A 1 223 ? 5.973 24.672 11.68 1 89.44 223 ALA A N 1
ATOM 1649 C CA . ALA A 1 223 ? 6.48 24.625 13.047 1 89.44 223 ALA A CA 1
ATOM 1650 C C . ALA A 1 223 ? 7.695 23.719 13.156 1 89.44 223 ALA A C 1
ATOM 1652 O O . ALA A 1 223 ? 8.656 24.031 13.859 1 89.44 223 ALA A O 1
ATOM 1653 N N . ASP A 1 224 ? 7.605 22.594 12.508 1 85.25 224 ASP A N 1
ATOM 1654 C CA . ASP A 1 224 ? 8.727 21.656 12.5 1 85.25 224 ASP A CA 1
ATOM 1655 C C . ASP A 1 224 ? 9.961 22.297 11.859 1 85.25 224 ASP A C 1
ATOM 1657 O O . ASP A 1 224 ? 11.086 22.078 12.32 1 85.25 224 ASP A O 1
ATOM 1661 N N . ASP A 1 225 ? 9.781 23 10.789 1 85.06 225 ASP A N 1
ATOM 1662 C CA . ASP A 1 225 ? 10.875 23.688 10.117 1 85.06 225 ASP A CA 1
ATOM 1663 C C . ASP A 1 225 ? 11.508 24.734 11.039 1 85.06 225 ASP A C 1
ATOM 1665 O O . ASP A 1 225 ? 12.734 24.891 11.047 1 85.06 225 ASP A O 1
ATOM 1669 N N . ILE A 1 226 ? 10.68 25.406 11.742 1 86.12 226 ILE A N 1
ATOM 1670 C CA . ILE A 1 226 ? 11.141 26.422 12.672 1 86.12 226 ILE A CA 1
ATOM 1671 C C . ILE A 1 226 ? 11.953 25.781 13.789 1 86.12 226 ILE A C 1
ATOM 1673 O O . ILE A 1 226 ? 13.023 26.281 14.156 1 86.12 226 ILE A O 1
ATOM 1677 N N . LEU A 1 227 ? 11.492 24.688 14.289 1 83.12 227 LEU A N 1
ATOM 1678 C CA . LEU A 1 227 ? 12.164 23.953 15.359 1 83.12 227 LEU A CA 1
ATOM 1679 C C . LEU A 1 227 ? 13.523 23.453 14.906 1 83.12 227 LEU A C 1
ATOM 1681 O O . LEU A 1 227 ? 14.461 23.375 15.695 1 83.12 227 LEU A O 1
ATOM 1685 N N . ASP A 1 228 ? 13.609 23.062 13.688 1 80.06 228 ASP A N 1
ATOM 1686 C CA . ASP A 1 228 ? 14.867 22.578 13.133 1 80.06 228 ASP A CA 1
ATOM 1687 C C . ASP A 1 228 ? 15.938 23.672 13.133 1 80.06 228 ASP A C 1
ATOM 1689 O O . ASP A 1 228 ? 17.125 23.375 13.195 1 80.06 228 ASP A O 1
ATOM 1693 N N . ILE A 1 229 ? 15.531 24.812 13.039 1 79.31 229 ILE A N 1
ATOM 1694 C CA . ILE A 1 229 ? 16.438 25.953 13.016 1 79.31 229 ILE A CA 1
ATOM 1695 C C . ILE A 1 229 ? 16.75 26.391 14.445 1 79.31 229 ILE A C 1
ATOM 1697 O O . ILE A 1 229 ? 17.906 26.656 14.781 1 79.31 229 ILE A O 1
ATOM 1701 N N . GLU A 1 230 ? 15.742 26.406 15.242 1 80.25 230 GLU A N 1
ATOM 1702 C CA . GLU A 1 230 ? 15.875 27 16.578 1 80.25 230 GLU A CA 1
ATOM 1703 C C . GLU A 1 230 ? 16.188 25.938 17.625 1 80.25 230 GLU A C 1
ATOM 1705 O O . GLU A 1 230 ? 16.672 26.25 18.703 1 80.25 230 GLU A O 1
ATOM 1710 N N . GLY A 1 231 ? 15.852 24.656 17.297 1 69.5 231 GLY A N 1
ATOM 1711 C CA . GLY A 1 231 ? 15.914 23.625 18.312 1 69.5 231 GLY A CA 1
ATOM 1712 C C . GLY A 1 231 ? 17.25 22.922 18.359 1 69.5 231 GLY A C 1
ATOM 1713 O O . GLY A 1 231 ? 18.094 23.109 17.484 1 69.5 231 GLY A O 1
ATOM 1714 N N . THR A 1 232 ? 17.453 22.266 19.578 1 67.94 232 THR A N 1
ATOM 1715 C CA . THR A 1 232 ? 18.625 21.422 19.766 1 67.94 232 THR A CA 1
ATOM 1716 C C . THR A 1 232 ? 18.359 20 19.266 1 67.94 232 THR A C 1
ATOM 1718 O O . THR A 1 232 ? 17.203 19.625 19.062 1 67.94 232 THR A O 1
ATOM 1721 N N . THR A 1 233 ? 19.391 19.234 18.953 1 62.59 233 THR A N 1
ATOM 1722 C CA . THR A 1 233 ? 19.297 17.859 18.516 1 62.59 233 THR A CA 1
ATOM 1723 C C . THR A 1 233 ? 18.453 17.031 19.484 1 62.59 233 THR A C 1
ATOM 1725 O O . THR A 1 233 ? 17.672 16.188 19.062 1 62.59 233 THR A O 1
ATOM 1728 N N . GLU A 1 234 ? 18.656 17.312 20.703 1 58.44 234 GLU A N 1
ATOM 1729 C CA . GLU A 1 234 ? 17.938 16.609 21.766 1 58.44 234 GLU A CA 1
ATOM 1730 C C . GLU A 1 234 ? 16.438 16.828 21.672 1 58.44 234 GLU A C 1
ATOM 1732 O O . GLU A 1 234 ? 15.648 15.898 21.859 1 58.44 234 GLU A O 1
ATOM 1737 N N . GLN A 1 235 ? 16.203 17.984 21.266 1 61.53 235 GLN A N 1
ATOM 1738 C CA . GLN A 1 235 ? 14.797 18.375 21.188 1 61.53 235 GLN A CA 1
ATOM 1739 C C . GLN A 1 235 ? 14.117 17.781 19.969 1 61.53 235 GLN A C 1
ATOM 1741 O O . GLN A 1 235 ? 12.945 17.391 20.016 1 61.53 235 GLN A O 1
ATOM 1746 N N . ILE A 1 236 ? 14.953 17.609 18.938 1 59.81 236 ILE A N 1
ATOM 1747 C CA . ILE A 1 236 ? 14.352 17.312 17.641 1 59.81 236 ILE A CA 1
ATOM 1748 C C . ILE A 1 236 ? 14.445 15.812 17.359 1 59.81 236 ILE A C 1
ATOM 1750 O O . ILE A 1 236 ? 13.703 15.281 16.547 1 59.81 236 ILE A O 1
ATOM 1754 N N . GLY A 1 237 ? 15.258 15.07 18.188 1 57.84 237 GLY A N 1
ATOM 1755 C CA . GLY A 1 237 ? 15.422 13.633 18.062 1 57.84 237 GLY A CA 1
ATOM 1756 C C . GLY A 1 237 ? 16.172 13.219 16.812 1 57.84 237 GLY A C 1
ATOM 1757 O O . GLY A 1 237 ? 16.203 12.039 16.469 1 57.84 237 GLY A O 1
ATOM 1758 N N . LYS A 1 238 ? 16.406 14.289 15.891 1 58.84 238 LYS A N 1
ATOM 1759 C CA . LYS A 1 238 ? 17.344 14.148 14.773 1 58.84 238 LYS A CA 1
ATOM 1760 C C . LYS A 1 238 ? 18.391 15.258 14.781 1 58.84 238 LYS A C 1
ATOM 1762 O O . LYS A 1 238 ? 18.344 16.156 15.633 1 58.84 238 LYS A O 1
ATOM 1767 N N . ASP A 1 239 ? 19.453 15.047 13.969 1 57.56 239 ASP A N 1
ATOM 1768 C CA . ASP A 1 239 ? 20.484 16.062 13.977 1 57.56 239 ASP A CA 1
ATOM 1769 C C . ASP A 1 239 ? 19.922 17.438 13.641 1 57.56 239 ASP A C 1
ATOM 1771 O O . ASP A 1 239 ? 19.422 17.656 12.539 1 57.56 239 ASP A O 1
ATOM 1775 N N . ALA A 1 240 ? 19.906 18.344 14.594 1 60.34 240 ALA A N 1
ATOM 1776 C CA . ALA A 1 240 ? 19.5 19.719 14.367 1 60.34 240 ALA A CA 1
ATOM 1777 C C . ALA A 1 240 ? 20.281 20.344 13.219 1 60.34 240 ALA A C 1
ATOM 1779 O O . ALA A 1 240 ? 21.484 20.094 13.062 1 60.34 240 ALA A O 1
ATOM 1780 N N . GLY A 1 241 ? 19.562 21.031 12.43 1 63.44 241 GLY A N 1
ATOM 1781 C CA . GLY A 1 241 ? 20.25 21.688 11.32 1 63.44 241 GLY A CA 1
ATOM 1782 C C . GLY A 1 241 ? 20.453 20.781 10.125 1 63.44 241 GLY A C 1
ATOM 1783 O O . GLY A 1 241 ? 21.094 21.172 9.141 1 63.44 241 GLY A O 1
ATOM 1784 N N . SER A 1 242 ? 19.844 19.625 10.258 1 61.66 242 SER A N 1
ATOM 1785 C CA . SER A 1 242 ? 20.031 18.656 9.188 1 61.66 242 SER A CA 1
ATOM 1786 C C . SER A 1 242 ? 19.406 19.141 7.883 1 61.66 242 SER A C 1
ATOM 1788 O O . SER A 1 242 ? 19.938 18.891 6.801 1 61.66 242 SER A O 1
ATOM 1790 N N . ASP A 1 243 ? 18.359 19.891 7.988 1 66.88 243 ASP A N 1
ATOM 1791 C CA . ASP A 1 243 ? 17.703 20.391 6.789 1 66.88 243 ASP A CA 1
ATOM 1792 C C . ASP A 1 243 ? 18.578 21.391 6.039 1 66.88 243 ASP A C 1
ATOM 1794 O O . ASP A 1 243 ? 18.656 21.344 4.812 1 66.88 243 ASP A O 1
ATOM 1798 N N . GLU A 1 244 ? 19.047 22.188 6.836 1 61.88 244 GLU A N 1
ATOM 1799 C CA . GLU A 1 244 ? 19.969 23.141 6.227 1 61.88 244 GLU A CA 1
ATOM 1800 C C . GLU A 1 244 ? 21.172 22.438 5.621 1 61.88 244 GLU A C 1
ATOM 1802 O O . GLU A 1 244 ? 21.625 22.781 4.527 1 61.88 244 GLU A O 1
ATOM 1807 N N . ALA A 1 245 ? 21.734 21.516 6.336 1 61.16 245 ALA A N 1
ATOM 1808 C CA . ALA A 1 245 ? 22.906 20.781 5.859 1 61.16 245 ALA A CA 1
ATOM 1809 C C . ALA A 1 245 ? 22.609 20.047 4.559 1 61.16 245 ALA A C 1
ATOM 1811 O O . ALA A 1 245 ? 23.469 19.922 3.689 1 61.16 245 ALA A O 1
ATOM 1812 N N . ARG A 1 246 ? 21.359 19.812 4.477 1 60.94 246 ARG A N 1
ATOM 1813 C CA . ARG A 1 246 ? 20.969 19.031 3.301 1 60.94 246 ARG A CA 1
ATOM 1814 C C . ARG A 1 246 ? 20.406 19.938 2.215 1 60.94 246 ARG A C 1
ATOM 1816 O O . ARG A 1 246 ? 20.109 19.484 1.109 1 60.94 246 ARG A O 1
ATOM 1823 N N . GLY A 1 247 ? 20.344 21.094 2.588 1 68.75 247 GLY A N 1
ATOM 1824 C CA . GLY A 1 247 ? 19.812 22.031 1.622 1 68.75 247 GLY A CA 1
ATOM 1825 C C . GLY A 1 247 ? 18.328 21.812 1.327 1 68.75 247 GLY A C 1
ATOM 1826 O O . GLY A 1 247 ? 17.906 21.922 0.179 1 68.75 247 GLY A O 1
ATOM 1827 N N . LYS A 1 248 ? 17.578 21.469 2.369 1 72.31 248 LYS A N 1
ATOM 1828 C CA . LYS A 1 248 ? 16.156 21.219 2.164 1 72.31 248 LYS A CA 1
ATOM 1829 C C . LYS A 1 248 ? 15.367 22.516 2.018 1 72.31 248 LYS A C 1
ATOM 1831 O O . LYS A 1 248 ? 15.766 23.547 2.547 1 72.31 248 LYS A O 1
ATOM 1836 N N . ALA A 1 249 ? 14.281 22.359 1.23 1 76.25 249 ALA A N 1
ATOM 1837 C CA . ALA A 1 249 ? 13.383 23.484 0.998 1 76.25 249 ALA A CA 1
ATOM 1838 C C . ALA A 1 249 ? 12.469 23.719 2.201 1 76.25 249 ALA A C 1
ATOM 1840 O O . ALA A 1 249 ? 11.633 22.875 2.525 1 76.25 249 ALA A O 1
ATOM 1841 N N . THR A 1 250 ? 12.711 24.875 2.902 1 82.94 250 THR A N 1
ATOM 1842 C CA . THR A 1 250 ? 11.891 25.141 4.074 1 82.94 250 THR A CA 1
ATOM 1843 C C . THR A 1 250 ? 11.328 26.562 4.027 1 82.94 250 THR A C 1
ATOM 1845 O O . THR A 1 250 ? 11.836 27.406 3.297 1 82.94 250 THR A O 1
ATOM 1848 N N . TYR A 1 251 ? 10.25 26.734 4.742 1 85.88 251 TYR A N 1
ATOM 1849 C CA . TYR A 1 251 ? 9.57 28.016 4.773 1 85.88 251 TYR A CA 1
ATOM 1850 C C . TYR A 1 251 ? 10.508 29.109 5.258 1 85.88 251 TYR A C 1
ATOM 1852 O O . TYR A 1 251 ? 10.633 30.156 4.613 1 85.88 251 TYR A O 1
ATOM 1860 N N . PRO A 1 252 ? 11.203 28.812 6.312 1 86.25 252 PRO A N 1
ATOM 1861 C CA . PRO A 1 252 ? 12.094 29.891 6.777 1 86.25 252 PRO A CA 1
ATOM 1862 C C . PRO A 1 252 ? 13.188 30.219 5.766 1 86.25 252 PRO A C 1
ATOM 1864 O O . PRO A 1 252 ? 13.609 31.375 5.664 1 86.25 252 PRO A O 1
ATOM 1867 N N . ALA A 1 253 ? 13.617 29.234 5.062 1 82.31 253 ALA A N 1
ATOM 1868 C CA . ALA A 1 253 ? 14.664 29.469 4.066 1 82.31 253 ALA A CA 1
ATOM 1869 C C . ALA A 1 253 ? 14.156 30.344 2.932 1 82.31 253 ALA A C 1
ATOM 1871 O O . ALA A 1 253 ? 14.922 31.125 2.35 1 82.31 253 ALA A O 1
ATOM 1872 N N . VAL A 1 254 ? 12.836 30.359 2.736 1 85.5 254 VAL A N 1
ATOM 1873 C CA . VAL A 1 254 ? 12.297 31.047 1.572 1 85.5 254 VAL A CA 1
ATOM 1874 C C . VAL A 1 254 ? 11.672 32.375 2.008 1 85.5 254 VAL A C 1
ATOM 1876 O O . VAL A 1 254 ? 11.789 33.375 1.314 1 85.5 254 VAL A O 1
ATOM 1879 N N . MET A 1 255 ? 11.047 32.375 3.203 1 88.5 255 MET A N 1
ATOM 1880 C CA . MET A 1 255 ? 10.273 33.562 3.553 1 88.5 255 MET A CA 1
ATOM 1881 C C . MET A 1 255 ? 10.812 34.219 4.832 1 88.5 255 MET A C 1
ATOM 1883 O O . MET A 1 255 ? 10.383 35.312 5.211 1 88.5 255 MET A O 1
ATOM 1887 N N . GLY A 1 256 ? 11.766 33.469 5.48 1 88.56 256 GLY A N 1
ATOM 1888 C CA . GLY A 1 256 ? 12.312 33.969 6.73 1 88.56 256 GLY A CA 1
ATOM 1889 C C . GLY A 1 256 ? 11.602 33.438 7.957 1 88.56 256 GLY A C 1
ATOM 1890 O O . GLY A 1 256 ? 10.461 32.969 7.863 1 88.56 256 GLY A O 1
ATOM 1891 N N . LEU A 1 257 ? 12.273 33.531 9.039 1 90.62 257 LEU A N 1
ATOM 1892 C CA . LEU A 1 257 ? 11.797 32.969 10.289 1 90.62 257 LEU A CA 1
ATOM 1893 C C . LEU A 1 257 ? 10.57 33.719 10.805 1 90.62 257 LEU A C 1
ATOM 1895 O O . LEU A 1 257 ? 9.578 33.094 11.195 1 90.62 257 LEU A O 1
ATOM 1899 N N . ALA A 1 258 ? 10.617 35 10.75 1 92.31 258 ALA A N 1
ATOM 1900 C CA . ALA A 1 258 ? 9.531 35.844 11.281 1 92.31 258 ALA A CA 1
ATOM 1901 C C . ALA A 1 258 ? 8.242 35.594 10.5 1 92.31 258 ALA A C 1
ATOM 1903 O O . ALA A 1 258 ? 7.168 35.438 11.086 1 92.31 258 ALA A O 1
ATOM 1904 N N . ASP A 1 259 ? 8.352 35.562 9.25 1 93.62 259 ASP A N 1
ATOM 1905 C CA . ASP A 1 259 ? 7.188 35.344 8.391 1 93.62 259 ASP A CA 1
ATOM 1906 C C . ASP A 1 259 ? 6.656 33.938 8.539 1 93.62 259 ASP A C 1
ATOM 1908 O O . ASP A 1 259 ? 5.449 33.688 8.445 1 93.62 259 ASP A O 1
ATOM 1912 N N . SER A 1 260 ? 7.57 33 8.727 1 93 260 SER A N 1
ATOM 1913 C CA . SER A 1 260 ? 7.164 31.625 8.961 1 93 260 SER A CA 1
ATOM 1914 C C . SER A 1 260 ? 6.348 31.5 10.242 1 93 260 SER A C 1
ATOM 1916 O O . SER A 1 260 ? 5.332 30.797 10.273 1 93 260 SER A O 1
ATOM 1918 N N . LYS A 1 261 ? 6.766 32.188 11.242 1 92.81 261 LYS A N 1
ATOM 1919 C CA . LYS A 1 261 ? 6.043 32.188 12.516 1 92.81 261 LYS A CA 1
ATOM 1920 C C . LYS A 1 261 ? 4.664 32.812 12.375 1 92.81 261 LYS A C 1
ATOM 1922 O O . LYS A 1 261 ? 3.68 32.312 12.906 1 92.81 261 LYS A O 1
ATOM 1927 N N . ARG A 1 262 ? 4.617 33.875 11.664 1 94.88 262 ARG A N 1
ATOM 1928 C CA . ARG A 1 262 ? 3.346 34.531 11.414 1 94.88 262 ARG A CA 1
ATOM 1929 C C . ARG A 1 262 ? 2.396 33.656 10.633 1 94.88 262 ARG A C 1
ATOM 1931 O O . ARG A 1 262 ? 1.215 33.531 10.969 1 94.88 262 ARG A O 1
ATOM 1938 N N . ARG A 1 263 ? 2.941 33.031 9.648 1 94.31 263 ARG A N 1
ATOM 1939 C CA . ARG A 1 263 ? 2.131 32.125 8.82 1 94.31 263 ARG A CA 1
ATOM 1940 C C . ARG A 1 263 ? 1.6 30.969 9.633 1 94.31 263 ARG A C 1
ATOM 1942 O O . ARG A 1 263 ? 0.444 30.562 9.477 1 94.31 263 ARG A O 1
ATOM 1949 N N . ALA A 1 264 ? 2.418 30.359 10.438 1 94.62 264 ALA A N 1
ATOM 1950 C CA . ALA A 1 264 ? 1.997 29.266 11.297 1 94.62 264 ALA A CA 1
ATOM 1951 C C . ALA A 1 264 ? 0.838 29.688 12.195 1 94.62 264 ALA A C 1
ATOM 1953 O O . ALA A 1 264 ? -0.135 28.938 12.352 1 94.62 264 ALA A O 1
ATOM 1954 N N . GLN A 1 265 ? 0.949 30.891 12.734 1 95.12 265 GLN A N 1
ATOM 1955 C CA . GLN A 1 265 ? -0.101 31.406 13.617 1 95.12 265 GLN A CA 1
ATOM 1956 C C . GLN A 1 265 ? -1.392 31.656 12.844 1 95.12 265 GLN A C 1
ATOM 1958 O O . GLN A 1 265 ? -2.484 31.359 13.336 1 95.12 265 GLN A O 1
ATOM 1963 N N . GLU A 1 266 ? -1.261 32.188 11.68 1 96.75 266 GLU A N 1
ATOM 1964 C CA . GLU A 1 266 ? -2.424 32.406 10.828 1 96.75 266 GLU A CA 1
ATOM 1965 C C . GLU A 1 266 ? -3.154 31.109 10.531 1 96.75 266 GLU A C 1
ATOM 1967 O O . GLU A 1 266 ? -4.387 31.062 10.523 1 96.75 266 GLU A O 1
ATOM 1972 N N . LEU A 1 267 ? -2.4 30.109 10.258 1 96.75 267 LEU A N 1
ATOM 1973 C CA . LEU A 1 267 ? -2.971 28.797 9.969 1 96.75 267 LEU A CA 1
ATOM 1974 C C . LEU A 1 267 ? -3.678 28.234 11.195 1 96.75 267 LEU A C 1
ATOM 1976 O O . LEU A 1 267 ? -4.738 27.609 11.07 1 96.75 267 LEU A O 1
ATOM 1980 N N . VAL A 1 268 ? -3.15 28.438 12.367 1 96.88 268 VAL A N 1
ATOM 1981 C CA . VAL A 1 268 ? -3.791 27.984 13.602 1 96.88 268 VAL A CA 1
ATOM 1982 C C . VAL A 1 268 ? -5.113 28.719 13.797 1 96.88 268 VAL A C 1
ATOM 1984 O O . VAL A 1 268 ? -6.117 28.125 14.18 1 96.88 268 VAL A O 1
ATOM 1987 N N . ASP A 1 269 ? -5.113 30.016 13.531 1 97.62 269 ASP A N 1
ATOM 1988 C CA . ASP A 1 269 ? -6.336 30.812 13.641 1 97.62 269 ASP A CA 1
ATOM 1989 C C . ASP A 1 269 ? -7.406 30.297 12.672 1 97.62 269 ASP A C 1
ATOM 1991 O O . ASP A 1 269 ? -8.578 30.203 13.031 1 97.62 269 ASP A O 1
ATOM 1995 N N . LEU A 1 270 ? -6.98 29.953 11.492 1 97.94 270 LEU A N 1
ATOM 1996 C CA . LEU A 1 270 ? -7.891 29.391 10.5 1 97.94 270 LEU A CA 1
ATOM 1997 C C . LEU A 1 270 ? -8.453 28.062 10.969 1 97.94 270 LEU A C 1
ATOM 1999 O O . LEU A 1 270 ? -9.641 27.781 10.781 1 97.94 270 LEU A O 1
ATOM 2003 N N . ALA A 1 271 ? -7.578 27.25 11.531 1 98.25 271 ALA A N 1
ATOM 2004 C CA . ALA A 1 271 ? -7.996 25.953 12.055 1 98.25 271 ALA A CA 1
ATOM 2005 C C . ALA A 1 271 ? -9.039 26.125 13.156 1 98.25 271 ALA A C 1
ATOM 2007 O O . ALA A 1 271 ? -10.055 25.422 13.172 1 98.25 271 ALA A O 1
ATOM 2008 N N . LEU A 1 272 ? -8.805 27.078 14.047 1 98.06 272 LEU A N 1
ATOM 2009 C CA . LEU A 1 272 ? -9.727 27.328 15.156 1 98.06 272 LEU A CA 1
ATOM 2010 C C . LEU A 1 272 ? -11.062 27.859 14.648 1 98.06 272 LEU A C 1
ATOM 2012 O O . LEU A 1 272 ? -12.117 27.469 15.141 1 98.06 272 LEU A O 1
ATOM 2016 N N . GLU A 1 273 ? -11.016 28.688 13.672 1 98.38 273 GLU A N 1
ATOM 2017 C CA . GLU A 1 273 ? -12.234 29.219 13.055 1 98.38 273 GLU A CA 1
ATOM 2018 C C . GLU A 1 273 ? -13.047 28.094 12.414 1 98.38 273 GLU A C 1
ATOM 2020 O O . GLU A 1 273 ? -14.281 28.094 12.477 1 98.38 273 GLU A O 1
ATOM 2025 N N . ALA A 1 274 ? -12.398 27.141 11.789 1 98.44 274 ALA A N 1
ATOM 2026 C CA . ALA A 1 274 ? -13.055 26.016 11.125 1 98.44 274 ALA A CA 1
ATOM 2027 C C . ALA A 1 274 ? -13.82 25.156 12.125 1 98.44 274 ALA A C 1
ATOM 2029 O O . ALA A 1 274 ? -14.781 24.469 11.766 1 98.44 274 ALA A O 1
ATOM 2030 N N . LEU A 1 275 ? -13.438 25.234 13.398 1 98.44 275 LEU A N 1
ATOM 2031 C CA . LEU A 1 275 ? -14.047 24.391 14.414 1 98.44 275 LEU A CA 1
ATOM 2032 C C . LEU A 1 275 ? -15.203 25.109 15.102 1 98.44 275 LEU A C 1
ATOM 2034 O O . LEU A 1 275 ? -15.844 24.547 15.992 1 98.44 275 LEU A O 1
ATOM 2038 N N . SER A 1 276 ? -15.562 26.328 14.672 1 97.88 276 SER A N 1
ATOM 2039 C CA . SER A 1 276 ? -16.578 27.172 15.312 1 97.88 276 SER A CA 1
ATOM 2040 C C . SER A 1 276 ? -17.922 26.469 15.367 1 97.88 276 SER A C 1
ATOM 2042 O O . SER A 1 276 ? -18.688 26.641 16.328 1 97.88 276 SER A O 1
ATOM 2044 N N . PRO A 1 277 ? -18.203 25.594 14.32 1 97.19 277 PRO A N 1
ATOM 2045 C CA . PRO A 1 277 ? -19.516 24.953 14.344 1 97.19 277 PRO A CA 1
ATOM 2046 C C . PRO A 1 277 ? -19.594 23.797 15.344 1 97.19 277 PRO A C 1
ATOM 2048 O O . PRO A 1 277 ? -20.672 23.25 15.578 1 97.19 277 PRO A O 1
ATOM 2051 N N . PHE A 1 278 ? -18.531 23.484 15.875 1 97.81 278 PHE A N 1
ATOM 2052 C CA . PHE A 1 278 ? -18.516 22.297 16.719 1 97.81 278 PHE A CA 1
ATOM 2053 C C . PHE A 1 278 ? -18.438 22.672 18.188 1 97.81 278 PHE A C 1
ATOM 2055 O O . PHE A 1 278 ? -17.844 23.688 18.547 1 97.81 278 PHE A O 1
ATOM 2062 N N . GLY A 1 279 ? -19.016 21.938 19.078 1 96 279 GLY A N 1
ATOM 2063 C CA . GLY A 1 279 ? -19.109 22.219 20.5 1 96 279 GLY A CA 1
ATOM 2064 C C . GLY A 1 279 ? -17.891 21.75 21.281 1 96 279 GLY A C 1
ATOM 2065 O O . GLY A 1 279 ? -16.781 21.75 20.75 1 96 279 GLY A O 1
ATOM 2066 N N . GLU A 1 280 ? -18.094 21.422 22.484 1 96.06 280 GLU A N 1
ATOM 2067 C CA . GLU A 1 280 ? -17.031 21.125 23.453 1 96.06 280 GLU A CA 1
ATOM 2068 C C . GLU A 1 280 ? -16.281 19.859 23.062 1 96.06 280 GLU A C 1
ATOM 2070 O O . GLU A 1 280 ? -15.102 19.703 23.391 1 96.06 280 GLU A O 1
ATOM 2075 N N . LYS A 1 281 ? -16.953 19.047 22.328 1 96.12 281 LYS A N 1
ATOM 2076 C CA . LYS A 1 281 ? -16.312 17.797 21.938 1 96.12 281 LYS A CA 1
ATOM 2077 C C . LYS A 1 281 ? -15.133 18.047 21 1 96.12 281 LYS A C 1
ATOM 2079 O O . LYS A 1 281 ? -14.297 17.172 20.812 1 96.12 281 LYS A O 1
ATOM 2084 N N . ALA A 1 282 ? -15.047 19.234 20.438 1 97.94 282 ALA A N 1
ATOM 2085 C CA . ALA A 1 282 ? -13.953 19.578 19.531 1 97.94 282 ALA A CA 1
ATOM 2086 C C . ALA A 1 282 ? -12.789 20.219 20.281 1 97.94 282 ALA A C 1
ATOM 2088 O O . ALA A 1 282 ? -11.781 20.594 19.672 1 97.94 282 ALA A O 1
ATOM 2089 N N . GLU A 1 283 ? -12.867 20.297 21.562 1 97.88 283 GLU A N 1
ATOM 2090 C CA . GLU A 1 283 ? -11.844 20.984 22.359 1 97.88 283 GLU A CA 1
ATOM 2091 C C . GLU A 1 283 ? -10.477 20.328 22.172 1 97.88 283 GLU A C 1
ATOM 2093 O O . GLU A 1 283 ? -9.461 21.016 22.078 1 97.88 283 GLU A O 1
ATOM 2098 N N . PRO A 1 284 ? -10.43 18.969 22.172 1 97.69 284 PRO A N 1
ATOM 2099 C CA . PRO A 1 284 ? -9.109 18.391 21.922 1 97.69 284 PRO A CA 1
ATOM 2100 C C . PRO A 1 284 ? -8.477 18.875 20.625 1 97.69 284 PRO A C 1
ATOM 2102 O O . PRO A 1 284 ? -7.27 19.125 20.578 1 97.69 284 PRO A O 1
ATOM 2105 N N . LEU A 1 285 ? -9.273 19.047 19.594 1 98.44 285 LEU A N 1
ATOM 2106 C CA . LEU A 1 285 ? -8.758 19.547 18.312 1 98.44 285 LEU A CA 1
ATOM 2107 C C . LEU A 1 285 ? -8.266 20.984 18.453 1 98.44 285 LEU A C 1
ATOM 2109 O O . LEU A 1 285 ? -7.227 21.344 17.891 1 98.44 285 LEU A O 1
ATOM 2113 N N . ARG A 1 286 ? -8.992 21.797 19.188 1 98 286 ARG A N 1
ATOM 2114 C CA . ARG A 1 286 ? -8.578 23.188 19.422 1 98 286 ARG A CA 1
ATOM 2115 C C . ARG A 1 286 ? -7.25 23.234 20.156 1 98 286 ARG A C 1
ATOM 2117 O O . ARG A 1 286 ? -6.352 24 19.797 1 98 286 ARG A O 1
ATOM 2124 N N . GLU A 1 287 ? -7.133 22.391 21.125 1 97.12 287 GLU A N 1
ATOM 2125 C CA . GLU A 1 287 ? -5.918 22.375 21.938 1 97.12 287 GLU A CA 1
ATOM 2126 C C . GLU A 1 287 ? -4.727 21.859 21.141 1 97.12 287 GLU A C 1
ATOM 2128 O O . GLU A 1 287 ? -3.604 22.344 21.312 1 97.12 287 GLU A O 1
ATOM 2133 N N . ILE A 1 288 ? -4.945 20.891 20.328 1 96.31 288 ILE A N 1
ATOM 2134 C CA . ILE A 1 288 ? -3.867 20.359 19.484 1 96.31 288 ILE A CA 1
ATOM 2135 C C . ILE A 1 288 ? -3.393 21.453 18.531 1 96.31 288 ILE A C 1
ATOM 2137 O O . ILE A 1 288 ? -2.189 21.625 18.312 1 96.31 288 ILE A O 1
ATOM 2141 N N . ALA A 1 289 ? -4.352 22.188 17.938 1 95.94 289 ALA A N 1
ATOM 2142 C CA . ALA A 1 289 ? -3.99 23.281 17.031 1 95.94 289 ALA A CA 1
ATOM 2143 C C . ALA A 1 289 ? -3.09 24.281 17.75 1 95.94 289 ALA A C 1
ATOM 2145 O O . ALA A 1 289 ? -2.08 24.719 17.188 1 95.94 289 ALA A O 1
ATOM 2146 N N . ARG A 1 290 ? -3.408 24.609 18.953 1 93.81 290 ARG A N 1
ATOM 2147 C CA . ARG A 1 290 ? -2.635 25.578 19.719 1 93.81 290 ARG A CA 1
ATOM 2148 C C . ARG A 1 290 ? -1.267 25.016 20.094 1 93.81 290 ARG A C 1
ATOM 2150 O O . ARG A 1 290 ? -0.271 25.734 20.094 1 93.81 290 ARG A O 1
ATOM 2157 N N . TYR A 1 291 ? -1.252 23.75 20.297 1 90.31 291 TYR A N 1
ATOM 2158 C CA . TYR A 1 291 ? -0.038 23.078 20.734 1 90.31 291 TYR A CA 1
ATOM 2159 C C . TYR A 1 291 ? 0.975 22.984 19.594 1 90.31 291 TYR A C 1
ATOM 2161 O O . TYR A 1 291 ? 2.184 23.062 19.828 1 90.31 291 TYR A O 1
ATOM 2169 N N . ILE A 1 292 ? 0.56 22.844 18.391 1 83.94 292 ILE A N 1
ATOM 2170 C CA . ILE A 1 292 ? 1.41 22.609 17.219 1 83.94 292 ILE A CA 1
ATOM 2171 C C . ILE A 1 292 ? 2.365 23.781 17.031 1 83.94 292 ILE A C 1
ATOM 2173 O O . ILE A 1 292 ? 3.533 23.594 16.688 1 83.94 292 ILE A O 1
ATOM 2177 N N . VAL A 1 293 ? 1.955 25.047 17.297 1 80.06 293 VAL A N 1
ATOM 2178 C CA . VAL A 1 293 ? 2.795 26.203 17.031 1 80.06 293 VAL A CA 1
ATOM 2179 C C . VAL A 1 293 ? 3.549 26.609 18.297 1 80.06 293 VAL A C 1
ATOM 2181 O O . VAL A 1 293 ? 4.504 27.375 18.25 1 80.06 293 VAL A O 1
ATOM 2184 N N . SER A 1 294 ? 3.109 25.984 19.391 1 78.81 294 SER A N 1
ATOM 2185 C CA . SER A 1 294 ? 3.738 26.391 20.641 1 78.81 294 SER A CA 1
ATOM 2186 C C . SER A 1 294 ? 4.742 25.344 21.109 1 78.81 294 SER A C 1
ATOM 2188 O O . SER A 1 294 ? 5.504 25.578 22.047 1 78.81 294 SER A O 1
ATOM 2190 N N . ARG A 1 295 ? 4.77 24.312 20.406 1 68.62 295 ARG A N 1
ATOM 2191 C CA . ARG A 1 295 ? 5.523 23.172 20.891 1 68.62 295 ARG A CA 1
ATOM 2192 C C . ARG A 1 295 ? 7.023 23.391 20.75 1 68.62 295 ARG A C 1
ATOM 2194 O O . ARG A 1 295 ? 7.465 24.078 19.812 1 68.62 295 ARG A O 1
ATOM 2201 N N . LYS A 1 296 ? 7.746 22.891 21.797 1 62.38 296 LYS A N 1
ATOM 2202 C CA . LYS A 1 296 ? 9.203 22.953 21.812 1 62.38 296 LYS A CA 1
ATOM 2203 C C . LYS A 1 296 ? 9.828 21.625 21.422 1 62.38 296 LYS A C 1
ATOM 2205 O O . LYS A 1 296 ? 11.047 21.453 21.531 1 62.38 296 LYS A O 1
ATOM 2210 N N . SER A 1 297 ? 8.969 20.578 21.219 1 59.88 297 SER A N 1
ATOM 2211 C CA . SER A 1 297 ? 9.422 19.266 20.781 1 59.88 297 SER A CA 1
ATOM 2212 C C . SER A 1 297 ? 8.391 18.578 19.891 1 59.88 297 SER A C 1
ATOM 2214 O O . SER A 1 297 ? 7.203 18.922 19.953 1 59.88 297 SER A O 1
ATOM 2216 N N . MET B 1 1 ? -12.492 -22.891 -27.531 1 81.31 1 MET B N 1
ATOM 2217 C CA . MET B 1 1 ? -12.164 -21.469 -27.5 1 81.31 1 MET B CA 1
ATOM 2218 C C . MET B 1 1 ? -10.695 -21.234 -27.828 1 81.31 1 MET B C 1
ATOM 2220 O O . MET B 1 1 ? -9.844 -22.062 -27.5 1 81.31 1 MET B O 1
ATOM 2224 N N . ASP B 1 2 ? -10.359 -20.281 -28.625 1 91.75 2 ASP B N 1
ATOM 2225 C CA . ASP B 1 2 ? -8.992 -19.859 -28.922 1 91.75 2 ASP B CA 1
ATOM 2226 C C . ASP B 1 2 ? -8.406 -19.047 -27.781 1 91.75 2 ASP B C 1
ATOM 2228 O O . ASP B 1 2 ? -8.703 -17.859 -27.641 1 91.75 2 ASP B O 1
ATOM 2232 N N . LEU B 1 3 ? -7.613 -19.75 -27 1 92.56 3 LEU B N 1
ATOM 2233 C CA . LEU B 1 3 ? -7.09 -19.141 -25.781 1 92.56 3 LEU B CA 1
ATOM 2234 C C . LEU B 1 3 ? -6.207 -17.938 -26.125 1 92.56 3 LEU B C 1
ATOM 2236 O O . LEU B 1 3 ? -6.27 -16.906 -25.453 1 92.56 3 LEU B O 1
ATOM 2240 N N . LYS B 1 4 ? -5.379 -18.094 -27.141 1 92.62 4 LYS B N 1
ATOM 2241 C CA . LYS B 1 4 ? -4.469 -17.016 -27.531 1 92.62 4 LYS B CA 1
ATOM 2242 C C . LYS B 1 4 ? -5.234 -15.742 -27.875 1 92.62 4 LYS B C 1
ATOM 2244 O O . LYS B 1 4 ? -4.852 -14.648 -27.453 1 92.62 4 LYS B O 1
ATOM 2249 N N . ASN B 1 5 ? -6.285 -15.906 -28.641 1 95.5 5 ASN B N 1
ATOM 2250 C CA . ASN B 1 5 ? -7.113 -14.766 -29 1 95.5 5 ASN B CA 1
ATOM 2251 C C . ASN B 1 5 ? -7.832 -14.18 -27.797 1 95.5 5 ASN B C 1
ATOM 2253 O O . ASN B 1 5 ? -7.961 -12.961 -27.672 1 95.5 5 ASN B O 1
ATOM 2257 N N . TYR B 1 6 ? -8.32 -15.078 -26.969 1 95.81 6 TYR B N 1
ATOM 2258 C CA . TYR B 1 6 ? -8.984 -14.641 -25.734 1 95.81 6 TYR B CA 1
ATOM 2259 C C . TYR B 1 6 ? -8.047 -13.812 -24.875 1 95.81 6 TYR B C 1
ATOM 2261 O O . TYR B 1 6 ? -8.406 -12.734 -24.406 1 95.81 6 TYR B O 1
ATOM 2269 N N . LEU B 1 7 ? -6.836 -14.227 -24.688 1 95.75 7 LEU B N 1
ATOM 2270 C CA . LEU B 1 7 ? -5.84 -13.539 -23.859 1 95.75 7 LEU B CA 1
ATOM 2271 C C . LEU B 1 7 ? -5.461 -12.195 -24.469 1 95.75 7 LEU B C 1
ATOM 2273 O O . LEU B 1 7 ? -5.332 -11.203 -23.75 1 95.75 7 LEU B O 1
ATOM 2277 N N . LYS B 1 8 ? -5.297 -12.195 -25.75 1 95.88 8 LYS B N 1
ATOM 2278 C CA . LYS B 1 8 ? -4.945 -10.961 -26.453 1 95.88 8 LYS B CA 1
ATOM 2279 C C . LYS B 1 8 ? -6.031 -9.906 -26.281 1 95.88 8 LYS B C 1
ATOM 2281 O O . LYS B 1 8 ? -5.73 -8.742 -26 1 95.88 8 LYS B O 1
ATOM 2286 N N . GLU B 1 9 ? -7.254 -10.336 -26.422 1 96.94 9 GLU B N 1
ATOM 2287 C CA . GLU B 1 9 ? -8.391 -9.422 -26.312 1 96.94 9 GLU B CA 1
ATOM 2288 C C . GLU B 1 9 ? -8.516 -8.883 -24.891 1 96.94 9 GLU B C 1
ATOM 2290 O O . GLU B 1 9 ? -8.742 -7.688 -24.688 1 96.94 9 GLU B O 1
ATOM 2295 N N . ARG B 1 10 ? -8.43 -9.766 -23.938 1 97.38 10 ARG B N 1
ATOM 2296 C CA . ARG B 1 10 ? -8.547 -9.352 -22.547 1 97.38 10 ARG B CA 1
ATOM 2297 C C . ARG B 1 10 ? -7.387 -8.453 -22.141 1 97.38 10 ARG B C 1
ATOM 2299 O O . ARG B 1 10 ? -7.574 -7.484 -21.406 1 97.38 10 ARG B O 1
ATOM 2306 N N . CYS B 1 11 ? -6.203 -8.773 -22.609 1 97.19 11 CYS B N 1
ATOM 2307 C CA . CYS B 1 11 ? -5.035 -7.945 -22.344 1 97.19 11 CYS B CA 1
ATOM 2308 C C . CYS B 1 11 ? -5.246 -6.523 -22.859 1 97.19 11 CYS B C 1
ATOM 2310 O O . CYS B 1 11 ? -4.918 -5.555 -22.172 1 97.19 11 CYS B O 1
ATOM 2312 N N . ALA B 1 12 ? -5.801 -6.43 -24.031 1 97.69 12 ALA B N 1
ATOM 2313 C CA . ALA B 1 12 ? -6.059 -5.117 -24.609 1 97.69 12 ALA B CA 1
ATOM 2314 C C . ALA B 1 12 ? -7.039 -4.316 -23.766 1 97.69 12 ALA B C 1
ATOM 2316 O O . ALA B 1 12 ? -6.867 -3.109 -23.578 1 97.69 12 ALA B O 1
ATOM 2317 N N . ILE B 1 13 ? -8.047 -4.973 -23.281 1 98.12 13 ILE B N 1
ATOM 2318 C CA . ILE B 1 13 ? -9.047 -4.332 -22.438 1 98.12 13 ILE B CA 1
ATOM 2319 C C . ILE B 1 13 ? -8.406 -3.848 -21.141 1 98.12 13 ILE B C 1
ATOM 2321 O O . ILE B 1 13 ? -8.641 -2.721 -20.703 1 98.12 13 ILE B O 1
ATOM 2325 N N . VAL B 1 14 ? -7.57 -4.648 -20.547 1 98.5 14 VAL B N 1
ATOM 2326 C CA . VAL B 1 14 ? -6.891 -4.312 -19.297 1 98.5 14 VAL B CA 1
ATOM 2327 C C . VAL B 1 14 ? -5.926 -3.154 -19.531 1 98.5 14 VAL B C 1
ATOM 2329 O O . VAL B 1 14 ? -5.867 -2.217 -18.734 1 98.5 14 VAL B O 1
ATOM 2332 N N . ASP B 1 15 ? -5.188 -3.195 -20.641 1 98.38 15 ASP B N 1
ATOM 2333 C CA . ASP B 1 15 ? -4.223 -2.143 -20.953 1 98.38 15 ASP B CA 1
ATOM 2334 C C . ASP B 1 15 ? -4.922 -0.794 -21.125 1 98.38 15 ASP B C 1
ATOM 2336 O O . ASP B 1 15 ? -4.43 0.23 -20.656 1 98.38 15 ASP B O 1
ATOM 2340 N N . GLU B 1 16 ? -6.012 -0.855 -21.812 1 98.31 16 GLU B N 1
ATOM 2341 C CA . GLU B 1 16 ? -6.773 0.375 -22 1 98.31 16 GLU B CA 1
ATOM 2342 C C . GLU B 1 16 ? -7.281 0.921 -20.672 1 98.31 16 GLU B C 1
ATOM 2344 O O . GLU B 1 16 ? -7.254 2.133 -20.438 1 98.31 16 GLU B O 1
ATOM 2349 N N . ALA B 1 17 ? -7.766 0.046 -19.844 1 98.56 17 ALA B N 1
ATOM 2350 C CA . ALA B 1 17 ? -8.258 0.454 -18.531 1 98.56 17 ALA B CA 1
ATOM 2351 C C . ALA B 1 17 ? -7.125 0.986 -17.656 1 98.56 17 ALA B C 1
ATOM 2353 O O . ALA B 1 17 ? -7.305 1.956 -16.922 1 98.56 17 ALA B O 1
ATOM 2354 N N . LEU B 1 18 ? -5.961 0.366 -17.719 1 98.69 18 LEU B N 1
ATOM 2355 C CA . LEU B 1 18 ? -4.785 0.832 -16.984 1 98.69 18 LEU B CA 1
ATOM 2356 C C . LEU B 1 18 ? -4.375 2.227 -17.453 1 98.69 18 LEU B C 1
ATOM 2358 O O . LEU B 1 18 ? -4.027 3.08 -16.641 1 98.69 18 LEU B O 1
ATOM 2362 N N . GLU B 1 19 ? -4.398 2.398 -18.734 1 98.38 19 GLU B N 1
ATOM 2363 C CA . GLU B 1 19 ? -4.055 3.699 -19.297 1 98.38 19 GLU B CA 1
ATOM 2364 C C . GLU B 1 19 ? -4.941 4.801 -18.719 1 98.38 19 GLU B C 1
ATOM 2366 O O . GLU B 1 19 ? -4.457 5.895 -18.422 1 98.38 19 GLU B O 1
ATOM 2371 N N . ARG B 1 20 ? -6.172 4.496 -18.5 1 97.56 20 ARG B N 1
ATOM 2372 C CA . ARG B 1 20 ? -7.145 5.473 -18.016 1 97.56 20 ARG B CA 1
ATOM 2373 C C . ARG B 1 20 ? -7.039 5.645 -16.516 1 97.56 20 ARG B C 1
ATOM 2375 O O . ARG B 1 20 ? -7.32 6.723 -15.984 1 97.56 20 ARG B O 1
ATOM 2382 N N . SER B 1 21 ? -6.66 4.633 -15.867 1 97.88 21 SER B N 1
ATOM 2383 C CA . SER B 1 21 ? -6.738 4.605 -14.406 1 97.88 21 SER B CA 1
ATOM 2384 C C . SER B 1 21 ? -5.477 5.191 -13.781 1 97.88 21 SER B C 1
ATOM 2386 O O . SER B 1 21 ? -5.52 5.727 -12.672 1 97.88 21 SER B O 1
ATOM 2388 N N . LEU B 1 22 ? -4.305 5.121 -14.461 1 98.5 22 LEU B N 1
ATOM 2389 C CA . LEU B 1 22 ? -3.043 5.613 -13.914 1 98.5 22 LEU B CA 1
ATOM 2390 C C . LEU B 1 22 ? -2.875 7.102 -14.188 1 98.5 22 LEU B C 1
ATOM 2392 O O . LEU B 1 22 ? -3.348 7.609 -15.211 1 98.5 22 LEU B O 1
ATOM 2396 N N . PRO B 1 23 ? -2.182 7.773 -13.219 1 97.75 23 PRO B N 1
ATOM 2397 C CA . PRO B 1 23 ? -1.839 9.156 -13.555 1 97.75 23 PRO B CA 1
ATOM 2398 C C . PRO B 1 23 ? -1.082 9.266 -14.875 1 97.75 23 PRO B C 1
ATOM 2400 O O . PRO B 1 23 ? -0.266 8.398 -15.203 1 97.75 23 PRO B O 1
ATOM 2403 N N . GLY B 1 24 ? -1.364 10.336 -15.539 1 97 24 GLY B N 1
ATOM 2404 C CA . GLY B 1 24 ? -0.699 10.547 -16.812 1 97 24 GLY B CA 1
ATOM 2405 C C . GLY B 1 24 ? 0.793 10.781 -16.672 1 97 24 GLY B C 1
ATOM 2406 O O . GLY B 1 24 ? 1.263 11.234 -15.633 1 97 24 GLY B O 1
ATOM 2407 N N . GLU B 1 25 ? 1.493 10.508 -17.703 1 94.81 25 GLU B N 1
ATOM 2408 C CA . GLU B 1 25 ? 2.947 10.625 -17.719 1 94.81 25 GLU B CA 1
ATOM 2409 C C . GLU B 1 25 ? 3.387 12.062 -17.453 1 94.81 25 GLU B C 1
ATOM 2411 O O . GLU B 1 25 ? 4.453 12.297 -16.891 1 94.81 25 GLU B O 1
ATOM 2416 N N . GLY B 1 26 ? 2.615 13 -17.828 1 95.44 26 GLY B N 1
ATOM 2417 C CA . GLY B 1 26 ? 2.947 14.406 -17.656 1 95.44 26 GLY B CA 1
ATOM 2418 C C . GLY B 1 26 ? 2.402 15.008 -16.375 1 95.44 26 GLY B C 1
ATOM 2419 O O . GLY B 1 26 ? 2.705 16.156 -16.047 1 95.44 26 GLY B O 1
ATOM 2420 N N . ASP B 1 27 ? 1.6 14.211 -15.609 1 96.06 27 ASP B N 1
ATOM 2421 C CA . ASP B 1 27 ? 1.042 14.703 -14.352 1 96.06 27 ASP B CA 1
ATOM 2422 C C . ASP B 1 27 ? 2.131 14.859 -13.289 1 96.06 27 ASP B C 1
ATOM 2424 O O . ASP B 1 27 ? 3.051 14.047 -13.211 1 96.06 27 ASP B O 1
ATOM 2428 N N . LEU B 1 28 ? 2.027 15.898 -12.453 1 93.81 28 LEU B N 1
ATOM 2429 C CA . LEU B 1 28 ? 2.98 16.109 -11.367 1 93.81 28 LEU B CA 1
ATOM 2430 C C . LEU B 1 28 ? 2.701 15.156 -10.211 1 93.81 28 LEU B C 1
ATOM 2432 O O . LEU B 1 28 ? 1.542 14.891 -9.891 1 93.81 28 LEU B O 1
ATOM 2436 N N . PRO B 1 29 ? 3.748 14.711 -9.539 1 96.88 29 PRO B N 1
ATOM 2437 C CA . PRO B 1 29 ? 5.148 14.844 -9.945 1 96.88 29 PRO B CA 1
ATOM 2438 C C . PRO B 1 29 ? 5.512 13.945 -11.133 1 96.88 29 PRO B C 1
ATOM 2440 O O . PRO B 1 29 ? 5.266 12.742 -11.086 1 96.88 29 PRO B O 1
ATOM 2443 N N . VAL B 1 30 ? 6.145 14.398 -12.055 1 97.44 30 VAL B N 1
ATOM 2444 C CA . VAL B 1 30 ? 6.332 13.797 -13.367 1 97.44 30 VAL B CA 1
ATOM 2445 C C . VAL B 1 30 ? 7.211 12.547 -13.25 1 97.44 30 VAL B C 1
ATOM 2447 O O . VAL B 1 30 ? 6.902 11.508 -13.828 1 97.44 30 VAL B O 1
ATOM 2450 N N . SER B 1 31 ? 8.25 12.594 -12.484 1 98 31 SER B N 1
ATOM 2451 C CA . SER B 1 31 ? 9.25 11.531 -12.43 1 98 31 SER B CA 1
ATOM 2452 C C . SER B 1 31 ? 8.633 10.227 -11.93 1 98 31 SER B C 1
ATOM 2454 O O . SER B 1 31 ? 8.836 9.172 -12.531 1 98 31 SER B O 1
ATOM 2456 N N . VAL B 1 32 ? 7.773 10.328 -10.859 1 98.62 32 VAL B N 1
ATOM 2457 C CA . VAL B 1 32 ? 7.219 9.109 -10.281 1 98.62 32 VAL B CA 1
ATOM 2458 C C . VAL B 1 32 ? 6.121 8.555 -11.18 1 98.62 32 VAL B C 1
ATOM 2460 O O . VAL B 1 32 ? 5.973 7.34 -11.32 1 98.62 32 VAL B O 1
ATOM 2463 N N . HIS B 1 33 ? 5.391 9.414 -11.844 1 98.81 33 HIS B N 1
ATOM 2464 C CA . HIS B 1 33 ? 4.328 8.945 -12.727 1 98.81 33 HIS B CA 1
ATOM 2465 C C . HIS B 1 33 ? 4.898 8.312 -13.992 1 98.81 33 HIS B C 1
ATOM 2467 O O . HIS B 1 33 ? 4.367 7.316 -14.484 1 98.81 33 HIS B O 1
ATOM 2473 N N . ARG B 1 34 ? 6.008 8.836 -14.43 1 98.69 34 ARG B N 1
ATOM 2474 C CA . ARG B 1 34 ? 6.715 8.195 -15.539 1 98.69 34 ARG B CA 1
ATOM 2475 C C . ARG B 1 34 ? 7.258 6.832 -15.125 1 98.69 34 ARG B C 1
ATOM 2477 O O . ARG B 1 34 ? 7.172 5.867 -15.891 1 98.69 34 ARG B O 1
ATOM 2484 N N . ALA B 1 35 ? 7.781 6.801 -13.977 1 98.75 35 ALA B N 1
ATOM 2485 C CA . ALA B 1 35 ? 8.352 5.559 -13.469 1 98.75 35 ALA B CA 1
ATOM 2486 C C . ALA B 1 35 ? 7.281 4.488 -13.305 1 98.75 35 ALA B C 1
ATOM 2488 O O . ALA B 1 35 ? 7.496 3.324 -13.656 1 98.75 35 ALA B O 1
ATOM 2489 N N . MET B 1 36 ? 6.105 4.879 -12.781 1 98.81 36 MET B N 1
ATOM 2490 C CA . MET B 1 36 ? 4.98 3.961 -12.633 1 98.81 36 MET B CA 1
ATOM 2491 C C . MET B 1 36 ? 4.551 3.4 -13.984 1 98.81 36 MET B C 1
ATOM 2493 O O . MET B 1 36 ? 4.473 2.184 -14.156 1 98.81 36 MET B O 1
ATOM 2497 N N . ARG B 1 37 ? 4.367 4.289 -14.891 1 98.69 37 ARG B N 1
ATOM 2498 C CA . ARG B 1 37 ? 3.859 3.906 -16.203 1 98.69 37 ARG B CA 1
ATOM 2499 C C . ARG B 1 37 ? 4.887 3.078 -16.969 1 98.69 37 ARG B C 1
ATOM 2501 O O . ARG B 1 37 ? 4.531 2.137 -17.672 1 98.69 37 ARG B O 1
ATOM 2508 N N . TYR B 1 38 ? 6.16 3.416 -16.797 1 98.56 38 TYR B N 1
ATOM 2509 C CA . TYR B 1 38 ? 7.246 2.713 -17.469 1 98.56 38 TYR B CA 1
ATOM 2510 C C . TYR B 1 38 ? 7.172 1.214 -17.203 1 98.56 38 TYR B C 1
ATOM 2512 O O . TYR B 1 38 ? 7.227 0.407 -18.125 1 98.56 38 TYR B O 1
ATOM 2520 N N . SER B 1 39 ? 6.961 0.851 -15.961 1 98.44 39 SER B N 1
ATOM 2521 C CA . SER B 1 39 ? 6.973 -0.56 -15.594 1 98.44 39 SER B CA 1
ATOM 2522 C C . SER B 1 39 ? 5.633 -1.225 -15.891 1 98.44 39 SER B C 1
ATOM 2524 O O . SER B 1 39 ? 5.59 -2.387 -16.297 1 98.44 39 SER B O 1
ATOM 2526 N N . VAL B 1 40 ? 4.547 -0.484 -15.719 1 98.56 40 VAL B N 1
ATOM 2527 C CA . VAL B 1 40 ? 3.225 -1.059 -15.945 1 98.56 40 VAL B CA 1
ATOM 2528 C C . VAL B 1 40 ? 3.053 -1.401 -17.422 1 98.56 40 VAL B C 1
ATOM 2530 O O . VAL B 1 40 ? 2.477 -2.438 -17.766 1 98.56 40 VAL B O 1
ATOM 2533 N N . PHE B 1 41 ? 3.586 -0.574 -18.266 1 97.75 41 PHE B N 1
ATOM 2534 C CA . PHE B 1 41 ? 3.316 -0.733 -19.688 1 97.75 41 PHE B CA 1
ATOM 2535 C C . PHE B 1 41 ? 4.523 -1.324 -20.406 1 97.75 41 PHE B C 1
ATOM 2537 O O . PHE B 1 41 ? 4.641 -1.218 -21.625 1 97.75 41 PHE B O 1
ATOM 2544 N N . ALA B 1 42 ? 5.5 -1.855 -19.672 1 94.75 42 ALA B N 1
ATOM 2545 C CA . ALA B 1 42 ? 6.652 -2.539 -20.25 1 94.75 42 ALA B CA 1
ATOM 2546 C C . ALA B 1 42 ? 6.246 -3.873 -20.859 1 94.75 42 ALA B C 1
ATOM 2548 O O . ALA B 1 42 ? 7.051 -4.527 -21.531 1 94.75 42 ALA B O 1
ATOM 2549 N N . GLY B 1 43 ? 4.953 -4.234 -20.703 1 89.31 43 GLY B N 1
ATOM 2550 C CA . GLY B 1 43 ? 4.461 -5.496 -21.234 1 89.31 43 GLY B CA 1
ATOM 2551 C C . GLY B 1 43 ? 3.961 -6.438 -20.156 1 89.31 43 GLY B C 1
ATOM 2552 O O . GLY B 1 43 ? 3.516 -5.996 -19.094 1 89.31 43 GLY B O 1
ATOM 2553 N N . GLY B 1 44 ? 3.922 -7.703 -20.531 1 86.44 44 GLY B N 1
ATOM 2554 C CA . GLY B 1 44 ? 3.387 -8.719 -19.641 1 86.44 44 GLY B CA 1
ATOM 2555 C C . GLY B 1 44 ? 2.121 -9.367 -20.172 1 86.44 44 GLY B C 1
ATOM 2556 O O . GLY B 1 44 ? 1.365 -8.75 -20.922 1 86.44 44 GLY B O 1
ATOM 2557 N N . LYS B 1 45 ? 1.905 -10.5 -19.766 1 87.44 45 LYS B N 1
ATOM 2558 C CA . LYS B 1 45 ? 0.804 -11.312 -20.266 1 87.44 45 LYS B CA 1
ATOM 2559 C C . LYS B 1 45 ? -0.497 -10.992 -19.531 1 87.44 45 LYS B C 1
ATOM 2561 O O . LYS B 1 45 ? -1.569 -11.445 -19.938 1 87.44 45 LYS B O 1
ATOM 2566 N N . ARG B 1 46 ? -0.446 -10.203 -18.5 1 96.31 46 ARG B N 1
ATOM 2567 C CA . ARG B 1 46 ? -1.611 -9.773 -17.734 1 96.31 46 ARG B CA 1
ATOM 2568 C C . ARG B 1 46 ? -2.422 -10.977 -17.25 1 96.31 46 ARG B C 1
ATOM 2570 O O . ARG B 1 46 ? -3.654 -10.961 -17.312 1 96.31 46 ARG B O 1
ATOM 2577 N N . ILE B 1 47 ? -1.771 -12 -16.844 1 95.06 47 ILE B N 1
ATOM 2578 C CA . ILE B 1 47 ? -2.434 -13.25 -16.484 1 95.06 47 ILE B CA 1
ATOM 2579 C C . ILE B 1 47 ? -3.318 -13.031 -15.258 1 95.06 47 ILE B C 1
ATOM 2581 O O . ILE B 1 47 ? -4.457 -13.5 -15.211 1 95.06 47 ILE B O 1
ATOM 2585 N N . ARG B 1 48 ? -2.875 -12.289 -14.312 1 97.81 48 ARG B N 1
ATOM 2586 C CA . ARG B 1 48 ? -3.627 -12.086 -13.078 1 97.81 48 ARG B CA 1
ATOM 2587 C C . ARG B 1 48 ? -4.902 -11.289 -13.336 1 97.81 48 ARG B C 1
ATOM 2589 O O . ARG B 1 48 ? -5.992 -11.719 -12.953 1 97.81 48 ARG B O 1
ATOM 2596 N N . PRO B 1 49 ? -4.812 -10.188 -14.047 1 98.69 49 PRO B N 1
ATOM 2597 C CA . PRO B 1 49 ? -6.047 -9.484 -14.414 1 98.69 49 PRO B CA 1
ATOM 2598 C C . PRO B 1 49 ? -7.008 -10.359 -15.219 1 98.69 49 PRO B C 1
ATOM 2600 O O . PRO B 1 49 ? -8.211 -10.359 -14.961 1 98.69 49 PRO B O 1
ATOM 2603 N N . VAL B 1 50 ? -6.473 -11.102 -16.156 1 98.25 50 VAL B N 1
ATOM 2604 C CA . VAL B 1 50 ? -7.309 -11.922 -17.031 1 98.25 50 VAL B CA 1
ATOM 2605 C C . VAL B 1 50 ? -8 -13.008 -16.203 1 98.25 50 VAL B C 1
ATOM 2607 O O . VAL B 1 50 ? -9.18 -13.297 -16.406 1 98.25 50 VAL B O 1
ATOM 2610 N N . LEU B 1 51 ? -7.293 -13.586 -15.289 1 98.44 51 LEU B N 1
ATOM 2611 C CA . LEU B 1 51 ? -7.879 -14.586 -14.398 1 98.44 51 LEU B CA 1
ATOM 2612 C C . LEU B 1 51 ? -9.039 -13.992 -13.602 1 98.44 51 LEU B C 1
ATOM 2614 O O . LEU B 1 51 ? -10.07 -14.641 -13.43 1 98.44 51 LEU B O 1
ATOM 2618 N N . MET B 1 52 ? -8.875 -12.812 -13.156 1 98.88 52 MET B N 1
ATOM 2619 C CA . MET B 1 52 ? -9.914 -12.156 -12.375 1 98.88 52 MET B CA 1
ATOM 2620 C C . MET B 1 52 ? -11.172 -11.938 -13.211 1 98.88 52 MET B C 1
ATOM 2622 O O . MET B 1 52 ? -12.281 -12.227 -12.766 1 98.88 52 MET B O 1
ATOM 2626 N N . LEU B 1 53 ? -10.961 -11.422 -14.422 1 98.81 53 LEU B N 1
ATOM 2627 C CA . LEU B 1 53 ? -12.086 -11.188 -15.328 1 98.81 53 LEU B CA 1
ATOM 2628 C C . LEU B 1 53 ? -12.797 -12.492 -15.656 1 98.81 53 LEU B C 1
ATOM 2630 O O . LEU B 1 53 ? -14.023 -12.562 -15.617 1 98.81 53 LEU B O 1
ATOM 2634 N N . ALA B 1 54 ? -12.008 -13.523 -15.938 1 98.62 54 ALA B N 1
ATOM 2635 C CA . ALA B 1 54 ? -12.562 -14.82 -16.297 1 98.62 54 ALA B CA 1
ATOM 2636 C C . ALA B 1 54 ? -13.344 -15.43 -15.141 1 98.62 54 ALA B C 1
ATOM 2638 O O . ALA B 1 54 ? -14.406 -16.016 -15.344 1 98.62 54 ALA B O 1
ATOM 2639 N N . ALA B 1 55 ? -12.852 -15.297 -13.945 1 98.88 55 ALA B N 1
ATOM 2640 C CA . ALA B 1 55 ? -13.531 -15.82 -12.766 1 98.88 55 ALA B CA 1
ATOM 2641 C C . ALA B 1 55 ? -14.852 -15.102 -12.531 1 98.88 55 ALA B C 1
ATOM 2643 O O . ALA B 1 55 ? -15.859 -15.727 -12.195 1 98.88 55 ALA B O 1
ATOM 2644 N N . CYS B 1 56 ? -14.812 -13.797 -12.672 1 98.81 56 CYS B N 1
ATOM 2645 C CA . CYS B 1 56 ? -16.031 -13.008 -12.547 1 98.81 56 CYS B CA 1
ATOM 2646 C C . CYS B 1 56 ? -17.094 -13.5 -13.516 1 98.81 56 CYS B C 1
ATOM 2648 O O . CYS B 1 56 ? -18.25 -13.719 -13.117 1 98.81 56 CYS B O 1
ATOM 2650 N N . GLU B 1 57 ? -16.688 -13.75 -14.727 1 98.31 57 GLU B N 1
ATOM 2651 C CA . GLU B 1 57 ? -17.609 -14.195 -15.758 1 98.31 57 GLU B CA 1
ATOM 2652 C C . GLU B 1 57 ? -18.094 -15.617 -15.492 1 98.31 57 GLU B C 1
ATOM 2654 O O . GLU B 1 57 ? -19.25 -15.938 -15.727 1 98.31 57 GLU B O 1
ATOM 2659 N N . ALA B 1 58 ? -17.266 -16.422 -15 1 98.5 58 ALA B N 1
ATOM 2660 C CA . ALA B 1 58 ? -17.578 -17.828 -14.758 1 98.5 58 ALA B CA 1
ATOM 2661 C C . ALA B 1 58 ? -18.719 -17.984 -13.758 1 98.5 58 ALA B C 1
ATOM 2663 O O . ALA B 1 58 ? -19.5 -18.938 -13.828 1 98.5 58 ALA B O 1
ATOM 2664 N N . VAL B 1 59 ? -18.875 -16.984 -12.891 1 98.38 59 VAL B N 1
ATOM 2665 C CA . VAL B 1 59 ? -19.875 -17.109 -11.852 1 98.38 59 VAL B CA 1
ATOM 2666 C C . VAL B 1 59 ? -21.078 -16.234 -12.18 1 98.38 59 VAL B C 1
ATOM 2668 O O . VAL B 1 59 ? -21.953 -16.016 -11.336 1 98.38 59 VAL B O 1
ATOM 2671 N N . GLY B 1 60 ? -21.062 -15.609 -13.305 1 97.38 60 GLY B N 1
ATOM 2672 C CA . GLY B 1 60 ? -22.266 -14.953 -13.789 1 97.38 60 GLY B CA 1
ATOM 2673 C C . GLY B 1 60 ? -22.141 -13.445 -13.836 1 97.38 60 GLY B C 1
ATOM 2674 O O . GLY B 1 60 ? -23.062 -12.758 -14.297 1 97.38 60 GLY B O 1
ATOM 2675 N N . GLY B 1 61 ? -20.984 -12.883 -13.445 1 97.5 61 GLY B N 1
ATOM 2676 C CA . GLY B 1 61 ? -20.781 -11.445 -13.5 1 97.5 61 GLY B CA 1
ATOM 2677 C C . GLY B 1 61 ? -20.344 -10.961 -14.875 1 97.5 61 GLY B C 1
ATOM 2678 O O . GLY B 1 61 ? -20.203 -11.758 -15.805 1 97.5 61 GLY B O 1
ATOM 2679 N N . THR B 1 62 ? -20.203 -9.68 -14.977 1 97.38 62 THR B N 1
ATOM 2680 C CA . THR B 1 62 ? -19.672 -9.047 -16.188 1 97.38 62 THR B CA 1
ATOM 2681 C C . THR B 1 62 ? -18.281 -8.453 -15.93 1 97.38 62 THR B C 1
ATOM 2683 O O . THR B 1 62 ? -17.984 -8.047 -14.805 1 97.38 62 THR B O 1
ATOM 2686 N N . PRO B 1 63 ? -17.484 -8.461 -16.953 1 95.44 63 PRO B N 1
ATOM 2687 C CA . PRO B 1 63 ? -16.094 -8.039 -16.781 1 95.44 63 PRO B CA 1
ATOM 2688 C C . PRO B 1 63 ? -15.969 -6.641 -16.188 1 95.44 63 PRO B C 1
ATOM 2690 O O . PRO B 1 63 ? -15.008 -6.352 -15.469 1 95.44 63 PRO B O 1
ATOM 2693 N N . ASP B 1 64 ? -16.922 -5.773 -16.469 1 96.5 64 ASP B N 1
ATOM 2694 C CA . ASP B 1 64 ? -16.859 -4.398 -15.992 1 96.5 64 ASP B CA 1
ATOM 2695 C C . ASP B 1 64 ? -16.859 -4.348 -14.461 1 96.5 64 ASP B C 1
ATOM 2697 O O . ASP B 1 64 ? -16.328 -3.414 -13.859 1 96.5 64 ASP B O 1
ATOM 2701 N N . LEU B 1 65 ? -17.453 -5.34 -13.828 1 98.19 65 LEU B N 1
ATOM 2702 C CA . LEU B 1 65 ? -17.516 -5.422 -12.367 1 98.19 65 LEU B CA 1
ATOM 2703 C C . LEU B 1 65 ? -16.141 -5.699 -11.781 1 98.19 65 LEU B C 1
ATOM 2705 O O . LEU B 1 65 ? -15.844 -5.301 -10.656 1 98.19 65 LEU B O 1
ATOM 2709 N N . ALA B 1 66 ? -15.258 -6.332 -12.609 1 98.69 66 ALA B N 1
ATOM 2710 C CA . ALA B 1 66 ? -13.977 -6.785 -12.078 1 98.69 66 ALA B CA 1
ATOM 2711 C C . ALA B 1 66 ? -12.828 -5.949 -12.633 1 98.69 66 ALA B C 1
ATOM 2713 O O . ALA B 1 66 ? -11.703 -6 -12.125 1 98.69 66 ALA B O 1
ATOM 2714 N N . LEU B 1 67 ? -13.07 -5.156 -13.609 1 98.81 67 LEU B N 1
ATOM 2715 C CA . LEU B 1 67 ? -12.016 -4.531 -14.398 1 98.81 67 LEU B CA 1
ATOM 2716 C C . LEU B 1 67 ? -11.172 -3.598 -13.531 1 98.81 67 LEU B C 1
ATOM 2718 O O . LEU B 1 67 ? -9.938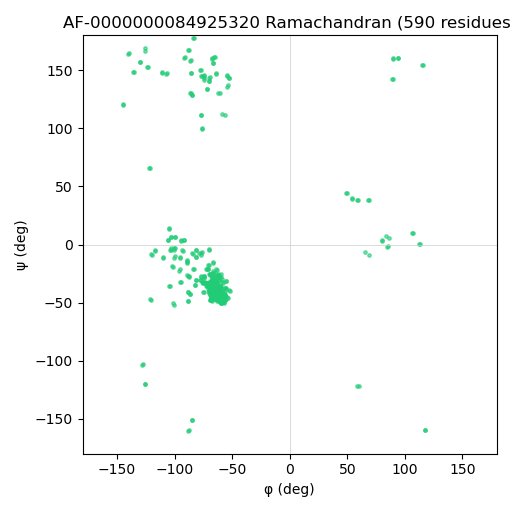 -3.66 -13.562 1 98.81 67 LEU B O 1
ATOM 2722 N N . PRO B 1 68 ? -11.781 -2.721 -12.672 1 98.88 68 PRO B N 1
ATOM 2723 C CA . PRO B 1 68 ? -10.93 -1.879 -11.82 1 98.88 68 PRO B CA 1
ATOM 2724 C C . PRO B 1 68 ? -10.078 -2.688 -10.852 1 98.88 68 PRO B C 1
ATOM 2726 O O . PRO B 1 68 ? -8.898 -2.379 -10.648 1 98.88 68 PRO B O 1
ATOM 2729 N N . ALA B 1 69 ? -10.672 -3.727 -10.312 1 98.94 69 ALA B N 1
ATOM 2730 C CA . ALA B 1 69 ? -9.906 -4.59 -9.414 1 98.94 69 ALA B CA 1
ATOM 2731 C C . ALA B 1 69 ? -8.805 -5.324 -10.164 1 98.94 69 ALA B C 1
ATOM 2733 O O . ALA B 1 69 ? -7.715 -5.543 -9.625 1 98.94 69 ALA B O 1
ATOM 2734 N N . ALA B 1 70 ? -9.078 -5.711 -11.367 1 98.88 70 ALA B N 1
ATOM 2735 C CA . ALA B 1 70 ? -8.078 -6.363 -12.203 1 98.88 70 ALA B CA 1
ATOM 2736 C C . ALA B 1 70 ? -6.898 -5.434 -12.477 1 98.88 70 ALA B C 1
ATOM 2738 O O . ALA B 1 70 ? -5.742 -5.855 -12.43 1 98.88 70 ALA B O 1
ATOM 2739 N N . CYS B 1 71 ? -7.215 -4.18 -12.742 1 98.88 71 CYS B N 1
ATOM 2740 C CA . CYS B 1 71 ? -6.164 -3.184 -12.93 1 98.88 71 CYS B CA 1
ATOM 2741 C C . CYS B 1 71 ? -5.367 -2.982 -11.641 1 98.88 71 CYS B C 1
ATOM 2743 O O . CYS B 1 71 ? -4.141 -2.879 -11.68 1 98.88 71 CYS B O 1
ATOM 2745 N N . ALA B 1 72 ? -6.086 -2.957 -10.586 1 98.94 72 ALA B N 1
ATOM 2746 C CA . ALA B 1 72 ? -5.43 -2.83 -9.281 1 98.94 72 ALA B CA 1
ATOM 2747 C C . ALA B 1 72 ? -4.469 -3.99 -9.039 1 98.94 72 ALA B C 1
ATOM 2749 O O . ALA B 1 72 ? -3.354 -3.789 -8.555 1 98.94 72 ALA B O 1
ATOM 2750 N N . MET B 1 73 ? -4.855 -5.16 -9.391 1 98.81 73 MET B N 1
ATOM 2751 C CA . MET B 1 73 ? -4.02 -6.348 -9.234 1 98.81 73 MET B CA 1
ATOM 2752 C C . MET B 1 73 ? -2.738 -6.219 -10.055 1 98.81 73 MET B C 1
ATOM 2754 O O . MET B 1 73 ? -1.658 -6.582 -9.586 1 98.81 73 MET B O 1
ATOM 2758 N N . GLU B 1 74 ? -2.873 -5.715 -11.219 1 98.75 74 GLU B N 1
ATOM 2759 C CA . GLU B 1 74 ? -1.691 -5.516 -12.055 1 98.75 74 GLU B CA 1
ATOM 2760 C C . GLU B 1 74 ? -0.756 -4.473 -11.445 1 98.75 74 GLU B C 1
ATOM 2762 O O . GLU B 1 74 ? 0.467 -4.605 -11.531 1 98.75 74 GLU B O 1
ATOM 2767 N N . MET B 1 75 ? -1.322 -3.457 -10.883 1 98.88 75 MET B N 1
ATOM 2768 C CA . MET B 1 75 ? -0.505 -2.449 -10.211 1 98.88 75 MET B CA 1
ATOM 2769 C C . MET B 1 75 ? 0.282 -3.062 -9.055 1 98.88 75 MET B C 1
ATOM 2771 O O . MET B 1 75 ? 1.468 -2.775 -8.891 1 98.88 75 MET B O 1
ATOM 2775 N N . ILE B 1 76 ? -0.363 -3.924 -8.305 1 98.88 76 ILE B N 1
ATOM 2776 C CA . ILE B 1 76 ? 0.276 -4.586 -7.172 1 98.88 76 ILE B CA 1
ATOM 2777 C C . ILE B 1 76 ? 1.37 -5.523 -7.676 1 98.88 76 ILE B C 1
ATOM 2779 O O . ILE B 1 76 ? 2.479 -5.543 -7.133 1 98.88 76 ILE B O 1
ATOM 2783 N N . HIS B 1 77 ? 1.063 -6.246 -8.695 1 98.31 77 HIS B N 1
ATOM 2784 C CA . HIS B 1 77 ? 2.074 -7.125 -9.281 1 98.31 77 HIS B CA 1
ATOM 2785 C C . HIS B 1 77 ? 3.271 -6.324 -9.781 1 98.31 77 HIS B C 1
ATOM 2787 O O . HIS B 1 77 ? 4.422 -6.699 -9.539 1 98.31 77 HIS B O 1
ATOM 2793 N N . THR B 1 78 ? 3.014 -5.254 -10.453 1 98.62 78 THR B N 1
ATOM 2794 C CA . THR B 1 78 ? 4.066 -4.438 -11.047 1 98.62 78 THR B CA 1
ATOM 2795 C C . THR B 1 78 ? 4.941 -3.818 -9.961 1 98.62 78 THR B C 1
ATOM 2797 O O . THR B 1 78 ? 6.168 -3.797 -10.078 1 98.62 78 THR B O 1
ATOM 2800 N N . TYR B 1 79 ? 4.289 -3.305 -8.883 1 98.75 79 TYR B N 1
ATOM 2801 C CA . TYR B 1 79 ? 5.117 -2.738 -7.828 1 98.75 79 TYR B CA 1
ATOM 2802 C C . TYR B 1 79 ? 6.055 -3.789 -7.246 1 98.75 79 TYR B C 1
ATOM 2804 O O . TYR B 1 79 ? 7.199 -3.484 -6.902 1 98.75 79 TYR B O 1
ATOM 2812 N N . SER B 1 80 ? 5.559 -5.035 -7.102 1 98.5 80 SER B N 1
ATOM 2813 C CA . SER B 1 80 ? 6.398 -6.098 -6.551 1 98.5 80 SER B CA 1
ATOM 2814 C C . SER B 1 80 ? 7.609 -6.359 -7.441 1 98.5 80 SER B C 1
ATOM 2816 O O . SER B 1 80 ? 8.695 -6.648 -6.941 1 98.5 80 SER B O 1
ATOM 2818 N N . LEU B 1 81 ? 7.434 -6.254 -8.789 1 97.19 81 LEU B N 1
ATOM 2819 C CA . LEU B 1 81 ? 8.539 -6.426 -9.719 1 97.19 81 LEU B CA 1
ATOM 2820 C C . LEU B 1 81 ? 9.555 -5.297 -9.57 1 97.19 81 LEU B C 1
ATOM 2822 O O . LEU B 1 81 ? 10.766 -5.543 -9.562 1 97.19 81 LEU B O 1
ATOM 2826 N N . ILE B 1 82 ? 9.07 -4.09 -9.445 1 98.69 82 ILE B N 1
ATOM 2827 C CA . ILE B 1 82 ? 9.945 -2.93 -9.305 1 98.69 82 ILE B CA 1
ATOM 2828 C C . ILE B 1 82 ? 10.82 -3.088 -8.062 1 98.69 82 ILE B C 1
ATOM 2830 O O . ILE B 1 82 ? 12.039 -2.914 -8.125 1 98.69 82 ILE B O 1
ATOM 2834 N N . HIS B 1 83 ? 10.188 -3.426 -6.961 1 98.69 83 HIS B N 1
ATOM 2835 C CA . HIS B 1 83 ? 10.922 -3.521 -5.703 1 98.69 83 HIS B CA 1
ATOM 2836 C C . HIS B 1 83 ? 11.836 -4.742 -5.691 1 98.69 83 HIS B C 1
ATOM 2838 O O . HIS B 1 83 ? 12.961 -4.676 -5.191 1 98.69 83 HIS B O 1
ATOM 2844 N N . ASP B 1 84 ? 11.406 -5.805 -6.297 1 96.56 84 ASP B N 1
ATOM 2845 C CA . ASP B 1 84 ? 12.203 -7.023 -6.375 1 96.56 84 ASP B CA 1
ATOM 2846 C C . ASP B 1 84 ? 13.469 -6.797 -7.195 1 96.56 84 ASP B C 1
ATOM 2848 O O . ASP B 1 84 ? 14.508 -7.41 -6.934 1 96.56 84 ASP B O 1
ATOM 2852 N N . ASP B 1 85 ? 13.43 -5.93 -8.164 1 96.94 85 ASP B N 1
ATOM 2853 C CA . ASP B 1 85 ? 14.531 -5.672 -9.086 1 96.94 85 ASP B CA 1
ATOM 2854 C C . ASP B 1 85 ? 15.562 -4.738 -8.469 1 96.94 85 ASP B C 1
ATOM 2856 O O . ASP B 1 85 ? 16.641 -4.539 -9.031 1 96.94 85 ASP B O 1
ATOM 2860 N N . LEU B 1 86 ? 15.344 -4.195 -7.27 1 98.31 86 LEU B N 1
ATOM 2861 C CA . LEU B 1 86 ? 16.219 -3.201 -6.656 1 98.31 86 LEU B CA 1
ATOM 2862 C C . LEU B 1 86 ? 17.562 -3.811 -6.297 1 98.31 86 LEU B C 1
ATOM 2864 O O . LEU B 1 86 ? 17.672 -5.023 -6.086 1 98.31 86 LEU B O 1
ATOM 2868 N N . PRO B 1 87 ? 18.656 -2.945 -6.098 1 97.62 87 PRO B N 1
ATOM 2869 C CA . PRO B 1 87 ? 19.984 -3.422 -5.75 1 97.62 87 PRO B CA 1
ATOM 2870 C C . PRO B 1 87 ? 20.016 -4.215 -4.445 1 97.62 87 PRO B C 1
A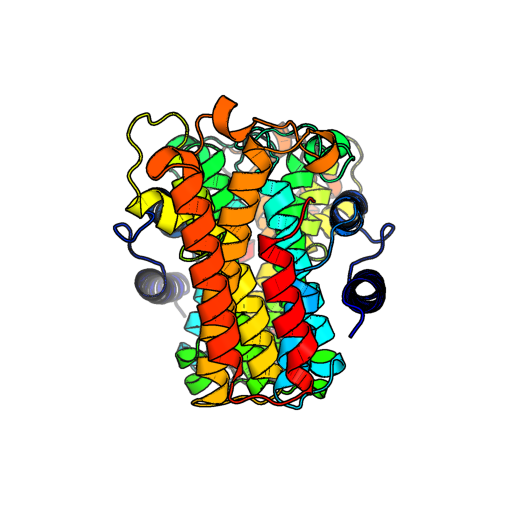TOM 2872 O O . PRO B 1 87 ? 20.797 -5.152 -4.305 1 97.62 87 PRO B O 1
ATOM 2875 N N . ALA B 1 88 ? 19.156 -3.934 -3.543 1 96.62 88 ALA B N 1
ATOM 2876 C CA . ALA B 1 88 ? 19.125 -4.578 -2.232 1 96.62 88 ALA B CA 1
ATOM 2877 C C . ALA B 1 88 ? 18.531 -5.977 -2.314 1 96.62 88 ALA B C 1
ATOM 2879 O O . ALA B 1 88 ? 18.625 -6.762 -1.369 1 96.62 88 ALA B O 1
ATOM 2880 N N . MET B 1 89 ? 17.969 -6.332 -3.508 1 95.38 89 MET B N 1
ATOM 2881 C CA . MET B 1 89 ? 17.328 -7.633 -3.678 1 95.38 89 MET B CA 1
ATOM 2882 C C . MET B 1 89 ? 17.875 -8.359 -4.902 1 95.38 89 MET B C 1
ATOM 2884 O O . MET B 1 89 ? 19.031 -8.805 -4.898 1 95.38 89 MET B O 1
ATOM 2888 N N . ASP B 1 90 ? 17.156 -8.406 -5.988 1 91 90 ASP B N 1
ATOM 2889 C CA . ASP B 1 90 ? 17.656 -9.18 -7.121 1 91 90 ASP B CA 1
ATOM 2890 C C . ASP B 1 90 ? 18.641 -8.375 -7.953 1 91 90 ASP B C 1
ATOM 2892 O O . ASP B 1 90 ? 19.453 -8.945 -8.688 1 91 90 ASP B O 1
ATOM 2896 N N . ASP B 1 91 ? 18.609 -7.109 -7.852 1 94.38 91 ASP B N 1
ATOM 2897 C CA . ASP B 1 91 ? 19.469 -6.191 -8.586 1 94.38 91 ASP B CA 1
ATOM 2898 C C . ASP B 1 91 ? 19.484 -6.531 -10.078 1 94.38 91 ASP B C 1
ATOM 2900 O O . ASP B 1 91 ? 20.547 -6.578 -10.695 1 94.38 91 ASP B O 1
ATOM 2904 N N . ASP B 1 92 ? 18.328 -6.793 -10.625 1 91.88 92 ASP B N 1
ATOM 2905 C CA . ASP B 1 92 ? 18.219 -7.16 -12.039 1 91.88 92 ASP B CA 1
ATOM 2906 C C . ASP B 1 92 ? 18.422 -5.945 -12.938 1 91.88 92 ASP B C 1
ATOM 2908 O O . ASP B 1 92 ? 17.953 -4.852 -12.625 1 91.88 92 ASP B O 1
ATOM 2912 N N . ASP B 1 93 ? 19.047 -6.16 -14.125 1 94.5 93 ASP B N 1
ATOM 2913 C CA . ASP B 1 93 ? 19.297 -5.086 -15.078 1 94.5 93 ASP B CA 1
ATOM 2914 C C . ASP B 1 93 ? 18.125 -4.914 -16.031 1 94.5 93 ASP B C 1
ATOM 2916 O O . ASP B 1 93 ? 17.859 -3.807 -16.516 1 94.5 93 ASP B O 1
ATOM 2920 N N . PHE B 1 94 ? 17.344 -6.07 -16.266 1 93.06 94 PHE B N 1
ATOM 2921 C CA . PHE B 1 94 ? 16.266 -6.047 -17.25 1 93.06 94 PHE B CA 1
ATOM 2922 C C . PHE B 1 94 ? 15.016 -6.719 -16.688 1 93.06 94 PHE B C 1
ATOM 2924 O O . PHE B 1 94 ? 15.109 -7.637 -15.875 1 93.06 94 PHE B O 1
ATOM 2931 N N . ARG B 1 95 ? 13.914 -6.238 -17.125 1 91.19 95 ARG B N 1
ATOM 2932 C CA . ARG B 1 95 ? 12.578 -6.773 -16.875 1 91.19 95 ARG B CA 1
ATOM 2933 C C . ARG B 1 95 ? 11.68 -6.578 -18.094 1 91.19 95 ARG B C 1
ATOM 2935 O O . ARG B 1 95 ? 11.523 -5.461 -18.578 1 91.19 95 ARG B O 1
ATOM 2942 N N . ARG B 1 96 ? 11.195 -7.672 -18.594 1 90.12 96 ARG B N 1
ATOM 2943 C CA . ARG B 1 96 ? 10.32 -7.656 -19.75 1 90.12 96 ARG B CA 1
ATOM 2944 C C . ARG B 1 96 ? 11.008 -7.004 -20.953 1 90.12 96 ARG B C 1
ATOM 2946 O O . ARG B 1 96 ? 10.406 -6.176 -21.641 1 90.12 96 ARG B O 1
ATOM 2953 N N . GLY B 1 97 ? 12.289 -7.293 -21.062 1 89.94 97 GLY B N 1
ATOM 2954 C CA . GLY B 1 97 ? 13.055 -6.867 -22.219 1 89.94 97 GLY B CA 1
ATOM 2955 C C . GLY B 1 97 ? 13.5 -5.418 -22.141 1 89.94 97 GLY B C 1
ATOM 2956 O O . GLY B 1 97 ? 14.133 -4.906 -23.062 1 89.94 97 GLY B O 1
ATOM 2957 N N . ARG B 1 98 ? 13.211 -4.754 -21.016 1 94.88 98 ARG B N 1
ATOM 2958 C CA . ARG B 1 98 ? 13.586 -3.355 -20.828 1 94.88 98 ARG B CA 1
ATOM 2959 C C . ARG B 1 98 ? 14.43 -3.178 -19.562 1 94.88 98 ARG B C 1
ATOM 2961 O O . ARG B 1 98 ? 14.375 -4.004 -18.656 1 94.88 98 ARG B O 1
ATOM 2968 N N . PRO B 1 99 ? 15.289 -2.129 -19.578 1 97.69 99 PRO B N 1
ATOM 2969 C CA . PRO B 1 99 ? 15.984 -1.863 -18.312 1 97.69 99 PRO B CA 1
ATOM 2970 C C . PRO B 1 99 ? 15.023 -1.736 -17.141 1 97.69 99 PRO B C 1
ATOM 2972 O O . PRO B 1 99 ? 13.914 -1.212 -17.281 1 97.69 99 PRO B O 1
ATOM 2975 N N . THR B 1 100 ? 15.438 -2.229 -16 1 97.94 100 THR B N 1
ATOM 2976 C CA . THR B 1 100 ? 14.594 -2.176 -14.812 1 97.94 100 THR B CA 1
ATOM 2977 C C . THR B 1 100 ? 14.367 -0.731 -14.375 1 97.94 100 THR B C 1
ATOM 2979 O O . THR B 1 100 ? 15.109 0.169 -14.781 1 97.94 100 THR B O 1
ATOM 2982 N N . ASN B 1 101 ? 13.406 -0.559 -13.625 1 98.69 101 ASN B N 1
ATOM 2983 C CA . ASN B 1 101 ? 12.961 0.769 -13.219 1 98.69 101 ASN B CA 1
ATOM 2984 C C . ASN B 1 101 ? 14.086 1.563 -12.562 1 98.69 101 ASN B C 1
ATOM 2986 O O . ASN B 1 101 ? 14.328 2.717 -12.922 1 98.69 101 ASN B O 1
ATOM 2990 N N . HIS B 1 102 ? 14.844 0.91 -11.602 1 98.62 102 HIS B N 1
ATOM 2991 C CA . HIS B 1 102 ? 15.891 1.614 -10.875 1 98.62 102 HIS B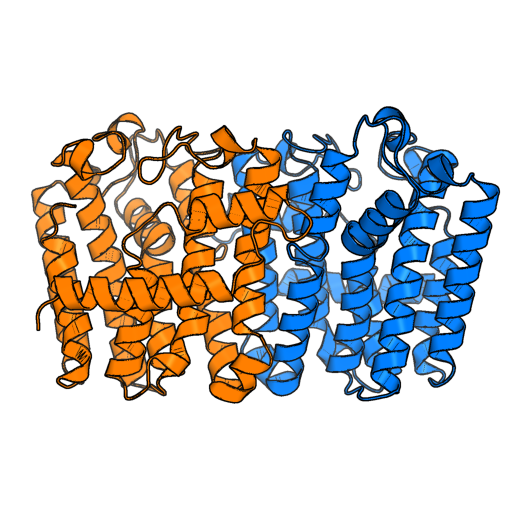 CA 1
ATOM 2992 C C . HIS B 1 102 ? 17.047 1.987 -11.789 1 98.62 102 HIS B C 1
ATOM 2994 O O . HIS B 1 102 ? 17.781 2.945 -11.516 1 98.62 102 HIS B O 1
ATOM 3000 N N . LYS B 1 103 ? 17.266 1.218 -12.852 1 98.38 103 LYS B N 1
ATOM 3001 C CA . LYS B 1 103 ? 18.297 1.541 -13.828 1 98.38 103 LYS B CA 1
ATOM 3002 C C . LYS B 1 103 ? 17.922 2.785 -14.633 1 98.38 103 LYS B C 1
ATOM 3004 O O . LYS B 1 103 ? 18.812 3.541 -15.055 1 98.38 103 LYS B O 1
ATOM 3009 N N . VAL B 1 104 ? 16.688 2.973 -14.836 1 98.62 104 VAL B N 1
ATOM 3010 C CA . VAL B 1 104 ? 16.219 4.07 -15.672 1 98.62 104 VAL B CA 1
ATOM 3011 C C . VAL B 1 104 ? 16.031 5.324 -14.82 1 98.62 104 VAL B C 1
ATOM 3013 O O . VAL B 1 104 ? 16.422 6.422 -15.219 1 98.62 104 VAL B O 1
ATOM 3016 N N . PHE B 1 105 ? 15.484 5.176 -13.594 1 98.5 105 PHE B N 1
ATOM 3017 C CA . PHE B 1 105 ? 15 6.344 -12.867 1 98.5 105 PHE B CA 1
ATOM 3018 C C . PHE B 1 105 ? 15.789 6.535 -11.57 1 98.5 105 PHE B C 1
ATOM 3020 O O . PHE B 1 105 ? 15.617 7.543 -10.883 1 98.5 105 PHE B O 1
ATOM 3027 N N . GLY B 1 106 ? 16.672 5.617 -11.258 1 98.19 106 GLY B N 1
ATOM 3028 C CA . GLY B 1 106 ? 17.359 5.641 -9.977 1 98.19 106 GLY B CA 1
ATOM 3029 C C . GLY B 1 106 ? 16.641 4.875 -8.891 1 98.19 106 GLY B C 1
ATOM 3030 O O . GLY B 1 106 ? 15.438 4.605 -9.008 1 98.19 106 GLY B O 1
ATOM 3031 N N . GLU B 1 107 ? 17.359 4.523 -7.883 1 98.25 107 GLU B N 1
ATOM 3032 C CA . GLU B 1 107 ? 16.859 3.662 -6.816 1 98.25 107 GLU B CA 1
ATOM 3033 C C . GLU B 1 107 ? 15.727 4.344 -6.039 1 98.25 107 GLU B C 1
ATOM 3035 O O . GLU B 1 107 ? 14.703 3.725 -5.758 1 98.25 107 GLU B O 1
ATOM 3040 N N . ALA B 1 108 ? 15.867 5.598 -5.68 1 98.25 108 ALA B N 1
ATOM 3041 C CA . ALA B 1 108 ? 14.891 6.32 -4.871 1 98.25 108 ALA B CA 1
ATOM 3042 C C . ALA B 1 108 ? 13.539 6.402 -5.582 1 98.25 108 ALA B C 1
ATOM 3044 O O . ALA B 1 108 ? 12.5 6.078 -5 1 98.25 108 ALA B O 1
ATOM 3045 N N . ILE B 1 109 ? 13.523 6.781 -6.801 1 98.62 109 ILE B N 1
ATOM 3046 C CA . ILE B 1 109 ? 12.289 6.926 -7.566 1 98.62 109 ILE B CA 1
ATOM 3047 C C . ILE B 1 109 ? 11.648 5.559 -7.785 1 98.62 109 ILE B C 1
ATOM 3049 O O . ILE B 1 109 ? 10.422 5.426 -7.77 1 98.62 109 ILE B O 1
ATOM 3053 N N . ALA B 1 110 ? 12.5 4.504 -7.996 1 98.81 110 ALA B N 1
ATOM 3054 C CA . ALA B 1 110 ? 11.969 3.15 -8.141 1 98.81 110 ALA B CA 1
ATOM 3055 C C . ALA B 1 110 ? 11.219 2.721 -6.883 1 98.81 110 ALA B C 1
ATOM 3057 O O . ALA B 1 110 ? 10.125 2.152 -6.969 1 98.81 110 ALA B O 1
ATOM 3058 N N . ILE B 1 111 ? 11.797 3.012 -5.703 1 98.88 111 ILE B N 1
ATOM 3059 C CA . ILE B 1 111 ? 11.148 2.68 -4.441 1 98.88 111 ILE B CA 1
ATOM 3060 C C . ILE B 1 111 ? 9.82 3.424 -4.34 1 98.88 111 ILE B C 1
ATOM 3062 O O . ILE B 1 111 ? 8.781 2.822 -4.047 1 98.88 111 ILE B O 1
ATOM 3066 N N . LEU B 1 112 ? 9.812 4.688 -4.684 1 98.88 112 LEU B N 1
ATOM 3067 C CA . LEU B 1 112 ? 8.625 5.523 -4.555 1 98.88 112 LEU B CA 1
ATOM 3068 C C . LEU B 1 112 ? 7.578 5.145 -5.602 1 98.88 112 LEU B C 1
ATOM 3070 O O . LEU B 1 112 ? 6.375 5.23 -5.34 1 98.88 112 LEU B O 1
ATOM 3074 N N . ALA B 1 113 ? 8.023 4.73 -6.77 1 98.88 113 ALA B N 1
ATOM 3075 C CA . ALA B 1 113 ? 7.098 4.254 -7.793 1 98.88 113 ALA B CA 1
ATOM 3076 C C . ALA B 1 113 ? 6.363 2.998 -7.328 1 98.88 113 ALA B C 1
ATOM 3078 O O . ALA B 1 113 ? 5.168 2.842 -7.582 1 98.88 113 ALA B O 1
ATOM 3079 N N . GLY B 1 114 ? 7.133 2.096 -6.723 1 98.88 114 GLY B N 1
ATOM 3080 C CA . GLY B 1 114 ? 6.484 0.93 -6.137 1 98.88 114 GLY B CA 1
ATOM 3081 C C . GLY B 1 114 ? 5.469 1.284 -5.066 1 98.88 114 GLY B C 1
ATOM 3082 O O . GLY B 1 114 ? 4.348 0.779 -5.078 1 98.88 114 GLY B O 1
ATOM 3083 N N . ASP B 1 115 ? 5.844 2.195 -4.164 1 98.94 115 ASP B N 1
ATOM 3084 C CA . ASP B 1 115 ? 4.934 2.66 -3.125 1 98.94 115 ASP B CA 1
ATOM 3085 C C . ASP B 1 115 ? 3.672 3.27 -3.732 1 98.94 115 ASP B C 1
ATOM 3087 O O . ASP B 1 115 ? 2.564 3.029 -3.248 1 98.94 115 ASP B O 1
ATOM 3091 N N . ALA B 1 116 ? 3.865 4.039 -4.742 1 98.88 116 ALA B N 1
ATOM 3092 C CA . ALA B 1 116 ? 2.764 4.738 -5.398 1 98.88 116 ALA B CA 1
ATOM 3093 C C . ALA B 1 116 ? 1.819 3.758 -6.082 1 98.88 116 ALA B C 1
ATOM 3095 O O . ALA B 1 116 ? 0.598 3.896 -5.996 1 98.88 116 ALA B O 1
ATOM 3096 N N . LEU B 1 117 ? 2.377 2.789 -6.762 1 98.94 117 LEU B N 1
ATOM 3097 C CA . LEU B 1 117 ? 1.56 1.805 -7.465 1 98.94 117 LEU B CA 1
ATOM 3098 C C . LEU B 1 117 ? 0.74 0.979 -6.477 1 98.94 117 LEU B C 1
ATOM 3100 O O . LEU B 1 117 ? -0.447 0.732 -6.707 1 98.94 117 LEU B O 1
ATOM 3104 N N . LEU B 1 118 ? 1.391 0.529 -5.398 1 98.94 118 LEU B N 1
ATOM 3105 C CA . LEU B 1 118 ? 0.672 -0.223 -4.375 1 98.94 118 LEU B CA 1
ATOM 3106 C C . LEU B 1 118 ? -0.499 0.587 -3.828 1 98.94 118 LEU B C 1
ATOM 3108 O O . LEU B 1 118 ? -1.613 0.073 -3.713 1 98.94 118 LEU B O 1
ATOM 3112 N N . THR B 1 119 ? -0.244 1.831 -3.529 1 98.94 119 THR B N 1
ATOM 3113 C CA . THR B 1 119 ? -1.28 2.701 -2.984 1 98.94 119 THR B CA 1
ATOM 3114 C C . THR B 1 119 ? -2.361 2.973 -4.027 1 98.94 119 THR B C 1
ATOM 3116 O O . THR B 1 119 ? -3.551 2.986 -3.705 1 98.94 119 THR B O 1
ATOM 3119 N N . GLU B 1 120 ? -1.937 3.16 -5.266 1 98.88 120 GLU B N 1
ATOM 3120 C CA . GLU B 1 120 ? -2.865 3.443 -6.355 1 98.88 120 GLU B CA 1
ATOM 3121 C C . GLU B 1 120 ? -3.861 2.303 -6.543 1 98.88 120 GLU B C 1
ATOM 3123 O O . GLU B 1 120 ? -5.016 2.535 -6.902 1 98.88 120 GLU B O 1
ATOM 3128 N N . ALA B 1 121 ? -3.398 1.118 -6.344 1 98.94 121 ALA B N 1
ATOM 3129 C CA . ALA B 1 121 ? -4.281 -0.043 -6.434 1 98.94 121 ALA B CA 1
ATOM 3130 C C . ALA B 1 121 ? -5.469 0.095 -5.484 1 98.94 121 ALA B C 1
ATOM 3132 O O . ALA B 1 121 ? -6.613 -0.132 -5.879 1 98.94 121 ALA B O 1
ATOM 3133 N N . PHE B 1 122 ? -5.215 0.508 -4.277 1 98.94 122 PHE B N 1
ATOM 3134 C CA . PHE B 1 122 ? -6.273 0.625 -3.279 1 98.94 122 PHE B CA 1
ATOM 3135 C C . PHE B 1 122 ? -7.133 1.856 -3.545 1 98.94 122 PHE B C 1
ATOM 3137 O O . PHE B 1 122 ? -8.336 1.847 -3.283 1 98.94 122 PHE B O 1
ATOM 3144 N N . ILE B 1 123 ? -6.512 2.93 -4.09 1 98.94 123 ILE B N 1
ATOM 3145 C CA . ILE B 1 123 ? -7.281 4.098 -4.508 1 98.94 123 ILE B CA 1
ATOM 3146 C C . ILE B 1 123 ? -8.305 3.691 -5.57 1 98.94 123 ILE B C 1
ATOM 3148 O O . ILE B 1 123 ? -9.484 4.027 -5.465 1 98.94 123 ILE B O 1
ATOM 3152 N N . LEU B 1 124 ? -7.855 2.924 -6.512 1 98.88 124 LEU B N 1
ATOM 3153 C CA . LEU B 1 124 ? -8.711 2.523 -7.625 1 98.88 124 LEU B CA 1
ATOM 3154 C C . LEU B 1 124 ? -9.859 1.645 -7.137 1 98.88 124 LEU B C 1
ATOM 3156 O O . LEU B 1 124 ? -11.016 1.864 -7.508 1 98.88 124 LEU B O 1
ATOM 3160 N N . MET B 1 125 ? -9.594 0.692 -6.289 1 98.88 125 MET B N 1
ATOM 3161 C CA . MET B 1 125 ? -10.617 -0.242 -5.82 1 98.88 125 MET B CA 1
ATOM 3162 C C . MET B 1 125 ? -11.625 0.458 -4.914 1 98.88 125 MET B C 1
ATOM 3164 O O . MET B 1 125 ? -12.773 0.035 -4.816 1 98.88 125 MET B O 1
ATOM 3168 N N . SER B 1 126 ? -11.18 1.554 -4.266 1 98.81 126 SER B N 1
ATOM 3169 C CA . SER B 1 126 ? -12.062 2.209 -3.301 1 98.81 126 SER B CA 1
ATOM 3170 C C . SER B 1 126 ? -12.742 3.426 -3.916 1 98.81 126 SER B C 1
ATOM 3172 O O . SER B 1 126 ? -13.453 4.164 -3.225 1 98.81 126 SER B O 1
ATOM 3174 N N . SER B 1 127 ? -12.57 3.646 -5.188 1 98.56 127 SER B N 1
ATOM 3175 C CA . SER B 1 127 ? -13.094 4.859 -5.812 1 98.56 127 SER B CA 1
ATOM 3176 C C . SER B 1 127 ? -14.617 4.906 -5.746 1 98.56 127 SER B C 1
ATOM 3178 O O . SER B 1 127 ? -15.281 3.873 -5.844 1 98.56 127 SER B O 1
ATOM 3180 N N . PRO B 1 128 ? -15.164 6.117 -5.625 1 98 128 PRO B N 1
ATOM 3181 C CA . PRO B 1 128 ? -16.625 6.25 -5.594 1 98 128 PRO B CA 1
ATOM 3182 C C . PRO B 1 128 ? -17.297 5.715 -6.855 1 98 128 PRO B C 1
ATOM 3184 O O . PRO B 1 128 ? -18.391 5.145 -6.785 1 98 128 PRO B O 1
ATOM 3187 N N . GLU B 1 129 ? -16.656 5.906 -7.949 1 97.81 129 GLU B N 1
ATOM 3188 C CA . GLU B 1 129 ? -17.203 5.41 -9.203 1 97.81 129 GLU B CA 1
ATOM 3189 C C . GLU B 1 129 ? -17.297 3.887 -9.203 1 97.81 129 GLU B C 1
ATOM 3191 O O . GLU B 1 129 ? -18.312 3.322 -9.648 1 97.81 129 GLU B O 1
ATOM 3196 N N . TYR B 1 130 ? -16.312 3.281 -8.719 1 98.25 130 TYR B N 1
ATOM 3197 C CA . TYR B 1 130 ? -16.328 1.824 -8.672 1 98.25 130 TYR B CA 1
ATOM 3198 C C . TYR B 1 130 ? -17.344 1.326 -7.652 1 98.25 130 TYR B C 1
ATOM 3200 O O . TYR B 1 130 ? -18.062 0.347 -7.898 1 98.25 130 TYR B O 1
ATOM 3208 N N . ALA B 1 131 ? -17.406 2.016 -6.52 1 97.38 131 ALA B N 1
ATOM 3209 C CA . ALA B 1 131 ? -18.375 1.662 -5.484 1 97.38 131 ALA B CA 1
ATOM 3210 C C . ALA B 1 131 ? -19.797 1.736 -6.016 1 97.38 131 ALA B C 1
ATOM 3212 O O . ALA B 1 131 ? -20.641 0.905 -5.668 1 97.38 131 ALA B O 1
ATOM 3213 N N . ALA B 1 132 ? -20.031 2.75 -6.801 1 97.38 132 ALA B N 1
ATOM 3214 C CA . ALA B 1 132 ? -21.375 2.924 -7.371 1 97.38 132 ALA B CA 1
ATOM 3215 C C . ALA B 1 132 ? -21.719 1.772 -8.312 1 97.38 132 ALA B C 1
ATOM 3217 O O . ALA B 1 132 ? -22.875 1.381 -8.422 1 97.38 132 ALA B O 1
ATOM 3218 N N . LYS B 1 133 ? -20.719 1.182 -8.891 1 97.12 133 LYS B N 1
ATOM 3219 C CA . LYS B 1 133 ? -20.922 0.135 -9.891 1 97.12 133 LYS B CA 1
ATOM 3220 C C . LYS B 1 133 ? -21.016 -1.24 -9.234 1 97.12 133 LYS B C 1
ATOM 3222 O O . LYS B 1 133 ? -21.938 -2.008 -9.508 1 97.12 133 LYS B O 1
ATOM 3227 N N . ALA B 1 134 ? -20.094 -1.56 -8.359 1 97.31 134 ALA B N 1
ATOM 3228 C CA . ALA B 1 134 ? -19.953 -2.922 -7.855 1 97.31 134 ALA B CA 1
ATOM 3229 C C . ALA B 1 134 ? -20.547 -3.059 -6.461 1 97.31 134 ALA B C 1
ATOM 3231 O O . ALA B 1 134 ? -20.844 -4.168 -6.008 1 97.31 134 ALA B O 1
ATOM 3232 N N . GLY B 1 135 ? -20.734 -1.919 -5.777 1 97.19 135 GLY B N 1
ATOM 3233 C CA . GLY B 1 135 ? -21.266 -1.943 -4.426 1 97.19 135 GLY B CA 1
ATOM 3234 C C . GLY B 1 135 ? -20.203 -2.084 -3.359 1 97.19 135 GLY B C 1
ATOM 3235 O O . GLY B 1 135 ? -19.266 -2.865 -3.514 1 97.19 135 GLY B O 1
ATOM 3236 N N . HIS B 1 136 ? -20.406 -1.387 -2.229 1 96.75 136 HIS B N 1
ATOM 3237 C CA . HIS B 1 136 ? -19.438 -1.361 -1.132 1 96.75 136 HIS B CA 1
ATOM 3238 C C . HIS B 1 136 ? -19.25 -2.754 -0.54 1 96.75 136 HIS B C 1
ATOM 3240 O O . HIS B 1 136 ? -18.125 -3.137 -0.205 1 96.75 136 HIS B O 1
ATOM 3246 N N . ALA B 1 137 ? -20.281 -3.518 -0.468 1 95.44 137 ALA B N 1
ATOM 3247 C CA . ALA B 1 137 ? -20.281 -4.801 0.229 1 95.44 137 ALA B CA 1
ATOM 3248 C C . ALA B 1 137 ? -19.484 -5.848 -0.542 1 95.44 137 ALA B C 1
ATOM 3250 O O . ALA B 1 137 ? -19.031 -6.836 0.034 1 95.44 137 ALA B O 1
ATOM 3251 N N . ARG B 1 138 ? -19.281 -5.645 -1.827 1 96.69 138 ARG B N 1
ATOM 3252 C CA . ARG B 1 138 ? -18.484 -6.562 -2.635 1 96.69 138 ARG B CA 1
ATOM 3253 C C . ARG B 1 138 ? -17.047 -6.09 -2.729 1 96.69 138 ARG B C 1
ATOM 3255 O O . ARG B 1 138 ? -16.109 -6.906 -2.73 1 96.69 138 ARG B O 1
ATOM 3262 N N . ILE B 1 139 ? -16.938 -4.793 -2.715 1 98.5 139 ILE B N 1
ATOM 3263 C CA . ILE B 1 139 ? -15.609 -4.227 -2.951 1 98.5 139 ILE B CA 1
ATOM 3264 C C . ILE B 1 139 ? -14.742 -4.402 -1.706 1 98.5 139 ILE B C 1
ATOM 3266 O O . ILE B 1 139 ? -13.562 -4.754 -1.807 1 98.5 139 ILE B O 1
ATOM 3270 N N . LEU B 1 140 ? -15.312 -4.191 -0.535 1 98.56 140 LEU B N 1
ATOM 3271 C CA . LEU B 1 140 ? -14.516 -4.191 0.686 1 98.56 140 LEU B CA 1
ATOM 3272 C C . LEU B 1 140 ? -13.906 -5.57 0.94 1 98.56 140 LEU B C 1
ATOM 3274 O O . LEU B 1 140 ? -12.719 -5.68 1.253 1 98.56 140 LEU B O 1
ATOM 3278 N N . PRO B 1 141 ? -14.664 -6.668 0.728 1 98.44 141 PRO B N 1
ATOM 3279 C CA . PRO B 1 141 ? -14.055 -7.992 0.852 1 98.44 141 PRO B CA 1
ATOM 3280 C C . PRO B 1 141 ? -12.953 -8.234 -0.175 1 98.44 141 PRO B C 1
ATOM 3282 O O . PRO B 1 141 ? -11.977 -8.938 0.112 1 98.44 141 PRO B O 1
ATOM 3285 N N . VAL B 1 142 ? -13.102 -7.684 -1.312 1 98.88 142 VAL B N 1
ATOM 3286 C CA . VAL B 1 142 ? -12.102 -7.82 -2.363 1 98.88 142 VAL B CA 1
ATOM 3287 C C . VAL B 1 142 ? -10.82 -7.094 -1.956 1 98.88 142 VAL B C 1
ATOM 3289 O O . VAL B 1 142 ? -9.719 -7.633 -2.092 1 98.88 142 VAL B O 1
ATOM 3292 N N . ILE B 1 143 ? -10.977 -5.895 -1.405 1 98.94 143 ILE B N 1
ATOM 3293 C CA . ILE B 1 143 ? -9.828 -5.145 -0.902 1 98.94 143 ILE B CA 1
ATOM 3294 C C . ILE B 1 143 ? -9.133 -5.941 0.198 1 98.94 143 ILE B C 1
ATOM 3296 O O . ILE B 1 143 ? -7.902 -6.039 0.217 1 98.94 143 ILE B O 1
ATOM 3300 N N . HIS B 1 144 ? -9.891 -6.523 1.03 1 98.88 144 HIS B N 1
ATOM 3301 C CA . HIS B 1 144 ? -9.352 -7.289 2.148 1 98.88 144 HIS B CA 1
ATOM 3302 C C . HIS B 1 144 ? -8.594 -8.516 1.658 1 98.88 144 HIS B C 1
ATOM 3304 O O . HIS B 1 144 ? -7.473 -8.781 2.107 1 98.88 144 HIS B O 1
ATOM 3310 N N . GLU B 1 145 ? -9.172 -9.242 0.738 1 98.75 145 GLU B N 1
ATOM 3311 C CA . GLU B 1 145 ? -8.57 -10.453 0.198 1 98.75 145 GLU B CA 1
ATOM 3312 C C . GLU B 1 145 ? -7.266 -10.141 -0.531 1 98.75 145 GLU B C 1
ATOM 3314 O O . GLU B 1 145 ? -6.25 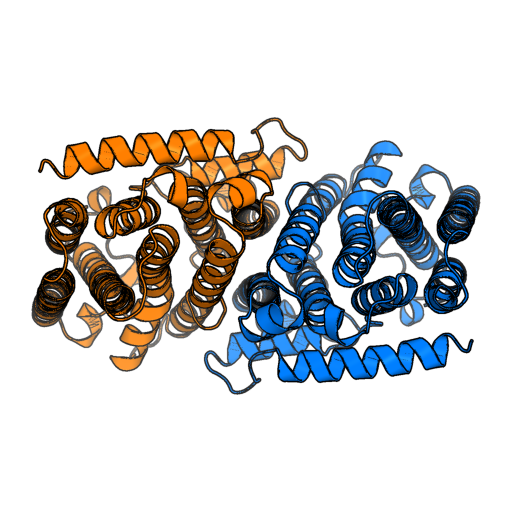-10.812 -0.315 1 98.75 145 GLU B O 1
ATOM 3319 N N . ILE B 1 146 ? -7.328 -9.164 -1.368 1 98.88 146 ILE B N 1
ATOM 3320 C CA . ILE B 1 146 ? -6.141 -8.781 -2.129 1 98.88 146 ILE B CA 1
ATOM 3321 C C . ILE B 1 146 ? -5.059 -8.281 -1.178 1 98.88 146 ILE B C 1
ATOM 3323 O O . ILE B 1 146 ? -3.881 -8.625 -1.334 1 98.88 146 ILE B O 1
ATOM 3327 N N . GLY B 1 147 ? -5.43 -7.516 -0.146 1 98.88 147 GLY B N 1
ATOM 3328 C CA . GLY B 1 147 ? -4.484 -7.07 0.867 1 98.88 147 GLY B CA 1
ATOM 3329 C C . GLY B 1 147 ? -3.789 -8.219 1.578 1 98.88 147 GLY B C 1
ATOM 3330 O O . GLY B 1 147 ? -2.561 -8.242 1.663 1 98.88 147 GLY B O 1
ATOM 3331 N N . ILE B 1 148 ? -4.547 -9.164 2.033 1 98.69 148 ILE B N 1
ATOM 3332 C CA . ILE B 1 148 ? -4 -10.305 2.76 1 98.69 148 ILE B CA 1
ATOM 3333 C C . ILE B 1 148 ? -3.004 -11.055 1.875 1 98.69 148 ILE B C 1
ATOM 3335 O O . ILE B 1 148 ? -1.901 -11.391 2.316 1 98.69 148 ILE B O 1
ATOM 3339 N N . CYS B 1 149 ? -3.344 -11.234 0.666 1 98.75 149 CYS B N 1
ATOM 3340 C CA . CYS B 1 149 ? -2.523 -12.016 -0.256 1 98.75 149 CYS B CA 1
ATOM 3341 C C . CYS B 1 149 ? -1.285 -11.227 -0.677 1 98.75 149 CYS B C 1
ATOM 3343 O O . CYS B 1 149 ? -0.245 -11.82 -0.975 1 98.75 149 CYS B O 1
ATOM 3345 N N . ALA B 1 150 ? -1.366 -9.906 -0.66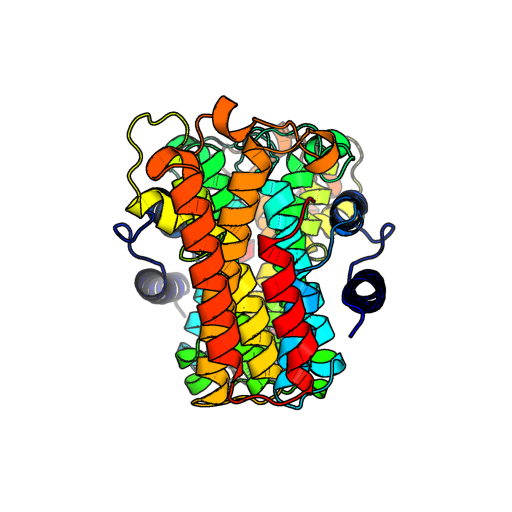7 1 98.81 150 ALA B N 1
ATOM 3346 C CA . ALA B 1 150 ? -0.247 -9.062 -1.076 1 98.81 150 ALA B CA 1
ATOM 3347 C C . ALA B 1 150 ? 0.657 -8.734 0.109 1 98.81 150 ALA B C 1
ATOM 3349 O O . ALA B 1 150 ? 1.787 -8.273 -0.072 1 98.81 150 ALA B O 1
ATOM 3350 N N . GLY B 1 151 ? 0.202 -8.953 1.36 1 98.69 151 GLY B N 1
ATOM 3351 C CA . GLY B 1 151 ? 0.852 -8.453 2.564 1 98.69 151 GLY B CA 1
ATOM 3352 C C . GLY B 1 151 ? 1.912 -9.398 3.1 1 98.69 151 GLY B C 1
ATOM 3353 O O . GLY B 1 151 ? 2.434 -10.234 2.361 1 98.69 151 GLY B O 1
ATOM 3354 N N . SER B 1 152 ? 2.279 -9.258 4.375 1 98.5 152 SER B N 1
ATOM 3355 C CA . SER B 1 152 ? 3.389 -9.961 5.012 1 98.5 152 SER B CA 1
ATOM 3356 C C . SER B 1 152 ? 3.074 -11.438 5.191 1 98.5 152 SER B C 1
ATOM 3358 O O . SER B 1 152 ? 3.982 -12.258 5.363 1 98.5 152 SER B O 1
ATOM 3360 N N . ARG B 1 153 ? 1.797 -11.781 5.109 1 97.5 153 ARG B N 1
ATOM 3361 C CA . ARG B 1 153 ? 1.41 -13.188 5.211 1 97.5 153 ARG B CA 1
ATOM 3362 C C . ARG B 1 153 ? 1.083 -13.766 3.84 1 97.5 153 ARG B C 1
ATOM 3364 O O . ARG B 1 153 ? 0.574 -14.883 3.736 1 97.5 153 ARG B O 1
ATOM 3371 N N . GLY B 1 154 ? 1.31 -13 2.814 1 98.38 154 GLY B N 1
ATOM 3372 C CA . GLY B 1 154 ? 1.173 -13.367 1.414 1 98.38 154 GLY B CA 1
ATOM 3373 C C . GLY B 1 154 ? 2.43 -13.109 0.604 1 98.38 154 GLY B C 1
ATOM 3374 O O . GLY B 1 154 ? 3.518 -13.562 0.977 1 98.38 154 GLY B O 1
ATOM 3375 N N . MET B 1 155 ? 2.326 -12.297 -0.38 1 98.56 155 MET B N 1
ATOM 3376 C CA . MET B 1 155 ? 3.365 -12.055 -1.377 1 98.56 155 MET B CA 1
ATOM 3377 C C . MET B 1 155 ? 4.629 -11.5 -0.725 1 98.56 155 MET B C 1
ATOM 3379 O O . MET B 1 155 ? 5.73 -11.977 -0.997 1 98.56 155 MET B O 1
ATOM 3383 N N . VAL B 1 156 ? 4.484 -10.508 0.155 1 98.81 156 VAL B N 1
ATOM 3384 C CA . VAL B 1 156 ? 5.641 -9.906 0.806 1 98.81 156 VAL B CA 1
ATOM 3385 C C . VAL B 1 156 ? 6.348 -10.945 1.671 1 98.81 156 VAL B C 1
ATOM 3387 O O . VAL B 1 156 ? 7.578 -11.023 1.678 1 98.81 156 VAL B O 1
ATOM 3390 N N . GLY B 1 157 ? 5.531 -11.703 2.395 1 98.38 157 GLY B N 1
ATOM 3391 C CA . GLY B 1 157 ? 6.109 -12.766 3.205 1 98.38 157 GLY B CA 1
ATOM 3392 C C . GLY B 1 157 ? 6.863 -13.797 2.385 1 98.38 157 GLY B C 1
ATOM 3393 O O . GLY B 1 157 ? 7.938 -14.258 2.783 1 98.38 157 GLY B O 1
ATOM 3394 N N . GLY B 1 158 ? 6.301 -14.219 1.248 1 97.38 158 GLY B N 1
ATOM 3395 C CA . GLY B 1 158 ? 6.988 -15.109 0.331 1 97.38 158 GLY B CA 1
ATOM 3396 C C . GLY B 1 158 ? 8.32 -14.562 -0.152 1 97.38 158 GLY B C 1
ATOM 3397 O O . GLY B 1 158 ? 9.305 -15.297 -0.231 1 97.38 158 GLY B O 1
ATOM 3398 N N . GLN B 1 159 ? 8.383 -13.289 -0.479 1 96.88 159 GLN B N 1
ATOM 3399 C CA . GLN B 1 159 ? 9.609 -12.633 -0.916 1 96.88 159 GLN B CA 1
ATOM 3400 C C . GLN B 1 159 ? 10.672 -12.648 0.185 1 96.88 159 GLN B C 1
ATOM 3402 O O . GLN B 1 159 ? 11.852 -12.867 -0.087 1 96.88 159 GLN B O 1
ATOM 3407 N N . VAL B 1 160 ? 10.242 -12.414 1.419 1 97.94 160 VAL B N 1
ATOM 3408 C CA . VAL B 1 160 ? 11.148 -12.414 2.562 1 97.94 160 VAL B CA 1
ATOM 3409 C C . VAL B 1 160 ? 11.82 -13.773 2.693 1 97.94 160 VAL B C 1
ATOM 3411 O O . VAL B 1 160 ? 13.047 -13.867 2.781 1 97.94 160 VAL B O 1
ATOM 3414 N N . VAL B 1 161 ? 11.039 -14.812 2.668 1 96.44 161 VAL B N 1
ATOM 3415 C CA . VAL B 1 161 ? 11.562 -16.156 2.859 1 96.44 161 VAL B CA 1
ATOM 3416 C C . VAL B 1 161 ? 12.414 -16.562 1.653 1 96.44 161 VAL B C 1
ATOM 3418 O O . VAL B 1 161 ? 13.422 -17.25 1.799 1 96.44 161 VAL B O 1
ATOM 3421 N N . ASP B 1 162 ? 11.961 -16.125 0.463 1 93.56 162 ASP B N 1
ATOM 3422 C CA . ASP B 1 162 ? 12.758 -16.359 -0.739 1 93.56 162 ASP B CA 1
ATOM 3423 C C . ASP B 1 162 ? 14.164 -15.781 -0.594 1 93.56 162 ASP B C 1
ATOM 3425 O O . ASP B 1 162 ? 15.156 -16.453 -0.859 1 93.56 162 ASP B O 1
ATOM 3429 N N . MET B 1 163 ? 14.25 -14.539 -0.145 1 93.69 163 MET B N 1
ATOM 3430 C CA . MET B 1 163 ? 15.531 -13.859 0.035 1 93.69 163 MET B CA 1
ATOM 3431 C C . MET B 1 163 ? 16.359 -14.555 1.104 1 93.69 163 MET B C 1
ATOM 3433 O O . MET B 1 163 ? 17.562 -14.75 0.925 1 93.69 163 MET B O 1
ATOM 3437 N N . GLU B 1 164 ? 15.719 -14.961 2.15 1 93.81 164 GLU B N 1
ATOM 3438 C CA . GLU B 1 164 ? 16.422 -15.586 3.27 1 93.81 164 GLU B CA 1
ATOM 3439 C C . GLU B 1 164 ? 16.922 -16.984 2.895 1 93.81 164 GLU B C 1
ATOM 3441 O O . GLU B 1 164 ? 17.812 -17.516 3.547 1 93.81 164 GLU B O 1
ATOM 3446 N N . SER B 1 165 ? 16.328 -17.578 1.881 1 91.5 165 SER B N 1
ATOM 3447 C CA . SER B 1 165 ? 16.672 -18.922 1.457 1 91.5 165 SER B CA 1
ATOM 3448 C C . SER B 1 165 ? 17.797 -18.906 0.421 1 91.5 165 SER B C 1
ATOM 3450 O O . SER B 1 165 ? 18.391 -19.953 0.13 1 91.5 165 SER B O 1
ATOM 3452 N N . GLU B 1 166 ? 18.047 -17.781 -0.102 1 86.38 166 GLU B N 1
ATOM 3453 C CA . GLU B 1 166 ? 19.062 -17.672 -1.146 1 86.38 166 GLU B CA 1
ATOM 3454 C C . GLU B 1 166 ? 20.438 -18.109 -0.628 1 86.38 166 GLU B C 1
ATOM 3456 O O . GLU B 1 166 ? 20.859 -17.672 0.441 1 86.38 166 GLU B O 1
ATOM 3461 N N . GLY B 1 167 ? 21.078 -18.922 -1.317 1 80 167 GLY B N 1
ATOM 3462 C CA . GLY B 1 167 ? 22.438 -19.359 -0.991 1 80 167 GLY B CA 1
ATOM 3463 C C . GLY B 1 167 ? 22.469 -20.5 0.005 1 80 167 GLY B C 1
ATOM 3464 O O . GLY B 1 167 ? 23.531 -21.047 0.295 1 80 167 GLY B O 1
ATOM 3465 N N . LYS B 1 168 ? 21.297 -20.891 0.456 1 82.75 168 LYS B N 1
ATOM 3466 C CA . LYS B 1 168 ? 21.25 -22.016 1.394 1 82.75 168 LYS B CA 1
ATOM 3467 C C . LYS B 1 168 ? 21.25 -23.344 0.657 1 82.75 168 LYS B C 1
ATOM 3469 O O . LYS B 1 168 ? 20.562 -23.484 -0.365 1 82.75 168 LYS B O 1
ATOM 3474 N N . LYS B 1 169 ? 22.094 -24.234 1 1 75.56 169 LYS B N 1
ATOM 3475 C CA . LYS B 1 169 ? 22.297 -25.5 0.293 1 75.56 169 LYS B CA 1
ATOM 3476 C C . LYS B 1 169 ? 21.188 -26.5 0.628 1 75.56 169 LYS B C 1
ATOM 3478 O O . LYS B 1 169 ? 20.812 -27.312 -0.21 1 75.56 169 LYS B O 1
ATOM 3483 N N . ASP B 1 170 ? 20.609 -26.375 1.788 1 81.06 170 ASP B N 1
ATOM 3484 C CA . ASP B 1 170 ? 19.688 -27.438 2.205 1 81.06 170 ASP B CA 1
ATOM 3485 C C . ASP B 1 170 ? 18.297 -26.875 2.482 1 81.06 170 ASP B C 1
ATOM 3487 O O . ASP B 1 170 ? 17.766 -27.031 3.584 1 81.06 170 ASP B O 1
ATOM 3491 N N . ILE B 1 171 ? 17.719 -26.391 1.303 1 86.81 171 ILE B N 1
ATOM 3492 C CA . ILE B 1 171 ? 16.344 -25.922 1.476 1 86.81 171 ILE B CA 1
ATOM 3493 C C . ILE B 1 171 ? 15.375 -27.094 1.327 1 86.81 171 ILE B C 1
ATOM 3495 O O . ILE B 1 171 ? 15.5 -27.906 0.405 1 86.81 171 ILE B O 1
ATOM 3499 N N . ASP B 1 172 ? 14.492 -27.203 2.268 1 89.56 172 ASP B N 1
ATOM 3500 C CA . ASP B 1 172 ? 13.562 -28.344 2.244 1 89.56 172 ASP B CA 1
ATOM 3501 C C . ASP B 1 172 ? 12.312 -28 1.426 1 89.56 172 ASP B C 1
ATOM 3503 O O . ASP B 1 172 ? 12.102 -26.844 1.054 1 89.56 172 ASP B O 1
ATOM 3507 N N . LEU B 1 173 ? 11.578 -28.984 1.141 1 89.5 173 LEU B N 1
ATOM 3508 C CA . LEU B 1 173 ? 10.398 -28.875 0.288 1 89.5 173 LEU B CA 1
ATOM 3509 C C . LEU B 1 173 ? 9.359 -27.953 0.917 1 89.5 173 LEU B C 1
ATOM 3511 O O . LEU B 1 173 ? 8.664 -27.234 0.208 1 89.5 173 LEU B O 1
ATOM 3515 N N . ALA B 1 174 ? 9.242 -28 2.178 1 92.44 174 ALA B N 1
ATOM 3516 C CA . ALA B 1 174 ? 8.266 -27.172 2.883 1 92.44 174 ALA B CA 1
ATOM 3517 C C . ALA B 1 174 ? 8.547 -25.688 2.674 1 92.44 174 ALA B C 1
ATOM 3519 O O . ALA B 1 174 ? 7.621 -24.891 2.508 1 92.44 174 ALA B O 1
ATOM 3520 N N . THR B 1 175 ? 9.773 -25.344 2.688 1 93.56 175 THR B N 1
ATOM 3521 C CA . THR B 1 175 ? 10.18 -23.969 2.473 1 93.56 175 THR B CA 1
ATOM 3522 C C . THR B 1 175 ? 9.898 -23.531 1.035 1 93.56 175 THR B C 1
ATOM 3524 O O . THR B 1 175 ? 9.391 -22.438 0.798 1 93.56 175 THR B O 1
ATOM 3527 N N . VAL B 1 176 ? 10.219 -24.406 0.12 1 92.31 176 VAL B N 1
ATOM 3528 C CA . VAL B 1 176 ? 9.969 -24.109 -1.288 1 92.31 176 VAL B CA 1
ATOM 3529 C C . VAL B 1 176 ? 8.469 -23.922 -1.516 1 92.31 176 VAL B C 1
ATOM 3531 O O . VAL B 1 176 ? 8.055 -22.984 -2.197 1 92.31 176 VAL B O 1
ATOM 3534 N N . GLN B 1 177 ? 7.73 -24.75 -0.915 1 92.69 177 GLN B N 1
ATOM 3535 C CA . GLN B 1 177 ? 6.277 -24.656 -1.037 1 92.69 177 GLN B CA 1
ATOM 3536 C C . GLN B 1 177 ? 5.754 -23.359 -0.442 1 92.69 177 GLN B C 1
ATOM 3538 O O . GLN B 1 177 ? 4.844 -22.734 -0.993 1 92.69 177 GLN B O 1
ATOM 3543 N N . TYR B 1 178 ? 6.297 -23 0.68 1 94.75 178 TYR B N 1
ATOM 3544 C CA . TYR B 1 178 ? 5.91 -21.734 1.306 1 94.75 178 TYR B CA 1
ATOM 3545 C C . TYR B 1 178 ? 6.16 -20.562 0.365 1 94.75 178 TYR B C 1
ATOM 3547 O O . TYR B 1 178 ? 5.281 -19.719 0.169 1 94.75 178 TYR B O 1
ATOM 3555 N N . ILE B 1 179 ? 7.328 -20.562 -0.2 1 95 179 ILE B N 1
ATOM 3556 C CA . ILE B 1 179 ? 7.719 -19.469 -1.085 1 95 179 ILE B CA 1
ATOM 3557 C C . ILE B 1 179 ? 6.789 -19.422 -2.293 1 95 179 ILE B C 1
ATOM 3559 O O . ILE B 1 179 ? 6.234 -18.359 -2.619 1 95 179 ILE B O 1
ATOM 3563 N N . HIS B 1 180 ? 6.469 -20.516 -2.889 1 94.19 180 HIS B N 1
ATOM 3564 C CA . HIS B 1 180 ? 5.66 -20.562 -4.102 1 94.19 180 HIS B CA 1
ATOM 3565 C C . HIS B 1 180 ? 4.211 -20.188 -3.816 1 94.19 180 HIS B C 1
ATOM 3567 O O . HIS B 1 180 ? 3.59 -19.453 -4.594 1 94.19 180 HIS B O 1
ATOM 3573 N N . THR B 1 181 ? 3.73 -20.656 -2.701 1 95.69 181 THR B N 1
ATOM 3574 C CA . THR B 1 181 ? 2.35 -20.406 -2.307 1 95.69 181 THR B CA 1
ATOM 3575 C C . THR B 1 181 ? 2.137 -18.922 -2.008 1 95.69 181 THR B C 1
ATOM 3577 O O . THR B 1 181 ? 1.079 -18.359 -2.312 1 95.69 181 THR B O 1
ATOM 3580 N N . HIS B 1 182 ? 3.146 -18.297 -1.505 1 97 182 HIS B N 1
ATOM 3581 C CA . HIS B 1 182 ? 2.969 -16.938 -1.02 1 97 182 HIS B CA 1
ATOM 3582 C C . HIS B 1 182 ? 3.49 -15.922 -2.029 1 97 182 HIS B C 1
ATOM 3584 O O . HIS B 1 182 ? 2.75 -15.031 -2.461 1 97 182 HIS B O 1
ATOM 3590 N N . LYS B 1 183 ? 4.75 -16.094 -2.523 1 94.94 183 LYS B N 1
ATOM 3591 C CA . LYS B 1 183 ? 5.379 -15.109 -3.406 1 94.94 183 LYS B CA 1
ATOM 3592 C C . LYS B 1 183 ? 4.629 -15 -4.73 1 94.94 183 LYS B C 1
ATOM 3594 O O . LYS B 1 183 ? 4.445 -13.906 -5.258 1 94.94 183 LYS B O 1
ATOM 3599 N N . THR B 1 184 ? 4.125 -16.125 -5.234 1 92.5 184 THR B N 1
ATOM 3600 C CA . THR B 1 184 ? 3.494 -16.125 -6.551 1 92.5 184 THR B CA 1
ATOM 3601 C C . THR B 1 184 ? 2.043 -16.594 -6.453 1 92.5 184 THR B C 1
ATOM 3603 O O . THR B 1 184 ? 1.139 -15.914 -6.953 1 92.5 184 THR B O 1
ATOM 3606 N N . GLY B 1 185 ? 1.809 -17.641 -5.773 1 96 185 GLY B N 1
ATOM 3607 C CA . GLY B 1 185 ? 0.498 -18.266 -5.719 1 96 185 GLY B CA 1
ATOM 3608 C C . GLY B 1 185 ? -0.561 -17.375 -5.082 1 96 185 GLY B C 1
ATOM 3609 O O . GLY B 1 185 ? -1.728 -17.422 -5.48 1 96 185 GLY B O 1
ATOM 3610 N N . ALA B 1 186 ? -0.142 -16.594 -4.145 1 97.88 186 ALA B N 1
ATOM 3611 C CA . ALA B 1 186 ? -1.091 -15.797 -3.373 1 97.88 186 ALA B CA 1
ATOM 3612 C C . ALA B 1 186 ? -1.843 -14.812 -4.27 1 97.88 186 ALA B C 1
ATOM 3614 O O . ALA B 1 186 ? -3.066 -14.688 -4.176 1 97.88 186 ALA B O 1
ATOM 3615 N N . LEU B 1 187 ? -1.149 -14.148 -5.137 1 98.38 187 LEU B N 1
ATOM 3616 C CA . LEU B 1 187 ? -1.802 -13.141 -5.969 1 98.38 187 LEU B CA 1
ATOM 3617 C C . LEU B 1 187 ? -2.648 -13.805 -7.055 1 98.38 187 LEU B C 1
ATOM 3619 O O . LEU B 1 187 ? -3.66 -13.242 -7.48 1 98.38 187 LEU B O 1
ATOM 3623 N N . MET B 1 188 ? -2.299 -14.961 -7.48 1 97.06 188 MET B N 1
ATOM 3624 C CA . MET B 1 188 ? -3.131 -15.68 -8.438 1 97.06 188 MET B CA 1
ATOM 3625 C C . MET B 1 188 ? -4.438 -16.125 -7.793 1 97.06 188 MET B C 1
ATOM 3627 O O . MET B 1 188 ? -5.512 -15.953 -8.367 1 97.06 188 MET B O 1
ATOM 3631 N N . LYS B 1 189 ? -4.266 -16.688 -6.625 1 98.44 189 LYS B N 1
ATOM 3632 C CA . LYS B 1 189 ? -5.449 -17.062 -5.859 1 98.44 189 LYS B CA 1
ATOM 3633 C C . LYS B 1 189 ? -6.355 -15.867 -5.629 1 98.44 189 LYS B C 1
ATOM 3635 O O . LYS B 1 189 ? -7.57 -15.953 -5.824 1 98.44 189 LYS B O 1
ATOM 3640 N N . ALA B 1 190 ? -5.754 -14.758 -5.254 1 98.81 190 ALA B N 1
ATOM 3641 C CA . ALA B 1 190 ? -6.516 -13.539 -4.984 1 98.81 190 ALA B CA 1
ATOM 3642 C C . ALA B 1 190 ? -7.25 -13.07 -6.238 1 98.81 190 ALA B C 1
ATOM 3644 O O . ALA B 1 190 ? -8.375 -12.562 -6.152 1 98.81 190 ALA B O 1
ATOM 3645 N N . SER B 1 191 ? -6.605 -13.172 -7.352 1 98.81 191 SER B N 1
ATOM 3646 C CA . SER B 1 191 ? -7.223 -12.758 -8.609 1 98.81 191 SER B CA 1
ATOM 3647 C C . SER B 1 191 ? -8.508 -13.531 -8.875 1 98.81 191 SER B C 1
ATOM 3649 O O . SER B 1 191 ? -9.562 -12.938 -9.125 1 98.81 191 SER B O 1
ATOM 3651 N N . VAL B 1 192 ? -8.422 -14.789 -8.734 1 98.88 192 VAL B N 1
ATOM 3652 C CA . VAL B 1 192 ? -9.57 -15.641 -9.031 1 98.88 192 VAL B CA 1
ATOM 3653 C C . VAL B 1 192 ? -10.664 -15.414 -7.984 1 98.88 192 VAL B C 1
ATOM 3655 O O . VAL B 1 192 ? -11.828 -15.203 -8.328 1 98.88 192 VAL B O 1
ATOM 3658 N N . LYS B 1 193 ? -10.266 -15.422 -6.746 1 98.88 193 LYS B N 1
ATOM 3659 C CA . LYS B 1 193 ? -11.234 -15.273 -5.668 1 98.88 193 LYS B CA 1
ATOM 3660 C C . LYS B 1 193 ? -11.914 -13.906 -5.73 1 98.88 193 LYS B C 1
ATOM 3662 O O . LYS B 1 193 ? -13.133 -13.805 -5.551 1 98.88 193 LYS B O 1
ATOM 3667 N N . ALA B 1 194 ? -11.148 -12.891 -5.945 1 98.88 194 ALA B N 1
ATOM 3668 C CA . ALA B 1 194 ? -11.703 -11.539 -6.059 1 98.88 194 ALA B CA 1
ATOM 3669 C C . ALA B 1 194 ? -12.688 -11.453 -7.219 1 98.88 194 ALA B C 1
ATOM 3671 O O . ALA B 1 194 ? -13.766 -10.859 -7.09 1 98.88 194 ALA B O 1
ATOM 3672 N N . GLY B 1 195 ? -12.297 -12.039 -8.359 1 98.88 195 GLY B N 1
ATOM 3673 C CA . GLY B 1 195 ? -13.227 -12.086 -9.484 1 98.88 195 GLY B CA 1
ATOM 3674 C C . GLY B 1 195 ? -14.539 -12.766 -9.148 1 98.88 195 GLY B C 1
ATOM 3675 O O . GLY B 1 195 ? -15.609 -12.273 -9.508 1 98.88 195 GLY B O 1
ATOM 3676 N N . ALA B 1 196 ? -14.422 -13.859 -8.461 1 98.88 196 ALA B N 1
ATOM 3677 C CA . ALA B 1 196 ? -15.609 -14.617 -8.078 1 98.88 196 ALA B CA 1
ATOM 3678 C C . ALA B 1 196 ? -16.484 -13.805 -7.129 1 98.88 196 ALA B C 1
ATOM 3680 O O . ALA B 1 196 ? -17.719 -13.773 -7.289 1 98.88 196 ALA B O 1
ATOM 3681 N N . ILE B 1 197 ? -15.891 -13.117 -6.18 1 98.75 197 ILE B N 1
ATOM 3682 C CA . ILE B 1 197 ? -16.641 -12.281 -5.242 1 98.75 197 ILE B CA 1
ATOM 3683 C C . ILE B 1 197 ? -17.359 -11.172 -6 1 98.75 197 ILE B C 1
ATOM 3685 O O . ILE B 1 197 ? -18.562 -10.961 -5.793 1 98.75 197 ILE B O 1
ATOM 3689 N N . LEU B 1 198 ? -16.688 -10.555 -6.887 1 98.75 198 LEU B N 1
ATOM 3690 C CA . LEU B 1 198 ? -17.25 -9.445 -7.645 1 98.75 198 LEU B CA 1
ATOM 3691 C C . LEU B 1 198 ? -18.375 -9.93 -8.57 1 98.75 198 LEU B C 1
ATOM 3693 O O . LEU B 1 198 ? -19.312 -9.188 -8.844 1 98.75 198 LEU B O 1
ATOM 3697 N N . GLY B 1 199 ? -18.234 -11.156 -8.984 1 98.31 199 GLY B N 1
ATOM 3698 C CA . GLY B 1 199 ? -19.25 -11.734 -9.844 1 98.31 199 GLY B CA 1
ATOM 3699 C C . GLY B 1 199 ? -20.453 -12.242 -9.078 1 98.31 199 GLY B C 1
ATOM 3700 O O . GLY B 1 199 ? -21.438 -12.672 -9.672 1 98.31 199 GLY B O 1
ATOM 3701 N N . GLY B 1 200 ? -20.344 -12.312 -7.73 1 97.56 200 GLY B N 1
ATOM 3702 C CA . GLY B 1 200 ? -21.5 -12.641 -6.914 1 97.56 200 GLY B CA 1
ATOM 3703 C C . GLY B 1 200 ? -21.453 -14.039 -6.328 1 97.56 200 GLY B C 1
ATOM 3704 O O . GLY B 1 200 ? -22.422 -14.516 -5.75 1 97.56 200 GLY B O 1
ATOM 3705 N N . ALA B 1 201 ? -20.312 -14.695 -6.453 1 97.56 201 ALA B N 1
ATOM 3706 C CA . ALA B 1 201 ? -20.188 -16.047 -5.93 1 97.56 201 ALA B CA 1
ATOM 3707 C C . ALA B 1 201 ? -20.188 -16.047 -4.402 1 97.56 201 ALA B C 1
ATOM 3709 O O . ALA B 1 201 ? -19.578 -15.18 -3.777 1 97.56 201 ALA B O 1
ATOM 3710 N N . GLU B 1 202 ? -20.859 -17.031 -3.834 1 96.38 202 GLU B N 1
ATOM 3711 C CA . GLU B 1 202 ? -20.875 -17.297 -2.398 1 96.38 202 GLU B CA 1
ATOM 3712 C C . GLU B 1 202 ? -20.812 -18.797 -2.113 1 96.38 202 GLU B C 1
ATOM 3714 O O . GLU B 1 202 ? -20.859 -19.609 -3.035 1 96.38 202 GLU B O 1
ATOM 3719 N N . GLY B 1 203 ? -20.516 -19.125 -0.894 1 96.88 203 GLY B N 1
ATOM 3720 C CA . GLY B 1 203 ? -20.594 -20.516 -0.456 1 96.88 203 GLY B CA 1
ATOM 3721 C C . GLY B 1 203 ? -19.703 -21.438 -1.261 1 96.88 203 GLY B C 1
ATOM 3722 O O . GLY B 1 203 ? -18.516 -21.172 -1.431 1 96.88 203 GLY B O 1
ATOM 3723 N N . ASP B 1 204 ? -20.328 -22.453 -1.889 1 97.81 204 ASP B N 1
ATOM 3724 C CA . ASP B 1 204 ? -19.609 -23.516 -2.568 1 97.81 204 ASP B CA 1
ATOM 3725 C C . ASP B 1 204 ? -18.953 -23.016 -3.848 1 97.81 204 ASP B C 1
ATOM 3727 O O . ASP B 1 204 ? -17.859 -23.469 -4.211 1 97.81 204 ASP B O 1
ATOM 3731 N N . ALA B 1 205 ? -19.656 -22.109 -4.473 1 98.25 205 ALA B N 1
ATOM 3732 C CA . ALA B 1 205 ? -19.109 -21.562 -5.707 1 98.25 205 ALA B CA 1
ATOM 3733 C C . ALA B 1 205 ? -17.812 -20.812 -5.434 1 98.25 205 ALA B C 1
ATOM 3735 O O . ALA B 1 205 ? -16.828 -20.953 -6.172 1 98.25 205 ALA B O 1
ATOM 3736 N N . LEU B 1 206 ? -17.844 -20.031 -4.387 1 98.5 206 LEU B N 1
ATOM 3737 C CA . LEU B 1 206 ? -16.641 -19.281 -4.016 1 98.5 206 LEU B CA 1
ATOM 3738 C C . LEU B 1 206 ? -15.531 -20.219 -3.564 1 98.5 206 LEU B C 1
ATOM 3740 O O . LEU B 1 206 ? -14.367 -20 -3.902 1 98.5 206 LEU B O 1
ATOM 3744 N N . ALA B 1 207 ? -15.867 -21.234 -2.861 1 98.56 207 ALA B N 1
ATOM 3745 C CA . ALA B 1 207 ? -14.883 -22.203 -2.402 1 98.56 207 ALA B CA 1
ATOM 3746 C C . ALA B 1 207 ? -14.234 -22.922 -3.58 1 98.56 207 ALA B C 1
ATOM 3748 O O . ALA B 1 207 ? -13.023 -23.156 -3.578 1 98.56 207 ALA B O 1
ATOM 3749 N N . ALA B 1 208 ? -15.055 -23.25 -4.52 1 98.69 208 ALA B N 1
ATOM 3750 C CA . ALA B 1 208 ? -14.555 -23.938 -5.711 1 98.69 208 ALA B CA 1
ATOM 3751 C C . ALA B 1 208 ? -13.602 -23.047 -6.496 1 98.69 208 ALA B C 1
ATOM 3753 O O . ALA B 1 208 ? -12.539 -23.5 -6.938 1 98.69 208 ALA B O 1
ATOM 3754 N N . MET B 1 209 ? -13.977 -21.812 -6.641 1 98.75 209 MET B N 1
ATOM 3755 C CA . MET B 1 209 ? -13.117 -20.859 -7.332 1 98.75 209 MET B CA 1
ATOM 3756 C C . MET B 1 209 ? -11.805 -20.656 -6.578 1 98.75 209 MET B C 1
ATOM 3758 O O . MET B 1 209 ? -10.742 -20.547 -7.191 1 98.75 209 MET B O 1
ATOM 3762 N N . THR B 1 210 ? -11.898 -20.594 -5.297 1 98.69 210 THR B N 1
ATOM 3763 C CA . THR B 1 210 ? -10.711 -20.438 -4.469 1 98.69 210 THR B CA 1
ATOM 3764 C C . THR B 1 210 ? -9.766 -21.625 -4.645 1 98.69 210 THR B C 1
ATOM 3766 O O . THR B 1 210 ? -8.555 -21.438 -4.777 1 98.69 210 THR B O 1
ATOM 3769 N N . ARG B 1 211 ? -10.297 -22.812 -4.719 1 98.44 211 ARG B N 1
ATOM 3770 C CA . ARG B 1 211 ? -9.508 -24.016 -4.934 1 98.44 211 ARG B CA 1
ATOM 3771 C C . ARG B 1 211 ? -8.812 -23.984 -6.293 1 98.44 211 ARG B C 1
ATOM 3773 O O . ARG B 1 211 ? -7.648 -24.359 -6.41 1 98.44 211 ARG B O 1
ATOM 3780 N N . TYR B 1 212 ? -9.586 -23.562 -7.25 1 98.69 212 TYR B N 1
ATOM 3781 C CA . TYR B 1 212 ? -9 -23.391 -8.57 1 98.69 212 TYR B CA 1
ATOM 3782 C C . TYR B 1 212 ? -7.812 -22.438 -8.523 1 98.69 212 TYR B C 1
ATOM 3784 O O . TYR B 1 212 ? -6.738 -22.75 -9.039 1 98.69 212 TYR B O 1
ATOM 3792 N N . GLY B 1 213 ? -8.008 -21.281 -7.898 1 98.38 213 GLY B N 1
ATOM 3793 C CA . GLY B 1 213 ? -6.957 -20.281 -7.801 1 98.38 213 GLY B CA 1
ATOM 3794 C C . GLY B 1 213 ? -5.715 -20.781 -7.09 1 98.38 213 GLY B C 1
ATOM 3795 O O . GLY B 1 213 ? -4.594 -20.516 -7.527 1 98.38 213 GLY B O 1
ATOM 3796 N N . GLU B 1 214 ? -5.906 -21.5 -6.008 1 98.06 214 GLU B N 1
ATOM 3797 C CA . GLU B 1 214 ? -4.797 -22.062 -5.246 1 98.06 214 GLU B CA 1
ATOM 3798 C C . GLU B 1 214 ? -4 -23.062 -6.078 1 98.06 214 GLU B C 1
ATOM 3800 O O . GLU B 1 214 ? -2.77 -23.016 -6.102 1 98.06 214 GLU B O 1
ATOM 3805 N N . ALA B 1 215 ? -4.695 -23.891 -6.77 1 97.44 215 ALA B N 1
ATOM 3806 C CA . ALA B 1 215 ? -4.062 -24.938 -7.566 1 97.44 215 ALA B CA 1
ATOM 3807 C C . ALA B 1 215 ? -3.281 -24.328 -8.734 1 97.44 215 ALA B C 1
ATOM 3809 O O . ALA B 1 215 ? -2.125 -24.688 -8.969 1 97.44 215 ALA B O 1
ATOM 3810 N N . ILE B 1 216 ? -3.863 -23.422 -9.414 1 96.5 216 ILE B N 1
ATOM 3811 C CA . ILE B 1 216 ? -3.215 -22.906 -10.617 1 96.5 216 ILE B CA 1
ATOM 3812 C C . ILE B 1 216 ? -2.047 -22 -10.219 1 96.5 216 ILE B C 1
ATOM 3814 O O . ILE B 1 216 ? -1.053 -21.906 -10.945 1 96.5 216 ILE B O 1
ATOM 3818 N N . GLY B 1 217 ? -2.229 -21.312 -9.086 1 95.5 217 GLY B N 1
ATOM 3819 C CA . GLY B 1 217 ? -1.117 -20.516 -8.602 1 95.5 217 GLY B CA 1
ATOM 3820 C C . GLY B 1 217 ? 0.144 -21.328 -8.359 1 95.5 217 GLY B C 1
ATOM 3821 O O . GLY B 1 217 ? 1.231 -20.922 -8.781 1 95.5 217 GLY B O 1
ATOM 3822 N N . LEU B 1 218 ? 0.005 -22.406 -7.75 1 94.25 218 LEU B N 1
ATOM 3823 C CA . LEU B 1 218 ? 1.141 -23.281 -7.477 1 94.25 218 LEU B CA 1
ATOM 3824 C C . LEU B 1 218 ? 1.661 -23.922 -8.758 1 94.25 218 LEU B C 1
ATOM 3826 O O . LEU B 1 218 ? 2.873 -24 -8.969 1 94.25 218 LEU B O 1
ATOM 3830 N N . ALA B 1 219 ? 0.756 -24.344 -9.594 1 94.31 219 ALA B N 1
ATOM 3831 C CA . ALA B 1 219 ? 1.135 -24.938 -10.867 1 94.31 219 ALA B CA 1
ATOM 3832 C C . ALA B 1 219 ? 1.945 -23.969 -11.719 1 94.31 219 ALA B C 1
ATOM 3834 O O . ALA B 1 219 ? 2.912 -24.359 -12.375 1 94.31 219 ALA B O 1
ATOM 3835 N N . PHE B 1 220 ? 1.519 -22.766 -11.727 1 92.81 220 PHE B N 1
ATOM 3836 C CA . PHE B 1 220 ? 2.186 -21.719 -12.492 1 92.81 220 PHE B CA 1
ATOM 3837 C C . PHE B 1 220 ? 3.641 -21.578 -12.062 1 92.81 220 PHE B C 1
ATOM 3839 O O . PHE B 1 220 ? 4.535 -21.469 -12.906 1 92.81 220 PHE B O 1
ATOM 3846 N N . GLN B 1 221 ? 3.82 -21.562 -10.828 1 89.69 221 GLN B N 1
ATOM 3847 C CA . GLN B 1 221 ? 5.18 -21.375 -10.328 1 89.69 221 GLN B CA 1
ATOM 3848 C C . GLN B 1 221 ? 6.051 -22.594 -10.641 1 89.69 221 GLN B C 1
ATOM 3850 O O . GLN B 1 221 ? 7.215 -22.438 -11.023 1 89.69 221 GLN B O 1
ATOM 3855 N N . ILE B 1 222 ? 5.551 -23.75 -10.43 1 90.38 222 ILE B N 1
ATOM 3856 C CA . ILE B 1 222 ? 6.297 -24.969 -10.75 1 90.38 222 ILE B CA 1
ATOM 3857 C C . ILE B 1 222 ? 6.68 -24.969 -12.227 1 90.38 222 ILE B C 1
ATOM 3859 O O . ILE B 1 222 ? 7.82 -25.281 -12.578 1 90.38 222 ILE B O 1
ATOM 3863 N N . ALA B 1 223 ? 5.727 -24.594 -13 1 89.31 223 ALA B N 1
ATOM 3864 C CA . ALA B 1 223 ? 5.973 -24.531 -14.438 1 89.31 223 ALA B CA 1
ATOM 3865 C C . ALA B 1 223 ? 7.07 -23.516 -14.758 1 89.31 223 ALA B C 1
ATOM 3867 O O . ALA B 1 223 ? 7.91 -23.766 -15.633 1 89.31 223 ALA B O 1
ATOM 3868 N N . ASP B 1 224 ? 7.004 -22.391 -14.102 1 85 224 ASP B N 1
ATOM 3869 C CA . ASP B 1 224 ? 8.031 -21.375 -14.289 1 85 224 ASP B CA 1
ATOM 3870 C C . ASP B 1 224 ? 9.406 -21.906 -13.891 1 85 224 ASP B C 1
ATOM 3872 O O . ASP B 1 224 ? 10.406 -21.609 -14.555 1 85 224 ASP B O 1
ATOM 3876 N N . ASP B 1 225 ? 9.492 -22.609 -12.812 1 84.88 225 ASP B N 1
ATOM 3877 C CA . ASP B 1 225 ? 10.742 -23.203 -12.352 1 84.88 225 ASP B CA 1
ATOM 3878 C C . ASP B 1 225 ? 11.281 -24.203 -13.383 1 84.88 225 ASP B C 1
ATOM 3880 O O . ASP B 1 225 ? 12.484 -24.266 -13.617 1 84.88 225 ASP B O 1
ATOM 3884 N N . ILE B 1 226 ? 10.391 -24.938 -13.93 1 85.94 226 ILE B N 1
ATOM 3885 C CA . ILE B 1 226 ? 10.758 -25.938 -14.93 1 85.94 226 ILE B CA 1
ATOM 3886 C C . ILE B 1 226 ? 11.297 -25.25 -16.172 1 85.94 226 ILE B C 1
ATOM 3888 O O . ILE B 1 226 ? 12.32 -25.656 -16.734 1 85.94 226 ILE B O 1
ATOM 3892 N N . LEU B 1 227 ? 10.664 -24.203 -16.578 1 82.88 227 LEU B N 1
ATOM 3893 C CA . LEU B 1 227 ? 11.07 -23.422 -17.75 1 82.88 227 LEU B CA 1
ATOM 3894 C C . LEU B 1 227 ? 12.445 -22.812 -17.547 1 82.88 227 LEU B C 1
ATOM 3896 O O . LEU B 1 227 ? 13.219 -22.672 -18.5 1 82.88 227 LEU B O 1
ATOM 3900 N N . ASP B 1 228 ? 12.727 -22.406 -16.359 1 79.94 228 ASP B N 1
ATOM 3901 C CA . ASP B 1 228 ? 14.023 -21.812 -16.047 1 79.94 228 ASP B CA 1
ATOM 3902 C C . ASP B 1 228 ? 15.156 -22.812 -16.234 1 79.94 228 ASP B C 1
ATOM 3904 O O . ASP B 1 228 ? 16.297 -22.438 -16.5 1 79.94 228 ASP B O 1
ATOM 3908 N N . ILE B 1 229 ? 14.875 -24 -16.078 1 79.19 229 ILE B N 1
ATOM 3909 C CA . ILE B 1 229 ? 15.859 -25.078 -16.219 1 79.19 229 ILE B CA 1
ATOM 3910 C C . ILE B 1 229 ? 15.945 -25.5 -17.688 1 79.19 229 ILE B C 1
ATOM 3912 O O . ILE B 1 229 ? 17.047 -25.672 -18.219 1 79.19 229 ILE B O 1
ATOM 3916 N N . GLU B 1 230 ? 14.805 -25.594 -18.297 1 80.12 230 GLU B N 1
ATOM 3917 C CA . GLU B 1 230 ? 14.742 -26.188 -19.625 1 80.12 230 GLU B CA 1
ATOM 3918 C C . GLU B 1 230 ? 14.773 -25.125 -20.719 1 80.12 230 GLU B C 1
ATOM 3920 O O . GLU B 1 230 ? 15.086 -25.406 -21.875 1 80.12 230 GLU B O 1
ATOM 3925 N N . GLY B 1 231 ? 14.375 -23.875 -20.328 1 69.12 231 GLY B N 1
ATOM 3926 C CA . GLY B 1 231 ? 14.172 -22.859 -21.344 1 69.12 231 GLY B CA 1
ATOM 3927 C C . GLY B 1 231 ? 15.43 -22.047 -21.625 1 69.12 231 GLY B C 1
ATOM 3928 O O . GLY B 1 231 ? 16.422 -22.156 -20.922 1 69.12 231 GLY B O 1
ATOM 3929 N N . THR B 1 232 ? 15.352 -21.391 -22.859 1 67.88 232 THR B N 1
ATOM 3930 C CA . THR B 1 232 ? 16.391 -20.453 -23.25 1 67.88 232 THR B CA 1
ATOM 3931 C C . THR B 1 232 ? 16.109 -19.062 -22.703 1 67.88 232 THR B C 1
ATOM 3933 O O . THR B 1 232 ? 14.984 -18.766 -22.281 1 67.88 232 THR B O 1
ATOM 3936 N N . THR B 1 233 ? 17.094 -18.219 -22.594 1 62.59 233 THR B N 1
ATOM 3937 C CA . THR B 1 233 ? 16.969 -16.844 -22.141 1 62.59 233 THR B CA 1
ATOM 3938 C C . THR B 1 233 ? 15.906 -16.109 -22.938 1 62.59 233 THR B C 1
ATOM 3940 O O . THR B 1 233 ? 15.141 -15.32 -22.391 1 62.59 233 THR B O 1
ATOM 3943 N N . GLU B 1 234 ? 15.883 -16.391 -24.188 1 58.78 234 GLU B N 1
ATOM 3944 C CA . GLU B 1 234 ? 14.938 -15.75 -25.094 1 58.78 234 GLU B CA 1
ATOM 3945 C C . GLU B 1 234 ? 13.5 -16.094 -24.719 1 58.78 234 GLU B C 1
ATOM 3947 O O . GLU B 1 234 ? 12.617 -15.234 -24.75 1 58.78 234 GLU B O 1
ATOM 3952 N N . GLN B 1 235 ? 13.43 -17.25 -24.281 1 61 235 GLN B N 1
ATOM 3953 C CA . GLN B 1 235 ? 12.094 -17.75 -23.953 1 61 235 GLN B CA 1
ATOM 3954 C C . GLN B 1 235 ? 11.617 -17.203 -22.625 1 61 235 GLN B C 1
ATOM 3956 O O . GLN B 1 235 ? 10.43 -16.906 -22.453 1 61 235 GLN B O 1
ATOM 3961 N N . ILE B 1 236 ? 12.625 -16.953 -21.75 1 60 236 ILE B N 1
ATOM 3962 C CA . ILE B 1 236 ? 12.266 -16.672 -20.359 1 60 236 ILE B CA 1
ATOM 3963 C C . ILE B 1 236 ? 12.289 -15.172 -20.109 1 60 236 ILE B C 1
ATOM 3965 O O . ILE B 1 236 ? 11.656 -14.688 -19.172 1 60 236 ILE B O 1
ATOM 3969 N N . GLY B 1 237 ? 12.805 -14.445 -21.078 1 56.38 237 GLY B N 1
ATOM 3970 C CA . GLY B 1 237 ? 12.883 -13 -20.969 1 56.38 237 GLY B CA 1
ATOM 3971 C C . GLY B 1 237 ? 13.812 -12.531 -19.859 1 56.38 237 GLY B C 1
ATOM 3972 O O . GLY B 1 237 ? 13.812 -11.352 -19.5 1 56.38 237 GLY B O 1
ATOM 3973 N N . LYS B 1 238 ? 14.336 -13.445 -19.031 1 58.62 238 LYS B N 1
ATOM 3974 C CA . LYS B 1 238 ? 15.445 -13.234 -18.109 1 58.62 238 LYS B CA 1
ATOM 3975 C C . LYS B 1 238 ? 16.547 -14.273 -18.328 1 58.62 238 LYS B C 1
ATOM 3977 O O . LYS B 1 238 ? 16.391 -15.18 -19.141 1 58.62 238 LYS B O 1
ATOM 3982 N N . ASP B 1 239 ? 17.703 -13.992 -17.656 1 57.28 239 ASP B N 1
ATOM 3983 C CA . ASP B 1 239 ? 18.812 -14.922 -17.859 1 57.28 239 ASP B CA 1
ATOM 3984 C C . ASP B 1 239 ? 18.422 -16.328 -17.438 1 57.28 239 ASP B C 1
ATOM 3986 O O . ASP B 1 239 ? 18.141 -16.578 -16.25 1 57.28 239 ASP B O 1
ATOM 3990 N N . ALA B 1 240 ? 18.312 -17.266 -18.359 1 60.06 240 ALA B N 1
ATOM 3991 C CA . ALA B 1 240 ? 18.062 -18.672 -18.062 1 60.06 240 ALA B CA 1
ATOM 3992 C C . ALA B 1 240 ? 19.094 -19.219 -17.078 1 60.06 240 ALA B C 1
ATOM 3994 O O . ALA B 1 240 ? 20.281 -18.891 -17.156 1 60.06 240 ALA B O 1
ATOM 3995 N N . GLY B 1 241 ? 18.609 -19.922 -16.172 1 63.03 241 GLY B N 1
ATOM 3996 C CA . GLY B 1 241 ? 19.547 -20.5 -15.219 1 63.03 241 GLY B CA 1
ATOM 3997 C C . GLY B 1 241 ? 19.875 -19.562 -14.07 1 63.03 241 GLY B C 1
ATOM 3998 O O . GLY B 1 241 ? 20.703 -19.891 -13.227 1 63.03 241 GLY B O 1
ATOM 3999 N N . SER B 1 242 ? 19.172 -18.453 -14.086 1 62.06 242 SER B N 1
ATOM 4000 C CA . SER B 1 242 ? 19.484 -17.453 -13.062 1 62.06 242 SER B CA 1
ATOM 4001 C C . SER B 1 242 ? 19.141 -17.969 -11.664 1 62.06 242 SER B C 1
ATOM 4003 O O . SER B 1 242 ? 19.859 -17.672 -10.703 1 62.06 242 SER B O 1
ATOM 4005 N N . ASP B 1 243 ? 18.156 -18.812 -11.609 1 66.25 243 ASP B N 1
ATOM 4006 C CA . ASP B 1 243 ? 17.766 -19.344 -10.305 1 66.25 243 ASP B CA 1
ATOM 4007 C C . ASP B 1 243 ? 18.844 -20.266 -9.742 1 66.25 243 ASP B C 1
ATOM 4009 O O . ASP B 1 243 ? 19.156 -20.219 -8.547 1 66.25 243 ASP B O 1
ATOM 4013 N N . GLU B 1 244 ? 19.234 -21.016 -10.609 1 62 244 GLU B N 1
ATOM 4014 C CA . GLU B 1 244 ? 20.312 -21.891 -10.195 1 62 244 GLU B CA 1
ATOM 4015 C C . GLU B 1 244 ? 21.562 -21.094 -9.82 1 62 244 GLU B C 1
ATOM 4017 O O . GLU B 1 244 ? 22.234 -21.406 -8.836 1 62 244 GLU B O 1
ATOM 4022 N N . ALA B 1 245 ? 21.828 -20.109 -10.641 1 63.31 245 ALA B N 1
ATOM 4023 C CA . ALA B 1 245 ? 23.016 -19.281 -10.383 1 63.31 245 ALA B CA 1
ATOM 4024 C C . ALA B 1 245 ? 22.891 -18.562 -9.047 1 63.31 245 ALA B C 1
ATOM 4026 O O . ALA B 1 245 ? 23.891 -18.344 -8.352 1 63.31 245 ALA B O 1
ATOM 4027 N N . ARG B 1 246 ? 21.719 -18.391 -8.711 1 61.69 246 ARG B N 1
ATOM 4028 C CA . ARG B 1 246 ? 21.5 -17.656 -7.473 1 61.69 246 ARG B CA 1
ATOM 4029 C C . ARG B 1 246 ? 21.219 -18.594 -6.312 1 61.69 246 ARG B C 1
ATOM 4031 O O . ARG B 1 246 ? 21.078 -18.156 -5.168 1 61.69 246 ARG B O 1
ATOM 4038 N N . GLY B 1 247 ? 21.172 -19.781 -6.645 1 68.25 247 GLY B N 1
ATOM 4039 C CA . GLY B 1 247 ? 20.906 -20.75 -5.605 1 68.25 247 GLY B CA 1
ATOM 4040 C C . GLY B 1 247 ? 19.484 -20.656 -5.051 1 68.25 247 GLY B C 1
ATOM 4041 O O . GLY B 1 247 ? 19.281 -20.797 -3.846 1 68.25 247 GLY B O 1
ATOM 4042 N N . LYS B 1 248 ? 18.547 -20.391 -5.957 1 71.56 248 LYS B N 1
ATOM 4043 C CA . LYS B 1 248 ? 17.156 -20.234 -5.492 1 71.56 248 LYS B CA 1
ATOM 4044 C C . LYS B 1 248 ? 16.531 -21.594 -5.219 1 71.56 248 LYS B C 1
ATOM 4046 O O . LYS B 1 248 ? 16.906 -22.609 -5.824 1 71.56 248 LYS B O 1
ATOM 4051 N N . ALA B 1 249 ? 15.578 -21.547 -4.238 1 75.62 249 ALA B N 1
ATOM 4052 C CA . ALA B 1 249 ? 14.828 -22.75 -3.861 1 75.62 249 ALA B CA 1
ATOM 4053 C C . ALA B 1 249 ? 13.742 -23.062 -4.883 1 75.62 249 ALA B C 1
ATOM 4055 O O . ALA B 1 249 ? 12.805 -22.281 -5.059 1 75.62 249 ALA B O 1
ATOM 4056 N N . THR B 1 250 ? 13.945 -24.188 -5.617 1 82.5 250 THR B N 1
ATOM 4057 C CA . THR B 1 250 ? 12.945 -24.531 -6.625 1 82.5 250 THR B CA 1
ATOM 4058 C C . THR B 1 250 ? 12.508 -25.984 -6.48 1 82.5 250 THR B C 1
ATOM 4060 O O . THR B 1 250 ? 13.203 -26.781 -5.855 1 82.5 250 THR B O 1
ATOM 4063 N N . TYR B 1 251 ? 11.344 -26.234 -6.977 1 85.5 251 TYR B N 1
ATOM 4064 C CA . TYR B 1 251 ? 10.773 -27.578 -6.891 1 85.5 251 TYR B CA 1
ATOM 4065 C C . TYR B 1 251 ? 11.688 -28.609 -7.547 1 85.5 251 TYR B C 1
ATOM 4067 O O . TYR B 1 251 ? 12.016 -29.625 -6.941 1 85.5 251 TYR B O 1
ATOM 4075 N N . PRO B 1 252 ? 12.164 -28.25 -8.719 1 85.94 252 PRO B N 1
ATOM 4076 C CA . PRO B 1 252 ? 13.031 -29.25 -9.344 1 85.94 252 PRO B CA 1
ATOM 4077 C C . PRO B 1 252 ? 14.32 -29.484 -8.555 1 85.94 252 PRO B C 1
ATOM 4079 O O . PRO B 1 252 ? 14.836 -30.609 -8.539 1 85.94 252 PRO B O 1
ATOM 4082 N N . ALA B 1 253 ? 14.781 -28.469 -7.926 1 82.25 253 ALA B N 1
ATOM 4083 C CA . ALA B 1 253 ? 16 -28.609 -7.137 1 82.25 253 ALA B CA 1
ATOM 4084 C C . ALA B 1 253 ? 15.781 -29.516 -5.938 1 82.25 253 ALA B C 1
ATOM 4086 O O . ALA B 1 253 ? 16.703 -30.234 -5.516 1 82.25 253 ALA B O 1
ATOM 4087 N N . VAL B 1 254 ? 14.531 -29.625 -5.496 1 85.25 254 VAL B N 1
ATOM 4088 C CA . VAL B 1 254 ? 14.266 -30.344 -4.258 1 85.25 254 VAL B CA 1
ATOM 4089 C C . VAL B 1 254 ? 13.68 -31.719 -4.582 1 85.25 254 VAL B C 1
ATOM 4091 O O . VAL B 1 254 ? 14.016 -32.719 -3.934 1 85.25 254 VAL B O 1
ATOM 4094 N N . MET B 1 255 ? 12.852 -31.797 -5.641 1 88.44 255 MET B N 1
ATOM 4095 C CA . MET B 1 255 ? 12.133 -33.062 -5.852 1 88.44 255 MET B CA 1
ATOM 4096 C C . MET B 1 255 ? 12.477 -33.656 -7.207 1 88.44 255 MET B C 1
ATOM 4098 O O . MET B 1 255 ? 12.078 -34.781 -7.512 1 88.44 255 MET B O 1
ATOM 4102 N N . GLY B 1 256 ? 13.234 -32.844 -8.023 1 88.44 256 GLY B N 1
ATOM 4103 C CA . GLY B 1 256 ? 13.578 -33.312 -9.352 1 88.44 256 GLY B CA 1
ATOM 4104 C C . GLY B 1 256 ? 12.617 -32.844 -10.43 1 88.44 256 GLY B C 1
ATOM 4105 O O . GLY B 1 256 ? 11.477 -32.5 -10.125 1 88.44 256 GLY B O 1
ATOM 4106 N N . LEU B 1 257 ? 13.086 -32.906 -11.609 1 90.56 257 LEU B N 1
ATOM 4107 C CA . LEU B 1 257 ? 12.352 -32.375 -12.75 1 90.56 257 LEU B CA 1
ATOM 4108 C C . LEU B 1 257 ? 11.117 -33.219 -13.039 1 90.56 257 LEU B C 1
ATOM 4110 O O . LEU B 1 257 ? 10.023 -32.688 -13.242 1 90.56 257 LEU B O 1
ATOM 4114 N N . ALA B 1 258 ? 11.281 -34.531 -13 1 92.19 258 ALA B N 1
ATOM 4115 C CA . ALA B 1 258 ? 10.18 -35.438 -13.32 1 92.19 258 ALA B CA 1
ATOM 4116 C C . ALA B 1 258 ? 9.039 -35.312 -12.32 1 92.19 258 ALA B C 1
ATOM 4118 O O . ALA B 1 258 ? 7.875 -35.219 -12.703 1 92.19 258 ALA B O 1
ATOM 4119 N N . ASP B 1 259 ? 9.367 -35.25 -11.109 1 93.56 259 ASP B N 1
ATOM 4120 C CA . ASP B 1 259 ? 8.367 -35.125 -10.055 1 93.56 259 ASP B CA 1
ATOM 4121 C C . ASP B 1 259 ? 7.707 -33.75 -10.094 1 93.56 259 ASP B C 1
ATOM 4123 O O . ASP B 1 259 ? 6.52 -33.594 -9.781 1 93.56 259 ASP B O 1
ATOM 4127 N N . SER B 1 260 ? 8.492 -32.75 -10.445 1 92.94 260 SER B N 1
ATOM 4128 C CA . SER B 1 260 ? 7.945 -31.406 -10.594 1 92.94 260 SER B CA 1
ATOM 4129 C C . SER B 1 260 ? 6.902 -31.344 -11.703 1 92.94 260 SER B C 1
ATOM 4131 O O . SER B 1 260 ? 5.848 -30.734 -11.547 1 92.94 260 SER B O 1
ATOM 4133 N N . LYS B 1 261 ? 7.176 -32.031 -12.773 1 92.69 261 LYS B N 1
ATOM 4134 C CA . LYS B 1 261 ? 6.234 -32.094 -13.891 1 92.69 261 LYS B CA 1
ATOM 4135 C C . LYS B 1 261 ? 4.961 -32.812 -13.5 1 92.69 261 LYS B C 1
ATOM 4137 O O . LYS B 1 261 ? 3.857 -32.406 -13.836 1 92.69 261 LYS B O 1
ATOM 4142 N N . ARG B 1 262 ? 5.129 -33.875 -12.797 1 94.88 262 ARG B N 1
ATOM 4143 C CA . ARG B 1 262 ? 3.982 -34.656 -12.32 1 94.88 262 ARG B CA 1
ATOM 4144 C C . ARG B 1 262 ? 3.121 -33.812 -11.375 1 94.88 262 ARG B C 1
ATOM 4146 O O . ARG B 1 262 ? 1.894 -33.812 -11.492 1 94.88 262 ARG B O 1
ATOM 4153 N N . ARG B 1 263 ? 3.793 -33.156 -10.5 1 94.31 263 ARG B N 1
ATOM 4154 C CA . ARG B 1 263 ? 3.078 -32.312 -9.531 1 94.31 263 ARG B CA 1
ATOM 4155 C C . ARG B 1 263 ? 2.316 -31.203 -10.227 1 94.31 263 ARG B C 1
ATOM 4157 O O . ARG B 1 263 ? 1.181 -30.891 -9.859 1 94.31 263 ARG B O 1
ATOM 4164 N N . ALA B 1 264 ? 2.926 -30.547 -11.172 1 94.62 264 ALA B N 1
ATOM 4165 C CA . ALA B 1 264 ? 2.266 -29.484 -11.938 1 94.62 264 ALA B CA 1
ATOM 4166 C C . ALA B 1 264 ? 1.001 -30 -12.609 1 94.62 264 ALA B C 1
ATOM 4168 O O . ALA B 1 264 ? -0.04 -29.344 -12.586 1 94.62 264 ALA B O 1
ATOM 4169 N N . GLN B 1 265 ? 1.109 -31.219 -13.164 1 95.12 265 GLN B N 1
ATOM 4170 C CA . GLN B 1 265 ? -0.039 -31.812 -13.844 1 95.12 265 GLN B CA 1
ATOM 4171 C C . GLN B 1 265 ? -1.145 -32.156 -12.844 1 95.12 265 GLN B C 1
ATOM 4173 O O . GLN B 1 265 ? -2.326 -31.953 -13.133 1 95.12 265 GLN B O 1
ATOM 4178 N N . GLU B 1 266 ? -0.764 -32.656 -11.734 1 96.75 266 GLU B N 1
ATOM 4179 C CA . GLU B 1 266 ? -1.731 -32.969 -10.688 1 96.75 266 GLU B CA 1
ATOM 4180 C C . GLU B 1 266 ? -2.498 -31.734 -10.25 1 96.75 266 GLU B C 1
ATOM 4182 O O . GLU B 1 266 ? -3.709 -31.781 -10.023 1 96.75 266 GLU B O 1
ATOM 4187 N N . LEU B 1 267 ? -1.787 -30.672 -10.109 1 96.75 267 LEU B N 1
ATOM 4188 C CA . LEU B 1 267 ? -2.396 -29.406 -9.711 1 96.75 267 LEU B CA 1
ATOM 4189 C C . LEU B 1 267 ? -3.355 -28.906 -10.789 1 96.75 267 LEU B C 1
ATOM 4191 O O . LEU B 1 267 ? -4.426 -28.375 -10.469 1 96.75 267 LEU B O 1
ATOM 4195 N N . VAL B 1 268 ? -3.037 -29.078 -12.047 1 96.94 268 VAL B N 1
ATOM 4196 C CA . VAL B 1 268 ? -3.924 -28.688 -13.141 1 96.94 268 VAL B CA 1
ATOM 4197 C C . VAL B 1 268 ? -5.195 -29.531 -13.094 1 96.94 268 VAL B C 1
ATOM 4199 O O . VAL B 1 268 ? -6.297 -29.016 -13.289 1 96.94 268 VAL B O 1
ATOM 4202 N N . ASP B 1 269 ? -5.031 -30.828 -12.844 1 97.62 269 ASP B N 1
ATOM 4203 C CA . ASP B 1 269 ? -6.188 -31.719 -12.742 1 97.62 269 ASP B CA 1
ATOM 4204 C C . ASP B 1 269 ? -7.102 -31.281 -11.594 1 97.62 269 ASP B C 1
ATOM 4206 O O . ASP B 1 269 ? -8.328 -31.297 -11.734 1 97.62 269 ASP B O 1
ATOM 4210 N N . LEU B 1 270 ? -6.504 -30.906 -10.5 1 97.94 270 LEU B N 1
ATOM 4211 C CA . LEU B 1 270 ? -7.262 -30.406 -9.359 1 97.94 270 LEU B CA 1
ATOM 4212 C C . LEU B 1 270 ? -8 -29.125 -9.711 1 97.94 270 LEU B C 1
ATOM 4214 O O . LEU B 1 270 ? -9.148 -28.938 -9.312 1 97.94 270 LEU B O 1
ATOM 4218 N N . ALA B 1 271 ? -7.312 -28.25 -10.414 1 98.25 271 ALA B N 1
ATOM 4219 C CA . ALA B 1 271 ? -7.918 -27 -10.844 1 98.25 271 ALA B CA 1
ATOM 4220 C C . ALA B 1 271 ? -9.125 -27.25 -11.742 1 98.25 271 ALA B C 1
ATOM 4222 O O . ALA B 1 271 ? -10.18 -26.641 -11.57 1 98.25 271 ALA B O 1
ATOM 4223 N N . LEU B 1 272 ? -8.992 -28.203 -12.664 1 98.06 272 LEU B N 1
ATOM 4224 C CA . LEU B 1 272 ? -10.07 -28.531 -13.586 1 98.06 272 LEU B CA 1
ATOM 4225 C C . LEU B 1 272 ? -11.25 -29.156 -12.844 1 98.06 272 LEU B C 1
ATOM 4227 O O . LEU B 1 272 ? -12.406 -28.844 -13.141 1 98.06 272 LEU B O 1
ATOM 4231 N N . GLU B 1 273 ? -10.953 -29.984 -11.898 1 98.38 273 GLU B N 1
ATOM 4232 C CA . GLU B 1 273 ? -11.992 -30.594 -11.078 1 98.38 273 GLU B CA 1
ATOM 4233 C C . GLU B 1 273 ? -12.766 -29.531 -10.289 1 98.38 273 GLU B C 1
ATOM 4235 O O . GLU B 1 273 ? -13.984 -29.641 -10.133 1 98.38 273 GLU B O 1
ATOM 4240 N N . ALA B 1 274 ? -12.094 -28.531 -9.789 1 98.44 274 ALA B N 1
ATOM 4241 C CA . ALA B 1 274 ? -12.711 -27.469 -9 1 98.44 274 ALA B CA 1
ATOM 4242 C C . ALA B 1 274 ? -13.703 -26.672 -9.844 1 98.44 274 ALA B C 1
ATOM 4244 O O . ALA B 1 274 ? -14.633 -26.062 -9.312 1 98.44 274 ALA B O 1
ATOM 4245 N N . LEU B 1 275 ? -13.555 -26.734 -11.164 1 98.44 275 LEU B N 1
ATOM 4246 C CA . LEU B 1 275 ? -14.406 -25.938 -12.047 1 98.44 275 LEU B CA 1
ATOM 4247 C C . LEU B 1 275 ? -15.609 -26.75 -12.516 1 98.44 275 LEU B C 1
ATOM 4249 O O . LEU B 1 275 ? -16.438 -26.25 -13.273 1 98.44 275 LEU B O 1
ATOM 4253 N N . SER B 1 276 ? -15.781 -28 -12.055 1 97.88 276 SER B N 1
ATOM 4254 C CA . SER B 1 276 ? -16.812 -28.922 -12.508 1 97.88 276 SER B CA 1
ATOM 4255 C C . SER B 1 276 ? -18.203 -28.328 -12.312 1 97.88 276 SER B C 1
ATOM 4257 O O . SER B 1 276 ? -19.109 -28.594 -13.109 1 97.88 276 SER B O 1
ATOM 4259 N N . PRO B 1 277 ? -18.359 -27.484 -11.203 1 97.12 277 PRO B N 1
ATOM 4260 C CA . PRO B 1 277 ? -19.703 -26.953 -10.984 1 97.12 277 PRO B CA 1
ATOM 4261 C C . PRO B 1 277 ? -20.062 -25.828 -11.945 1 97.12 277 PRO B C 1
ATOM 4263 O O . PRO B 1 277 ? -21.203 -25.375 -11.977 1 97.12 277 PRO B O 1
ATOM 4266 N N . PHE B 1 278 ? -19.141 -25.438 -12.68 1 97.81 278 PHE B N 1
ATOM 4267 C CA . PHE B 1 278 ? -19.375 -24.25 -13.5 1 97.81 278 PHE B CA 1
ATOM 4268 C C . PHE B 1 278 ? -19.531 -24.641 -14.969 1 97.81 278 PHE B C 1
ATOM 4270 O O . PHE B 1 278 ? -18.922 -25.594 -15.43 1 97.81 278 PHE B O 1
ATOM 4277 N N . GLY B 1 279 ? -20.328 -23.953 -15.719 1 96 279 GLY B N 1
ATOM 4278 C CA . GLY B 1 279 ? -20.656 -24.25 -17.109 1 96 279 GLY B CA 1
ATOM 4279 C C . GLY B 1 279 ? -19.641 -23.688 -18.094 1 96 279 GLY B C 1
ATOM 4280 O O . GLY B 1 279 ? -18.453 -23.594 -17.781 1 96 279 GLY B O 1
ATOM 4281 N N . GLU B 1 280 ? -20.078 -23.391 -19.25 1 96.06 280 GLU B N 1
ATOM 4282 C CA . GLU B 1 280 ? -19.25 -23 -20.391 1 96.06 280 GLU B CA 1
ATOM 4283 C C . GLU B 1 280 ? -18.531 -21.672 -20.125 1 96.06 280 GLU B C 1
ATOM 4285 O O . GLU B 1 280 ? -17.453 -21.438 -20.656 1 96.06 280 GLU B O 1
ATOM 4290 N N . LYS B 1 281 ? -19.125 -20.938 -19.266 1 96.19 281 LYS B N 1
ATOM 4291 C CA . LYS B 1 281 ? -18.531 -19.625 -18.984 1 96.19 281 LYS B CA 1
ATOM 4292 C C . LYS B 1 281 ? -17.188 -19.766 -18.297 1 96.19 281 LYS B C 1
ATOM 4294 O O . LYS B 1 281 ? -16.391 -18.812 -18.25 1 96.19 281 LYS B O 1
ATOM 4299 N N . ALA B 1 282 ? -16.906 -20.938 -17.766 1 97.94 282 ALA B N 1
ATOM 4300 C CA . ALA B 1 282 ? -15.641 -21.172 -17.062 1 97.94 282 ALA B CA 1
ATOM 4301 C C . ALA B 1 282 ? -14.586 -21.719 -18.016 1 97.94 282 ALA B C 1
ATOM 4303 O O . ALA B 1 282 ? -13.453 -22.016 -17.594 1 97.94 282 ALA B O 1
ATOM 4304 N N . GLU B 1 283 ? -14.891 -21.828 -19.281 1 97.88 283 GLU B N 1
ATOM 4305 C CA . GLU B 1 283 ? -13.977 -22.422 -20.25 1 97.88 283 GLU B CA 1
ATOM 4306 C C . GLU B 1 283 ? -12.656 -21.672 -20.312 1 97.88 283 GLU B C 1
ATOM 4308 O O . GLU B 1 283 ? -11.586 -22.281 -20.391 1 97.88 283 GLU B O 1
ATOM 4313 N N . PRO B 1 284 ? -12.711 -20.312 -20.297 1 97.69 284 PRO B N 1
ATOM 4314 C CA . PRO B 1 284 ? -11.422 -19.609 -20.281 1 97.69 284 PRO B CA 1
ATOM 4315 C C . PRO B 1 284 ? -10.523 -20.047 -19.125 1 97.69 284 PRO B C 1
ATOM 4317 O O . PRO B 1 284 ? -9.312 -20.188 -19.297 1 97.69 284 PRO B O 1
ATOM 4320 N N . LEU B 1 285 ? -11.094 -20.266 -17.969 1 98.44 285 LEU B N 1
ATOM 4321 C CA . LEU B 1 285 ? -10.32 -20.703 -16.812 1 98.44 285 LEU B CA 1
ATOM 4322 C C . LEU B 1 285 ? -9.75 -22.094 -17.047 1 98.44 285 LEU B C 1
ATOM 4324 O O . LEU B 1 285 ? -8.602 -22.375 -16.688 1 98.44 285 LEU B O 1
ATOM 4328 N N . ARG B 1 286 ? -10.531 -22.984 -17.641 1 98 286 ARG B N 1
ATOM 4329 C CA . ARG B 1 286 ? -10.055 -24.328 -17.953 1 98 286 ARG B CA 1
ATOM 4330 C C . ARG B 1 286 ? -8.883 -24.281 -18.922 1 98 286 ARG B C 1
ATOM 4332 O O . ARG B 1 286 ? -7.875 -24.969 -18.734 1 98 286 ARG B O 1
ATOM 4339 N N . GLU B 1 287 ? -9.016 -23.438 -19.906 1 97.12 287 GLU B N 1
ATOM 4340 C CA . GLU B 1 287 ? -7.973 -23.328 -20.922 1 97.12 287 GLU B CA 1
ATOM 4341 C C . GLU B 1 287 ? -6.703 -22.719 -20.344 1 97.12 287 GLU B C 1
ATOM 4343 O O . GLU B 1 287 ? -5.594 -23.109 -20.719 1 97.12 287 GLU B O 1
ATOM 4348 N N . ILE B 1 288 ? -6.848 -21.75 -19.484 1 96.31 288 ILE B N 1
ATOM 4349 C CA . ILE B 1 288 ? -5.684 -21.141 -18.859 1 96.31 288 ILE B CA 1
ATOM 4350 C C . ILE B 1 288 ? -4.957 -22.172 -18 1 96.31 288 ILE B C 1
ATOM 4352 O O . ILE B 1 288 ? -3.725 -22.25 -18.016 1 96.31 288 ILE B O 1
ATOM 4356 N N . ALA B 1 289 ? -5.73 -22.984 -17.25 1 95.94 289 ALA B N 1
ATOM 4357 C CA . ALA B 1 289 ? -5.125 -24.047 -16.438 1 95.94 289 ALA B CA 1
ATOM 4358 C C . ALA B 1 289 ? -4.289 -24.984 -17.297 1 95.94 289 ALA B C 1
ATOM 4360 O O . ALA B 1 289 ? -3.164 -25.328 -16.938 1 95.94 289 ALA B O 1
ATOM 4361 N N . ARG B 1 290 ? -4.805 -25.344 -18.438 1 93.88 290 ARG B N 1
ATOM 4362 C CA . ARG B 1 290 ? -4.109 -26.25 -19.344 1 93.88 290 ARG B CA 1
ATOM 4363 C C . ARG B 1 290 ? -2.881 -25.578 -19.953 1 93.88 290 ARG B C 1
ATOM 4365 O O . ARG B 1 290 ? -1.846 -26.219 -20.141 1 93.88 290 ARG B O 1
ATOM 4372 N N . TYR B 1 291 ? -2.994 -24.328 -20.141 1 90.19 291 TYR B N 1
ATOM 4373 C CA . TYR B 1 291 ? -1.937 -23.562 -20.781 1 90.19 291 TYR B CA 1
ATOM 4374 C C . TYR B 1 291 ? -0.746 -23.391 -19.859 1 90.19 291 TYR B C 1
ATOM 4376 O O . TYR B 1 291 ? 0.404 -23.359 -20.297 1 90.19 291 TYR B O 1
ATOM 4384 N N . ILE B 1 292 ? -0.952 -23.25 -18.594 1 83.88 292 ILE B N 1
ATOM 4385 C CA . ILE B 1 292 ? 0.073 -22.938 -17.594 1 83.88 292 ILE B CA 1
ATOM 4386 C C . ILE B 1 292 ? 1.139 -24.031 -17.594 1 83.88 292 ILE B C 1
ATOM 4388 O O . ILE B 1 292 ? 2.33 -23.75 -17.469 1 83.88 292 ILE B O 1
ATOM 4392 N N . VAL B 1 293 ? 0.792 -25.344 -17.797 1 79.94 293 VAL B N 1
ATOM 4393 C CA . VAL B 1 293 ? 1.759 -26.422 -17.703 1 79.94 293 VAL B CA 1
ATOM 4394 C C . VAL B 1 293 ? 2.295 -26.766 -19.094 1 79.94 293 VAL B C 1
ATOM 4396 O O . VAL B 1 293 ? 3.307 -27.469 -19.219 1 79.94 293 VAL B O 1
ATOM 4399 N N . SER B 1 294 ? 1.614 -26.203 -20.062 1 78.69 294 SER B N 1
ATOM 4400 C CA . SER B 1 294 ? 2.029 -26.562 -21.422 1 78.69 294 SER B CA 1
ATOM 4401 C C . SER B 1 294 ? 2.84 -25.438 -22.062 1 78.69 294 SER B C 1
ATOM 4403 O O . SER B 1 294 ? 3.43 -25.625 -23.125 1 78.69 294 SER B O 1
ATOM 4405 N N . ARG B 1 295 ? 2.914 -24.406 -21.359 1 68.88 295 ARG B N 1
ATOM 4406 C CA . ARG B 1 295 ? 3.471 -23.203 -21.969 1 68.88 295 ARG B CA 1
ATOM 4407 C C . ARG B 1 295 ? 4.984 -23.312 -22.109 1 68.88 295 ARG B C 1
ATOM 4409 O O . ARG B 1 295 ? 5.645 -23.953 -21.281 1 68.88 295 ARG B O 1
ATOM 4416 N N . LYS B 1 296 ? 5.473 -22.734 -23.25 1 62.16 296 LYS B N 1
ATOM 4417 C CA . LYS B 1 296 ? 6.902 -22.703 -23.531 1 62.16 296 LYS B CA 1
ATOM 4418 C C . LYS B 1 296 ? 7.484 -21.328 -23.266 1 62.16 296 LYS B C 1
ATOM 4420 O O . LYS B 1 296 ? 8.656 -21.062 -23.562 1 62.16 296 LYS B O 1
ATOM 4425 N N . SER B 1 297 ? 6.602 -20.359 -22.891 1 60.22 297 SER B N 1
ATOM 4426 C CA . SER B 1 297 ? 7.027 -19 -22.531 1 60.22 297 SER B CA 1
ATOM 4427 C C . SER B 1 297 ? 6.125 -18.406 -21.453 1 60.22 297 SER B C 1
ATOM 4429 O O . SER B 1 297 ? 4.977 -18.828 -21.297 1 60.22 297 SER B O 1
#

Sequence (594 aa):
MDLKNYLKERCAIVDEALERSLPGEGDLPVSVHRAMRYSVFAGGKRIRPVLMLAACEAVGGTPDLALPAACAMEMIHTYSLIHDDLPAMDDDDFRRGRPTNHKVFGEAIAILAGDALLTEAFILMSSPEYAAKAGHARILPVIHEIGICAGSRGMVGGQVVDMESEGKKDIDLATVQYIHTHKTGALMKASVKAGAILGGAEGDALAAMTRYGEAIGLAFQIADDILDIEGTTEQIGKDAGSDEARGKATYPAVMGLADSKRRAQELVDLALEALSPFGEKAEPLREIARYIVSRKSMDLKNYLKERCAIVDEALERSLPGEGDLPVSVHRAMRYSVFAGGKRIRPVLMLAACEAVGGTPDLALPAACAMEMIHTYSLIHDDLPAMDDDDFRRGRPTNHKVFGEAIAILAGDALLTEAFILMSSPEYAAKAGHARILPVIHEIGICAGSRGMVGGQVVDMESEGKKDIDLATVQYIHTHKTGALMKASVKAGAILGGAEGDALAAMTRYGEAIGLAFQIADDILDIEGTTEQIGKDAGSDEARGKATYPAVMGLADSKRRAQELVDLALEALSPFGEKAEPLREIARYIVSRKS

Radius of gyration: 24.24 Å; Cα contacts (8 Å, |Δi|>4): 1094; chains: 2; bounding box: 45×71×59 Å

Foldseek 3Di:
DPLVVLLVVQVVVLVVVLCVLQDDCCDPVNLLSVLLCCQLVLDDSLLLLSLLQLLLQLQPHHSVLCNLLSNLLSLLVSLLVLVCCAPVHVVPQDDSLHGHSCNVRNRVSSNVSSVVSNVSSVCSLPPPVSCVPQNPVLSVVLVVLQDCQSDCQAQVVLSVLQRVCWPPPDDAPVSQQSNQQGNFLSSQLSSNLSSNSSSPDDDLSSVLSSLLSSLLSSLLQLLLLLLLAVHPCVQNVHHRCVCVVRVTDHPCSHPNNVVSLVSSVVSLVRSLVSSVVTDPSSVSSNVVSVCSSVPND/DPLVVLLVVQVVVLVVVLCVLQDDCCDPVNLLSVLLCCQLVLDDSLLLLSLLQLLLQLQPHHSVLCNLLSNLLSLLVSLVVLVCCAPVHVVDQDDSLHGHSCNVRNRVSSNVSSVVSNVSSVCSLPPPVSCVPQNPVLSVVLVVLQDCQSDCQAQVVLSVLQRVCWPPPDDAPVSQQSNQCGNFLSSQLSSNLSSNSSSPDDDLSSVLSSLLSSLLSSLLQLLLLLLLAVHPCVQNVHHRCVCVVRVTDHPCSHPNNVVSLVSSVVSLVRSLVSSVVTDPSSVSSNVVSVCSSVPND

Secondary structure (DSSP, 8-state):
--HHHHHHHHHHHHHHHHHHHSPPTTSSSHHHHHHHHHHHTS----HHHHHHHHHHHHTT--HHHHHHHHHHHHHHHHHHHHHHTSTTTT--SEETTEE-HHHHH-HHHHHHHHHHHHHHHHHHHT-HHHHHHH-HHHHHHHHHHHHHHHSTTTHHHHHHHHHHHTT-S---HHHHHHHIIIIIIHHHHHHHHHHHHHHT--HHHHHHHHHHHHHHHHHHHHHHHHHHHHS-HHHHSS-TTHHHHHT---HHHHH-HHHHHHHHHHHHHHHHHHTTTS-GGGHHHHHHHHHHHH---/--HHHHHHHHHHHHHHHHHHHSPPTTSSSHHHHHHHHHHHTS----HHHHHHHHHHHHTT--HHHHHHHHHHHHHHHHHHHHHHTSTTTT--SEETTEE-HHHHH-HHHHHHHHHHHHHHHHHHHT-HHHHHHH-HHHHHHHHHHHHHHHSTTTHHHHHHHHHHHTT-S---HHHHHHHIIIIIIHHHHHHHHHHHHHHT--HHHHHHHHHHHHHHHHHHHHHHHHHHHHS-HHHHSS-TTHHHHHT---HHHHH-HHHHHHHHHHHHHHHHHHTTTS-GGGHHHHHHHHHHHH---

pLDDT: mean 93.3, std 9.64, range [56.38, 98.94]

Solvent-accessible surface area (backbone atoms only — not comparable to full-atom values): 28412 Å² total; per-residue (Å²): 132,63,60,70,61,51,48,52,53,46,38,52,53,48,52,54,51,39,62,70,70,44,73,50,56,81,39,75,49,38,70,43,28,38,49,39,48,51,60,59,69,50,58,78,77,49,57,48,30,46,42,9,32,39,29,8,33,34,51,70,27,53,48,78,58,25,44,54,54,21,43,22,49,45,30,40,54,41,19,52,53,45,53,44,33,29,78,67,59,65,45,43,66,55,47,67,82,33,69,21,54,38,77,75,62,32,60,45,45,27,52,50,17,22,54,24,28,44,31,44,20,51,25,50,49,32,27,69,71,47,33,72,72,56,30,42,81,40,42,38,55,34,50,20,46,42,24,46,20,53,10,44,80,6,22,45,24,12,48,51,52,47,60,72,40,43,69,48,86,81,67,50,64,68,56,37,49,47,24,38,46,15,46,53,7,20,52,35,18,30,22,20,35,37,9,19,43,51,18,64,36,52,72,68,58,34,52,24,40,36,47,22,16,47,25,42,18,40,19,39,48,48,34,51,53,50,40,38,71,74,39,50,36,81,48,64,48,43,69,48,43,47,48,64,76,50,34,50,76,39,57,43,81,62,65,30,60,71,52,38,52,51,50,29,50,52,25,34,52,51,22,50,58,37,45,65,89,43,59,75,57,32,45,65,54,49,49,49,43,56,42,46,73,65,52,82,101,133,62,59,71,59,51,49,54,53,49,38,51,53,48,51,54,50,40,63,69,70,44,73,48,56,81,40,75,49,37,70,44,27,37,50,39,48,53,59,59,68,50,58,80,77,50,58,50,29,46,40,9,32,39,30,8,33,32,52,68,26,53,49,78,57,25,45,54,51,20,43,20,49,46,30,41,54,41,18,52,51,44,53,45,33,31,77,70,59,65,45,44,67,57,48,67,82,32,70,21,54,38,78,75,63,33,60,46,46,27,52,50,18,21,55,22,29,44,31,44,21,50,25,51,50,30,27,69,70,46,32,73,69,54,32,44,80,39,40,37,55,35,49,20,46,44,23,48,20,54,10,45,82,6,21,46,23,12,48,52,53,47,61,73,40,43,68,50,87,83,66,51,64,69,57,36,48,49,26,38,44,15,46,52,8,21,53,35,19,32,22,19,36,38,10,18,41,51,19,64,36,52,73,68,58,34,50,25,40,36,50,23,15,47,24,41,17,40,20,40,48,47,35,52,52,50,40,36,73,74,39,50,36,83,48,64,51,44,71,48,43,47,48,66,74,51,33,51,75,40,57,42,81,63,65,30,61,69,52,36,52,50,48,29,51,51,25,35,52,51,22,49,58,37,45,64,87,42,62,76,58,32,44,65,53,49,50,50,44,58,41,46,73,65,51,83,104

Organism: Geobacter metallireducens (strain ATCC 53774 / DSM 7210 / GS-15) (NCBI:txid269799)

Nearest PDB structures (foldseek):
  3krf-assembly1_D  TM=9.693E-01  e=6.498E-22  Mentha x piperita
  5e8l-assembly1_A  TM=9.391E-01  e=8.467E-21  Arabidopsis thaliana
  3zou-assembly1_B  TM=9.459E-01  e=5.198E-20  Pseudomonas aeruginosa PAO1
  5e8l-assembly1_B  TM=9.334E-01  e=1.504E-19  Arabidopsis thaliana
  3lom-assembly1_B  TM=9.243E-01  e=3.177E-14  Legionella pneumophila subsp. pneumophila str. Philadelphia 1

InterPro domains:
  IPR000092 Polyprenyl synthetase-like [PF00348] (32-267)
  IPR000092 Polyprenyl synthetase-like [cd00685] (32-295)
  IPR008949 Isoprenoid synthase domain superfamily [G3DSA:1.10.600.10] (1-297)
  IPR008949 Isoprenoid synthase domain superfamily [SSF48576] (1-290)
  IPR033749 Polyprenyl synthetase, conserved site [PS00444] (216-228)
  IPR033749 Polyprenyl synthetase, conserved site [PS00723] (81-97)
  IPR053378 Prenyl diphosphate synthase [NF045485] (9-296)